Protein AF-0000000083251682 (afdb_homodimer)

Secondary structure (DSSP, 8-state):
--HHHHHHHHHHHTHHHHHHHHHHHHHHHHHHHGGGGGGGGGGEE--TTT-SSSSEE-TTHHHHHHHHTSHHHHHHHHHHHHHHHHHHHHHHHHHHHHHHHHT--SHHHHHHHHHHHHGGGGS-HHHHHHHHHHHHSTTSHHHHHHHHTTPPP--TTTS-TTHHHHHHHHHHHHHHHHHHHHHHHHHHTS-HHHHHHHHHTT--HHHHIIIIIHHHHHHHHHHHHHHHHHTTTS--HHHHHHHHTT-GGGHHHH--HHHHHHIIIIIS--HHHHHHHHHHHHHHHHHHHHHHHHHHHHH-GGG---/--HHHHHHHHHHHTHHHHHHHHHHHHHHHHHHHGGGGGGGGGGEE--TTT-SSSSEE-TTHHHHHHHHTSHHHHHHHHHHHHHHHHHHHHHHHHHHHHHHHHTS-SHHHHHHHHHHHHGGGGS-HHHHHHHHHHHHSTTSHHHHHHHHTTPPP--TTTS-TTHHHHHHHHHHHHHHHHHHHHHHHHHHTS-HHHHHHHHHTT--HHHHIIIIIHHHHHHHHHHHHHHHHHTTTS--HHHHHHHHTT-GGGHHHH--HHHHHHIIIIIS--HHHHHHHHHHHHHHHHHHHHHHHHHHHHH-GGG---

Sequence (612 aa):
MTGKHGLMRELSRNKTMFLMIAPTLIFFIVFSYVPMVGIYYAFTKFDFEGGLFGSEFIGFENFRFLFESGLLWNLTKNTVLYNLAFLIIGNVMQLVCAIFLSQLPGKLFKKSAQSVMFLPYFLSWVLVGAFVFNLFSDLGVVNTVLKQLGMQPYDFYIQTAPWKYIIVFFSVWKGLGYGTVIYLAAIMSISDELYEAARIDGANIFQQIRRITLPLLKPTFILLILFSLGGILKGQFDLFYQIIGSNGMLYDATDIIDTYVFRSLTVNFDIGMGTAAGLYQSFFGFILIMSVNTIIKKTREDYALFMTGKHGLMRELSRNKTMFLMIAPTLIFFIVFSYVPMVGIYYAFTKFDFEGGLFGSEFIGFENFRFLFESGLLWNLTKNTVLYNLAFLIIGNVMQLVCAIFLSQLPGKLFKKSAQSVMFLPYFLSWVLVGAFVFNLFSDLGVVNTVLKQLGMQPYDFYIQTAPWKYIIVFFSVWKGLGYGTVIYLAAIMSISDELYEAARIDGANIFQQIRRITLPLLKPTFILLILFSLGGILKGQFDLFYQIIGSNGMLYDATDIIDTYVFRSLTVNFDIGMGTAAGLYQSFFGFILIMSVNTIIKKTREDYALF

pLDDT: mean 82.48, std 13.38, range [31.75, 95.94]

InterPro domains:
  IPR000515 ABC transporter type 1, transmembrane domain MetI-like [PF00528] (95-297)
  IPR000515 ABC transporter type 1, transmembrane domain MetI-like [PS50928] (76-292)
  IPR000515 ABC transporter type 1, transmembrane domain MetI-like [cd06261] (78-235)
  IPR035906 MetI-like superfamily [G3DSA:1.10.3720.10] (56-304)
  IPR035906 MetI-like superfamily [SSF161098] (60-289)
  IPR050809 Bacterial G3P & Sugar ABC Transporter Permeases [PTHR43227] (11-299)

Radius of gyration: 26.36 Å; Cα contacts (8 Å, |Δi|>4): 758; chains: 2; bounding box: 76×64×65 Å

Foldseek 3Di:
DCPVVVVVVVCVVPVVVCVVCVVVVVCCCCVVPVVVLLLQLLQFQDDPVLPSPGTHGNGNVLVVVCVVVCVLVLQAVLLVVLLVLLLVVLLVLLLVLLLVLLPDDDPVVSVVVLVVQQVLLPDFLLVVLVVLCQQQPQVHPVQVVCVVVVHHGDRCLQVVVCVSVVLSVSSSSSCNSVSNVLLNVQQVVFDVVLVVVCVVVVHDSVRCCVPPSVVSCVLVSLLVSLVSLLCSLVDDCSSLCSNPNPRPSNCSNRPHLRVVLVCCCPPVVVSNNSSSSVVVSVVVSVVVSVVVLVVCCVVPVVSRPD/DCPVVVVVVVCVVPVVVCVVCVVVVVCCCCVVPVVVLLLQLLQFQDDPVLPSPGTHGNGNVLVVVCVVVCVLVLQAVLLVVLLVLLLVVLLVLLLVLLLVLLPDDDPVVSVVVLVVQQVLLPDFLLVVLVVLCQQQPQVHPVQVVCVVVVHHGDRCLQVVVCVSVVLSVSSSSSCNSVSNVLLNVQQVVFDVVLVVVCVVVVHDSVSCCVPPSVVSCVLVSLLVSLVSLLCSLPDDCSSLCSNPNPRPSNCSNRPHLRVVLVCCCPPVVVSNNSSSSVVVSVVVSVVVSVVVLVVCCVVPVVSRPD

Nearest PDB structures (foldseek):
  4tqv-assembly4_M  TM=8.505E-01  e=9.666E-14  Sphingomonas sp.
  4xtc-assembly1_M  TM=8.480E-01  e=8.457E-14  Sphingomonas sp. A1
  2r6g-assembly1_F  TM=7.905E-01  e=1.950E-07  Escherichia coli K-12
  4jbw-assembly1_F  TM=7.716E-01  e=1.706E-07  Escherichia coli K-12
  4jbw-assembly2_H  TM=7.395E-01  e=4.969E-07  Escherichia coli K-12

Solvent-accessible surface area (backbone atoms only — not comparable to full-atom values): 31385 Å² total; per-residue (Å²): 129,70,70,60,58,49,51,53,46,49,41,63,75,35,39,64,58,45,62,63,40,44,59,53,50,50,45,48,48,47,65,56,44,59,65,46,59,53,57,57,36,19,28,21,54,66,35,87,84,45,42,90,82,46,28,51,78,52,51,62,50,40,50,49,51,38,54,73,68,46,54,44,57,52,20,48,48,38,39,52,51,51,40,48,46,49,51,52,54,32,50,51,50,11,49,52,50,16,55,54,49,69,69,50,70,59,71,64,56,44,49,50,52,48,52,57,37,33,50,45,38,21,43,29,45,56,53,49,16,52,18,49,49,46,35,52,34,82,81,8,54,54,28,49,52,30,47,74,71,72,41,78,67,64,56,49,76,76,53,46,76,59,50,62,54,52,54,50,46,53,55,33,54,29,46,31,22,59,50,14,40,54,46,30,43,54,55,67,66,50,61,63,63,61,56,51,52,37,46,75,71,65,48,50,70,69,53,42,41,64,70,45,51,50,62,72,38,44,66,59,51,52,52,52,49,53,58,50,54,69,49,55,39,29,47,61,40,52,58,48,42,37,62,56,55,89,46,71,75,45,34,87,74,60,36,27,54,50,52,48,25,39,42,24,45,73,69,67,58,35,48,14,52,15,38,27,51,42,48,47,44,21,52,53,32,50,51,52,49,53,52,51,25,49,50,38,23,71,73,36,65,89,66,27,64,97,128,72,69,62,58,50,51,54,46,51,41,63,74,36,40,66,58,47,61,61,39,42,59,52,50,50,44,47,49,48,64,56,44,58,66,45,57,51,58,57,36,19,28,21,54,65,32,85,84,43,42,90,83,46,29,51,77,53,51,62,49,40,51,50,50,38,55,72,70,44,53,45,55,51,20,48,49,38,40,51,51,51,39,48,47,48,51,53,53,32,50,51,49,10,48,53,50,15,54,53,49,67,68,50,72,60,71,64,55,45,50,50,53,47,50,56,36,35,51,46,40,20,42,30,45,57,54,49,14,52,19,49,46,46,35,51,33,81,80,8,53,56,26,50,51,29,47,74,70,71,41,76,68,64,58,50,75,77,54,45,76,59,50,63,54,52,54,50,47,52,54,33,54,30,47,31,23,59,50,16,41,54,46,32,44,56,55,69,68,51,63,64,64,60,56,51,53,38,45,75,74,65,48,49,70,69,52,43,42,64,69,46,52,50,62,71,39,43,65,60,50,53,52,51,49,53,57,50,54,66,50,55,40,30,47,60,41,51,58,48,43,38,61,54,54,92,47,70,76,44,34,86,73,61,37,26,54,48,51,48,24,39,42,24,44,73,70,66,58,35,48,15,50,15,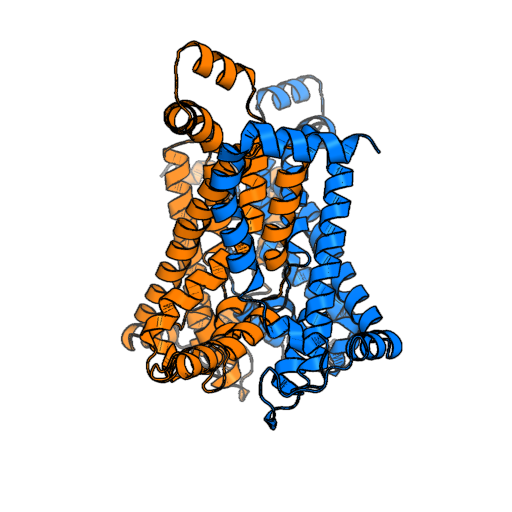40,26,51,39,48,49,46,22,51,52,31,49,51,50,48,54,51,51,24,50,52,38,25,72,73,38,66,90,66,28,63,96

Structure (mmCIF, N/CA/C/O backbone):
data_AF-0000000083251682-model_v1
#
loop_
_entity.id
_entity.type
_entity.pdbx_description
1 polymer 'Putative aldouronate transport system permease protein'
#
loop_
_atom_site.group_PDB
_atom_site.id
_atom_site.type_symbol
_atom_site.label_atom_id
_atom_site.label_alt_id
_atom_site.label_comp_id
_atom_site.label_asym_id
_atom_site.label_entity_id
_atom_site.label_seq_id
_atom_site.pdbx_PDB_ins_code
_atom_site.Cartn_x
_atom_site.Cartn_y
_atom_site.Cartn_z
_atom_site.occupancy
_atom_site.B_iso_or_equiv
_atom_site.auth_seq_id
_atom_site.auth_comp_id
_atom_site.auth_asym_id
_atom_site.auth_atom_id
_atom_site.pdbx_PDB_model_num
ATOM 1 N N . MET A 1 1 ? 25.172 30.453 -18.969 1 31.75 1 MET A N 1
ATOM 2 C CA . MET A 1 1 ? 26.547 29.969 -19.109 1 31.75 1 MET A CA 1
ATOM 3 C C . MET A 1 1 ? 27.266 30 -17.781 1 31.75 1 MET A C 1
ATOM 5 O O . MET A 1 1 ? 28.375 29.453 -17.641 1 31.75 1 MET A O 1
ATOM 9 N N . THR A 1 2 ? 26.969 31.094 -16.922 1 38.44 2 THR A N 1
ATOM 10 C CA . THR A 1 2 ? 27.594 31.5 -15.672 1 38.44 2 THR A CA 1
ATOM 11 C C . THR A 1 2 ? 27.219 30.531 -14.547 1 38.44 2 THR A C 1
ATOM 13 O O . THR A 1 2 ? 27.625 30.734 -13.398 1 38.44 2 THR A O 1
ATOM 16 N N . GLY A 1 3 ? 26.219 29.656 -14.766 1 42.44 3 GLY A N 1
ATOM 17 C CA . GLY A 1 3 ? 25.656 28.812 -13.727 1 42.44 3 GLY A CA 1
ATOM 18 C C . GLY A 1 3 ? 26.594 27.703 -13.289 1 42.44 3 GLY A C 1
ATOM 19 O O . GLY A 1 3 ? 26.328 27.031 -12.281 1 42.44 3 GLY A O 1
ATOM 20 N N . LYS A 1 4 ? 27.359 27.188 -14.211 1 46.81 4 LYS A N 1
ATOM 21 C CA . LYS A 1 4 ? 28.359 26.141 -14 1 46.81 4 LYS A CA 1
ATOM 22 C C . LYS A 1 4 ? 29.531 26.641 -13.156 1 46.81 4 LYS A C 1
ATOM 24 O O . LYS A 1 4 ? 30.094 25.891 -12.359 1 46.81 4 LYS A O 1
ATOM 29 N N . HIS A 1 5 ? 29.891 27.844 -13.438 1 49.5 5 HIS A N 1
ATOM 30 C CA . HIS A 1 5 ? 31.047 28.406 -12.742 1 49.5 5 HIS A CA 1
ATOM 31 C C . HIS A 1 5 ? 30.781 28.531 -11.242 1 49.5 5 HIS A C 1
ATOM 33 O O . HIS A 1 5 ? 31.719 28.469 -10.438 1 49.5 5 HIS A O 1
ATOM 39 N N . GLY A 1 6 ? 29.531 28.781 -10.898 1 47.12 6 GLY A N 1
ATOM 40 C CA . GLY A 1 6 ? 29.125 28.969 -9.516 1 47.12 6 GLY A CA 1
ATOM 41 C C . GLY A 1 6 ? 29.125 27.688 -8.719 1 47.12 6 GLY A C 1
ATOM 42 O O . GLY A 1 6 ? 29.469 27.672 -7.539 1 47.12 6 GLY A O 1
ATOM 43 N N . LEU A 1 7 ? 28.797 26.609 -9.336 1 52.09 7 LEU A N 1
ATOM 44 C CA . LEU A 1 7 ? 28.844 25.312 -8.672 1 52.09 7 LEU A CA 1
ATOM 45 C C . LEU A 1 7 ? 30.266 24.938 -8.328 1 52.09 7 LEU A C 1
ATOM 47 O O . LEU A 1 7 ? 30.531 24.422 -7.23 1 52.09 7 LEU A O 1
ATOM 51 N N . MET A 1 8 ? 31.156 25.016 -9.312 1 51.69 8 MET A N 1
ATOM 52 C CA . MET A 1 8 ? 32.562 24.672 -9.109 1 51.69 8 MET A CA 1
ATOM 53 C C . MET A 1 8 ? 33.188 25.578 -8.07 1 51.69 8 MET A C 1
ATOM 55 O O . MET A 1 8 ? 34.062 25.141 -7.293 1 51.69 8 MET A O 1
ATOM 59 N N . ARG A 1 9 ? 32.844 26.766 -8.125 1 52.94 9 ARG A N 1
ATOM 60 C CA . ARG A 1 9 ? 33.406 27.703 -7.145 1 52.94 9 ARG A CA 1
ATOM 61 C C . ARG A 1 9 ? 32.844 27.422 -5.754 1 52.94 9 ARG A C 1
ATOM 63 O O . ARG A 1 9 ? 33.594 27.469 -4.766 1 52.94 9 ARG A O 1
ATOM 70 N N . GLU A 1 10 ? 31.484 27.219 -5.695 1 52.69 10 GLU A N 1
ATOM 71 C CA . GLU A 1 10 ? 30.938 26.812 -4.406 1 52.69 10 GLU A CA 1
ATOM 72 C C . GLU A 1 10 ? 31.469 25.469 -3.961 1 52.69 10 GLU A C 1
ATOM 74 O O . GLU A 1 10 ? 31.719 25.25 -2.775 1 52.69 10 GLU A O 1
ATOM 79 N N . LEU A 1 11 ? 31.734 24.594 -4.887 1 54.38 11 LEU A N 1
ATOM 80 C CA . LEU A 1 11 ? 32.406 23.328 -4.613 1 54.38 11 LEU A CA 1
ATOM 81 C C . LEU A 1 11 ? 33.812 23.562 -4.102 1 54.38 11 LEU A C 1
ATOM 83 O O . LEU A 1 11 ? 34.281 22.859 -3.193 1 54.38 11 LEU A O 1
ATOM 87 N N . SER A 1 12 ? 34.406 24.375 -4.789 1 53.31 12 SER A N 1
ATOM 88 C CA . SER A 1 12 ? 35.781 24.703 -4.41 1 53.31 12 SER A CA 1
ATOM 89 C C . SER A 1 12 ? 35.812 25.422 -3.064 1 53.31 12 SER A C 1
ATOM 91 O O . SER A 1 12 ? 36.719 25.172 -2.25 1 53.31 12 SER A O 1
ATOM 93 N N . ARG A 1 13 ? 34.969 26.312 -2.84 1 53.75 13 ARG A N 1
ATOM 94 C CA . ARG A 1 13 ? 34.969 27.062 -1.586 1 53.75 13 ARG A CA 1
ATOM 95 C C . ARG A 1 13 ? 34.469 26.203 -0.429 1 53.75 13 ARG A C 1
ATOM 97 O O . ARG A 1 13 ? 34.906 26.375 0.711 1 53.75 13 ARG A O 1
ATOM 104 N N . ASN A 1 14 ? 33.562 25.203 -0.682 1 52.88 14 ASN A N 1
ATOM 105 C CA . ASN A 1 14 ? 33.031 24.359 0.38 1 52.88 14 ASN A CA 1
ATOM 106 C C . ASN A 1 14 ? 33.438 22.906 0.18 1 52.88 14 ASN A C 1
ATOM 108 O O . ASN A 1 14 ? 32.625 22 0.428 1 52.88 14 ASN A O 1
ATOM 112 N N . LYS A 1 15 ? 34.5 22.703 -0.38 1 55.03 15 LYS A N 1
ATOM 113 C CA . LYS A 1 15 ? 35.031 21.359 -0.588 1 55.03 15 LYS A CA 1
ATOM 114 C C . LYS A 1 15 ? 34.812 20.484 0.629 1 55.03 15 LYS A C 1
ATOM 116 O O . LYS A 1 15 ? 34.5 19.297 0.487 1 55.03 15 LYS A O 1
ATOM 121 N N . THR A 1 16 ? 34.969 21.094 1.735 1 53.5 16 THR A N 1
ATOM 122 C CA . THR A 1 16 ? 34.781 20.344 2.965 1 53.5 16 THR A CA 1
ATOM 123 C C . THR A 1 16 ? 33.344 19.844 3.061 1 53.5 16 THR A C 1
ATOM 125 O O . THR A 1 16 ? 33.094 18.688 3.449 1 53.5 16 THR A O 1
ATOM 128 N N . MET A 1 17 ? 32.5 20.75 2.713 1 52.81 17 MET A N 1
ATOM 129 C CA . MET A 1 17 ? 31.094 20.344 2.807 1 52.81 17 MET A CA 1
ATOM 130 C C . MET A 1 17 ? 30.781 19.25 1.81 1 52.81 17 MET A C 1
ATOM 132 O O . MET A 1 17 ? 30.062 18.297 2.139 1 52.81 17 MET A O 1
ATOM 136 N N . PHE A 1 18 ? 31.406 19.391 0.666 1 56.03 18 PHE A N 1
ATOM 137 C CA . PHE A 1 18 ? 31.141 18.375 -0.335 1 56.03 18 PHE A CA 1
ATOM 138 C C . PHE A 1 18 ? 31.781 17.047 0.059 1 56.03 18 PHE A C 1
ATOM 140 O O . PHE A 1 18 ? 31.203 15.977 -0.149 1 56.03 18 PHE A O 1
ATOM 147 N N . LEU A 1 19 ? 33 17.141 0.505 1 57.78 19 LEU A N 1
ATOM 148 C CA . LEU A 1 19 ? 33.625 15.906 0.953 1 57.78 19 LEU A CA 1
ATOM 149 C C . LEU A 1 19 ? 32.812 15.258 2.07 1 57.78 19 LEU A C 1
ATOM 151 O O . LEU A 1 19 ? 32.781 14.031 2.174 1 57.78 19 LEU A O 1
ATOM 155 N N . MET A 1 20 ? 32.219 16.141 2.777 1 54.38 20 MET A N 1
ATOM 156 C CA . MET A 1 20 ? 31.422 15.602 3.873 1 54.38 20 MET A CA 1
ATOM 157 C C . MET A 1 20 ? 30.141 14.977 3.346 1 54.38 20 MET A C 1
ATOM 159 O O . MET A 1 20 ? 29.641 14 3.91 1 54.38 20 MET A O 1
ATOM 163 N N . ILE A 1 21 ? 29.75 15.578 2.182 1 57.53 21 ILE A N 1
ATOM 164 C CA . ILE A 1 21 ? 28.469 15.125 1.687 1 57.53 21 ILE A CA 1
ATOM 165 C C . ILE A 1 21 ? 28.656 13.953 0.728 1 57.53 21 ILE A C 1
ATOM 167 O O . ILE A 1 21 ? 27.766 13.109 0.576 1 57.53 21 ILE A O 1
ATOM 171 N N . ALA A 1 22 ? 29.859 13.922 0.156 1 62.72 22 ALA A N 1
ATOM 172 C CA . ALA A 1 22 ? 30.141 12.914 -0.867 1 62.72 22 ALA A CA 1
ATOM 173 C C . ALA A 1 22 ? 29.859 11.508 -0.349 1 62.72 22 ALA A C 1
ATOM 175 O O . ALA A 1 22 ? 29.203 10.711 -1.031 1 62.72 22 ALA A O 1
ATOM 176 N N . PRO A 1 23 ? 30.266 11.234 0.813 1 58.84 23 PRO A N 1
ATOM 177 C CA . PRO A 1 23 ? 29.953 9.883 1.292 1 58.84 23 PRO A CA 1
ATOM 178 C C . PRO A 1 23 ? 28.453 9.609 1.356 1 58.84 23 PRO A C 1
ATOM 180 O O . PRO A 1 23 ? 28.016 8.492 1.064 1 58.84 23 PRO A O 1
ATOM 183 N N . THR A 1 24 ? 27.828 10.656 1.641 1 59.78 24 THR A N 1
ATOM 184 C CA . THR A 1 24 ? 26.391 10.484 1.746 1 59.78 24 THR A CA 1
ATOM 185 C C . THR A 1 24 ? 25.766 10.273 0.37 1 59.78 24 THR A C 1
ATOM 187 O O . THR A 1 24 ? 24.922 9.383 0.195 1 59.78 24 THR A O 1
ATOM 190 N N . LEU A 1 25 ? 26.266 11.047 -0.533 1 62.59 25 LEU A N 1
ATOM 191 C CA . LEU A 1 25 ? 25.734 10.922 -1.886 1 62.59 25 LEU A CA 1
ATOM 192 C C . LEU A 1 25 ? 26.094 9.562 -2.484 1 62.59 25 LEU A C 1
ATOM 194 O O . LEU A 1 25 ? 25.25 8.93 -3.129 1 62.59 25 LEU A O 1
ATOM 198 N N . ILE A 1 26 ? 27.281 9.219 -2.293 1 65.06 26 ILE A N 1
ATOM 199 C CA . ILE A 1 26 ? 27.719 7.926 -2.812 1 65.06 26 ILE A CA 1
ATOM 200 C C . ILE A 1 26 ? 26.906 6.809 -2.16 1 65.06 26 ILE A C 1
ATOM 202 O O . ILE A 1 26 ? 26.484 5.871 -2.836 1 65.06 26 ILE A O 1
ATOM 206 N N . PHE A 1 27 ? 26.719 7.039 -0.933 1 60.53 27 PHE A N 1
ATOM 207 C CA . PHE A 1 27 ? 25.922 6.059 -0.208 1 60.53 27 PHE A CA 1
ATOM 208 C C . PHE A 1 27 ? 24.516 5.969 -0.785 1 60.53 27 PHE A C 1
ATOM 210 O O . PHE A 1 27 ? 24.016 4.871 -1.065 1 60.53 27 PHE A O 1
ATOM 217 N N . PHE A 1 28 ? 24.078 7.125 -1.08 1 64 28 PHE A N 1
ATOM 218 C CA . PHE A 1 28 ? 22.719 7.133 -1.586 1 64 28 PHE A CA 1
ATOM 219 C C . PHE A 1 28 ? 22.641 6.52 -2.979 1 64 28 PHE A C 1
ATOM 221 O O . PHE A 1 28 ? 21.734 5.75 -3.281 1 64 28 PHE A O 1
ATOM 228 N N . ILE A 1 29 ? 23.641 6.82 -3.713 1 64.38 29 ILE A N 1
ATOM 229 C CA . ILE A 1 29 ? 23.641 6.316 -5.082 1 64.38 29 ILE A CA 1
ATOM 230 C C . ILE A 1 29 ? 23.844 4.801 -5.074 1 64.38 29 ILE A C 1
ATOM 232 O O . ILE A 1 29 ? 23.094 4.066 -5.723 1 64.38 29 ILE A O 1
ATOM 236 N N . VAL A 1 30 ? 24.781 4.426 -4.258 1 64.44 30 VAL A N 1
ATOM 237 C CA . VAL A 1 30 ? 25.094 3.002 -4.203 1 64.44 30 VAL A CA 1
ATOM 238 C C . VAL A 1 30 ? 23.922 2.246 -3.588 1 64.44 30 VAL A C 1
ATOM 240 O O . VAL A 1 30 ? 23.484 1.225 -4.121 1 64.44 30 VAL A O 1
ATOM 243 N N . PHE A 1 31 ? 23.5 2.877 -2.596 1 64.69 31 PHE A N 1
ATOM 244 C CA . PHE A 1 31 ? 22.406 2.232 -1.878 1 64.69 31 PHE A CA 1
ATOM 245 C C . PHE A 1 31 ? 21.141 2.193 -2.736 1 64.69 31 PHE A C 1
ATOM 247 O O . PHE A 1 31 ? 20.391 1.215 -2.701 1 64.69 31 PHE A O 1
ATOM 254 N N . SER A 1 32 ? 21 3.193 -3.5 1 67.06 32 SER A N 1
ATOM 255 C CA . SER A 1 32 ? 19.781 3.287 -4.285 1 67.06 32 SER A CA 1
ATOM 256 C C . SER A 1 32 ? 19.859 2.426 -5.543 1 67.06 32 SER A C 1
ATOM 258 O O . SER A 1 32 ? 18.875 1.813 -5.945 1 67.06 32 SER A O 1
ATOM 260 N N . TYR A 1 33 ? 21.094 2.258 -6.031 1 71.81 33 TYR A N 1
ATOM 261 C CA . TYR A 1 33 ? 21.125 1.702 -7.379 1 71.81 33 TYR A CA 1
ATOM 262 C C . TYR A 1 33 ? 21.688 0.286 -7.375 1 71.81 33 TYR A C 1
ATOM 264 O O . TYR A 1 33 ? 21.422 -0.498 -8.289 1 71.81 33 TYR A O 1
ATOM 272 N N . VAL A 1 34 ? 22.422 -0.056 -6.438 1 72.94 34 VAL A N 1
ATOM 273 C CA . VAL A 1 34 ? 23.031 -1.381 -6.387 1 72.94 34 VAL A CA 1
ATOM 274 C C . VAL A 1 34 ? 21.953 -2.451 -6.402 1 72.94 34 VAL A C 1
ATOM 276 O O . VAL A 1 34 ? 22.031 -3.418 -7.164 1 72.94 34 VAL A O 1
ATOM 279 N N . PRO A 1 35 ? 20.906 -2.203 -5.691 1 73.5 35 PRO A N 1
ATOM 280 C CA . PRO A 1 35 ? 19.859 -3.24 -5.734 1 73.5 35 PRO A CA 1
ATOM 281 C C . PRO A 1 35 ? 19.172 -3.326 -7.094 1 73.5 35 PRO A C 1
ATOM 283 O O . PRO A 1 35 ? 18.5 -4.316 -7.379 1 73.5 35 PRO A O 1
ATOM 286 N 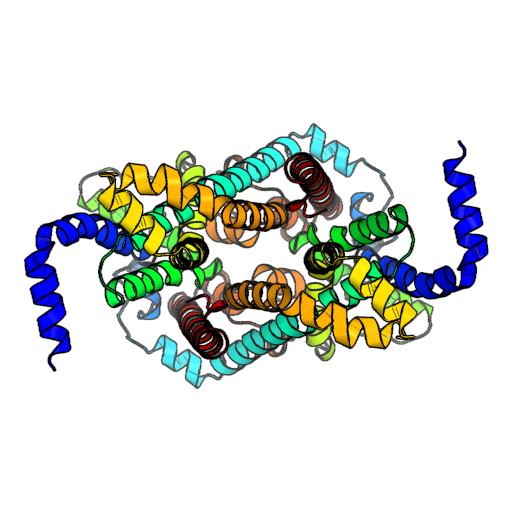N . MET A 1 36 ? 19.516 -2.416 -7.891 1 77.5 36 MET A N 1
ATOM 287 C CA . MET A 1 36 ? 18.781 -2.334 -9.148 1 77.5 36 MET A CA 1
ATOM 288 C C . MET A 1 36 ? 19.609 -2.902 -10.297 1 77.5 36 MET A C 1
ATOM 290 O O . MET A 1 36 ? 19.375 -2.562 -11.461 1 77.5 36 MET A O 1
ATOM 294 N N . VAL A 1 37 ? 20.531 -3.67 -9.992 1 77.31 37 VAL A N 1
ATOM 295 C CA . VAL A 1 37 ? 21.391 -4.246 -11.023 1 77.31 37 VAL A CA 1
ATOM 296 C C . VAL A 1 37 ? 20.547 -5.066 -12 1 77.31 37 VAL A C 1
ATOM 298 O O . VAL A 1 37 ? 20.875 -5.164 -13.188 1 77.31 37 VAL A O 1
ATOM 301 N N . GLY A 1 38 ? 19.438 -5.574 -11.547 1 79.75 38 GLY A N 1
ATOM 302 C CA . GLY A 1 38 ? 18.547 -6.359 -12.391 1 79.75 38 GLY A CA 1
ATOM 303 C C . GLY A 1 38 ? 17.906 -5.547 -13.5 1 79.75 38 GLY A C 1
ATOM 304 O O . GLY A 1 38 ? 17.375 -6.109 -14.461 1 79.75 38 GLY A O 1
ATOM 305 N N . ILE A 1 39 ? 18.047 -4.273 -13.422 1 84.56 39 ILE A N 1
ATOM 306 C CA . ILE A 1 39 ? 17.5 -3.391 -14.445 1 84.56 39 ILE A CA 1
ATOM 307 C C . ILE A 1 39 ? 18.203 -3.637 -15.773 1 84.56 39 ILE A C 1
ATOM 309 O O . ILE A 1 39 ? 17.625 -3.426 -16.844 1 84.56 39 ILE A O 1
ATOM 313 N N . TYR A 1 40 ? 19.359 -4.16 -15.656 1 85 40 TYR A N 1
ATOM 314 C CA . TYR A 1 40 ? 20.172 -4.426 -16.828 1 85 40 TYR A CA 1
ATOM 315 C C . TYR A 1 40 ? 19.469 -5.391 -17.781 1 85 40 TYR A C 1
ATOM 317 O O . TYR A 1 40 ? 19.625 -5.301 -19 1 85 40 TYR A O 1
ATOM 325 N N . TYR A 1 41 ? 18.641 -6.203 -17.266 1 88 41 TYR A N 1
ATOM 326 C CA . TYR A 1 41 ? 17.984 -7.246 -18.047 1 88 41 TYR A CA 1
ATOM 327 C C . TYR A 1 41 ? 16.953 -6.648 -19 1 88 41 TYR A C 1
ATOM 329 O O . TYR A 1 41 ? 16.562 -7.285 -19.984 1 88 41 TYR A O 1
ATOM 337 N N . ALA A 1 42 ? 16.562 -5.414 -18.688 1 91.44 42 ALA A N 1
ATOM 338 C CA . ALA A 1 42 ? 15.617 -4.738 -19.562 1 91.44 42 ALA A CA 1
ATOM 339 C C . ALA A 1 42 ? 16.25 -4.461 -20.922 1 91.44 42 ALA A C 1
ATOM 341 O O . ALA A 1 42 ? 15.539 -4.312 -21.922 1 91.44 42 ALA A O 1
ATOM 342 N N . PHE A 1 43 ? 17.562 -4.508 -20.953 1 92.75 43 PHE A N 1
ATOM 343 C CA . PHE A 1 43 ? 18.281 -4.129 -22.156 1 92.75 43 PHE A CA 1
ATOM 344 C C . PHE A 1 43 ? 18.969 -5.332 -22.781 1 92.75 43 PHE A C 1
ATOM 346 O O . PHE A 1 43 ? 19.844 -5.18 -23.641 1 92.75 43 PHE A O 1
ATOM 353 N N . THR A 1 44 ? 18.594 -6.508 -22.328 1 90.31 44 THR A N 1
ATOM 354 C CA . THR A 1 44 ? 19.25 -7.715 -22.797 1 90.31 44 THR A CA 1
ATOM 355 C C . THR A 1 44 ? 18.219 -8.719 -23.328 1 90.31 44 THR A C 1
ATOM 357 O O . THR A 1 44 ? 17.031 -8.602 -23.031 1 90.31 44 THR A O 1
ATOM 360 N N . LYS A 1 45 ? 18.766 -9.57 -24.219 1 88.94 45 LYS A N 1
ATOM 361 C CA . LYS A 1 45 ? 18.078 -10.828 -24.484 1 88.94 45 LYS A CA 1
ATOM 362 C C . LYS A 1 45 ? 18.453 -11.898 -23.469 1 88.94 45 LYS A C 1
ATOM 364 O O . LYS A 1 45 ? 19.422 -12.633 -23.672 1 88.94 45 LYS A O 1
ATOM 369 N N . PHE A 1 46 ? 17.688 -11.922 -22.5 1 82.62 46 PHE A N 1
ATOM 370 C CA . PHE A 1 46 ? 18.047 -12.719 -21.328 1 82.62 46 PHE A CA 1
ATOM 371 C C . PHE A 1 46 ? 18.203 -14.188 -21.688 1 82.62 46 PHE A C 1
ATOM 373 O O . PHE A 1 46 ? 17.391 -14.734 -22.453 1 82.62 46 PHE A O 1
ATOM 380 N N . ASP A 1 47 ? 19.344 -14.656 -21.234 1 78.38 47 ASP A N 1
ATOM 381 C CA . ASP A 1 47 ? 19.672 -16.078 -21.375 1 78.38 47 ASP A CA 1
ATOM 382 C C . ASP A 1 47 ? 20.062 -16.688 -20.031 1 78.38 47 ASP A C 1
ATOM 384 O O . ASP A 1 47 ? 20.984 -16.219 -19.375 1 78.38 47 ASP A O 1
ATOM 388 N N . PHE A 1 48 ? 19.297 -17.641 -19.609 1 72.75 48 PHE A N 1
ATOM 389 C CA . PHE A 1 48 ? 19.5 -18.266 -18.312 1 72.75 48 PHE A CA 1
ATOM 390 C C . PHE A 1 48 ? 20.906 -18.859 -18.219 1 72.75 48 PHE A C 1
ATOM 392 O O . PHE A 1 48 ? 21.469 -18.984 -17.125 1 72.75 48 PHE A O 1
ATOM 399 N N . GLU A 1 49 ? 21.453 -19.25 -19.297 1 68.81 49 GLU A N 1
ATOM 400 C CA . GLU A 1 49 ? 22.75 -19.906 -19.297 1 68.81 49 GLU A CA 1
ATOM 401 C C . GLU A 1 49 ? 23.875 -18.906 -19.062 1 68.81 49 GLU A C 1
ATOM 403 O O . GLU A 1 49 ? 24.875 -19.219 -18.406 1 68.81 49 GLU A O 1
ATOM 408 N N . GLY A 1 50 ? 23.797 -17.781 -19.609 1 62.25 50 GLY A N 1
ATOM 409 C CA . GLY A 1 50 ? 24.891 -16.844 -19.562 1 62.25 50 GLY A CA 1
ATOM 410 C C . GLY A 1 50 ? 24.953 -16.047 -18.281 1 62.25 50 GLY A C 1
ATOM 411 O O . GLY A 1 50 ? 25.969 -15.406 -17.969 1 62.25 50 GLY A O 1
ATOM 412 N N . GLY A 1 51 ? 24.078 -16.328 -17.359 1 61.09 51 GLY A N 1
ATOM 413 C CA . GLY A 1 51 ? 24.047 -15.547 -16.141 1 61.09 51 GLY A CA 1
ATOM 414 C C . GLY A 1 51 ? 23.688 -14.086 -16.375 1 61.09 51 GLY A C 1
ATOM 415 O O . GLY A 1 51 ? 23.125 -13.742 -17.422 1 61.09 51 GLY A O 1
ATOM 416 N N . LEU A 1 52 ? 23.906 -13.156 -15.367 1 62.16 52 LEU A N 1
ATOM 417 C CA . LEU A 1 52 ? 23.578 -11.734 -15.391 1 62.16 52 LEU A CA 1
ATOM 418 C C . LEU A 1 52 ? 24.266 -11.039 -16.562 1 62.16 52 LEU A C 1
ATOM 420 O O . LEU A 1 52 ? 23.625 -10.266 -17.281 1 62.16 52 LEU A O 1
ATOM 424 N N . PHE A 1 53 ? 25.547 -11.391 -16.812 1 69.88 53 PHE A N 1
ATOM 425 C CA . PHE A 1 53 ? 26.297 -10.609 -17.781 1 69.88 53 PHE A CA 1
ATOM 426 C C . PHE A 1 53 ? 26.562 -11.422 -19.047 1 69.88 53 PHE A C 1
ATOM 428 O O . PHE A 1 53 ? 27.266 -10.961 -19.953 1 69.88 53 PHE A O 1
ATOM 435 N N . GLY A 1 54 ? 25.891 -12.484 -19.062 1 74.44 54 GLY A N 1
ATOM 436 C CA . GLY A 1 54 ? 26.078 -13.328 -20.234 1 74.44 54 GLY A CA 1
ATOM 437 C C . GLY A 1 54 ? 25.016 -13.133 -21.297 1 74.44 54 GLY A C 1
ATOM 438 O O . GLY A 1 54 ? 25.141 -13.648 -22.406 1 74.44 54 GLY A O 1
ATOM 439 N N . SER A 1 55 ? 24.109 -12.32 -20.984 1 83.19 55 SER A N 1
ATOM 440 C CA . SER A 1 55 ? 23.016 -12.094 -21.938 1 83.19 55 SER A CA 1
ATOM 441 C C . SER A 1 55 ? 23.375 -11.016 -22.953 1 83.19 55 SER A C 1
ATOM 443 O O . SER A 1 55 ? 24.109 -10.07 -22.625 1 83.19 55 SER A O 1
ATOM 445 N N . GLU A 1 56 ? 23 -11.188 -24.219 1 88.94 56 GLU A N 1
ATOM 446 C CA . GLU A 1 56 ? 23.281 -10.242 -25.297 1 88.94 56 GLU A CA 1
ATOM 447 C C . GLU A 1 56 ? 22.609 -8.898 -25.031 1 88.94 56 GLU A C 1
ATOM 449 O O . GLU A 1 56 ? 21.422 -8.844 -24.688 1 88.94 56 GLU A O 1
ATOM 454 N N . PHE A 1 57 ? 23.453 -7.902 -25.172 1 91.62 57 PHE A N 1
ATOM 455 C CA . PHE A 1 57 ? 22.906 -6.555 -25.047 1 91.62 57 PHE A CA 1
ATOM 456 C C . PHE A 1 57 ? 22.156 -6.148 -26.297 1 91.62 57 PHE A C 1
ATOM 458 O O . PHE A 1 57 ? 22.734 -6.066 -27.391 1 91.62 57 PHE A O 1
ATOM 465 N N . ILE A 1 58 ? 20.859 -5.863 -26.203 1 93.38 58 ILE A N 1
ATOM 466 C CA . ILE A 1 58 ? 20.031 -5.566 -27.375 1 93.38 58 ILE A CA 1
ATOM 467 C C . ILE A 1 58 ? 19.484 -4.152 -27.266 1 93.38 58 ILE A C 1
ATOM 469 O O . ILE A 1 58 ? 18.562 -3.781 -28 1 93.38 58 ILE A O 1
ATOM 473 N N . GLY A 1 59 ? 19.922 -3.43 -26.312 1 93.56 59 GLY A N 1
ATOM 474 C CA . GLY A 1 59 ? 19.5 -2.047 -26.172 1 93.56 59 GLY A CA 1
ATOM 475 C C . GLY A 1 59 ? 18.031 -1.91 -25.812 1 93.56 59 GLY A C 1
ATOM 476 O O . GLY A 1 59 ? 17.562 -2.518 -24.844 1 93.56 59 GLY A O 1
ATOM 477 N N . PHE A 1 60 ? 17.328 -1.186 -26.766 1 95.12 60 PHE A N 1
ATOM 478 C CA . PHE A 1 60 ? 15.938 -0.849 -26.453 1 95.12 60 PHE A CA 1
ATOM 479 C C . PHE A 1 60 ? 14.977 -1.763 -27.203 1 95.12 60 PHE A C 1
ATOM 481 O O . PHE A 1 60 ? 13.789 -1.447 -27.328 1 95.12 60 PHE A O 1
ATOM 488 N N . GLU A 1 61 ? 15.391 -2.9 -27.594 1 94.81 61 GLU A N 1
ATOM 489 C CA . GLU A 1 61 ? 14.57 -3.801 -28.406 1 94.81 61 GLU A CA 1
ATOM 490 C C . GLU A 1 61 ? 13.359 -4.301 -27.609 1 94.81 61 GLU A C 1
ATOM 492 O O . GLU A 1 61 ? 12.258 -4.406 -28.156 1 94.81 61 GLU A O 1
ATOM 497 N N . ASN A 1 62 ? 13.602 -4.605 -26.359 1 94.5 62 ASN A N 1
ATOM 498 C CA . ASN A 1 62 ? 12.484 -5.035 -25.531 1 94.5 62 ASN A CA 1
ATOM 499 C C . ASN A 1 62 ? 11.414 -3.951 -25.422 1 94.5 62 ASN A C 1
ATOM 501 O O . ASN A 1 62 ? 10.219 -4.246 -25.469 1 94.5 62 ASN A O 1
ATOM 505 N N . PHE A 1 63 ? 11.867 -2.76 -25.391 1 94.56 63 PHE A N 1
ATOM 506 C CA . PHE A 1 63 ? 10.945 -1.631 -25.297 1 94.56 63 PHE A CA 1
ATOM 507 C C . PHE A 1 63 ? 10.211 -1.43 -26.625 1 94.56 63 PHE A C 1
ATOM 509 O O . PHE A 1 63 ? 9.008 -1.148 -26.625 1 94.56 63 PHE A O 1
ATOM 516 N N . ARG A 1 64 ? 10.938 -1.587 -27.625 1 94.5 64 ARG A N 1
ATOM 517 C CA . ARG A 1 64 ? 10.344 -1.451 -28.953 1 94.5 64 ARG A CA 1
ATOM 518 C C . ARG A 1 64 ? 9.258 -2.498 -29.172 1 94.5 64 ARG A C 1
ATOM 520 O O . ARG A 1 64 ? 8.18 -2.182 -29.672 1 94.5 64 ARG A O 1
ATOM 527 N N . PHE A 1 65 ? 9.523 -3.646 -28.766 1 93.06 65 PHE A N 1
ATOM 528 C CA . PHE A 1 65 ? 8.555 -4.723 -28.922 1 93.06 65 PHE A CA 1
ATOM 529 C C . PHE A 1 65 ? 7.312 -4.453 -28.078 1 93.06 65 PHE A C 1
ATOM 531 O O . PHE A 1 65 ? 6.188 -4.66 -28.531 1 93.06 65 PHE A O 1
ATOM 538 N N . LEU A 1 66 ? 7.492 -4.004 -26.922 1 93.12 66 LEU A N 1
ATOM 539 C CA . LEU A 1 66 ? 6.375 -3.688 -26.047 1 93.12 66 LEU A CA 1
ATOM 540 C C . LEU A 1 66 ? 5.492 -2.602 -26.641 1 93.12 66 LEU A C 1
ATOM 542 O O . LEU A 1 66 ? 4.262 -2.689 -26.578 1 93.12 66 LEU A O 1
ATOM 546 N N . PHE A 1 67 ? 6.102 -1.662 -27.25 1 93.06 67 PHE A N 1
ATOM 547 C CA . PHE A 1 67 ? 5.391 -0.525 -27.812 1 93.06 67 PHE A CA 1
ATOM 548 C C . PHE A 1 67 ? 4.668 -0.925 -29.094 1 93.06 67 PHE A C 1
ATOM 550 O O . PHE A 1 67 ? 3.49 -0.607 -29.281 1 93.06 67 PHE A O 1
ATOM 557 N N . GLU A 1 68 ? 5.301 -1.677 -29.906 1 93.12 68 GLU A N 1
ATOM 558 C CA . GLU A 1 68 ? 4.781 -2.008 -31.234 1 93.12 68 GLU A CA 1
ATOM 559 C C . GLU A 1 68 ? 3.674 -3.057 -31.141 1 93.12 68 GLU A C 1
ATOM 561 O O . GLU A 1 68 ? 2.791 -3.109 -32 1 93.12 68 GLU A O 1
ATOM 566 N N . SER A 1 69 ? 3.689 -3.826 -30.141 1 91.44 69 SER A N 1
ATOM 567 C CA . SER A 1 69 ? 2.676 -4.863 -29.969 1 91.44 69 SER A CA 1
ATOM 568 C C . SER A 1 69 ? 1.352 -4.277 -29.5 1 91.44 69 SER A C 1
ATOM 570 O O . SER A 1 69 ? 0.32 -4.949 -29.531 1 91.44 69 SER A O 1
ATOM 572 N N . GLY A 1 70 ? 1.347 -3.025 -29.031 1 90.12 70 GLY A N 1
ATOM 573 C CA . GLY A 1 70 ? 0.131 -2.428 -28.5 1 90.12 70 GLY A CA 1
ATOM 574 C C . GLY A 1 70 ? -0.122 -2.779 -27.047 1 90.12 70 GLY A C 1
ATOM 575 O O . GLY A 1 70 ? -0.991 -2.189 -26.406 1 90.12 70 GLY A O 1
ATOM 576 N N . LEU A 1 71 ? 0.629 -3.66 -26.547 1 90.88 71 LEU A N 1
ATOM 577 C CA . LEU A 1 71 ? 0.49 -4.117 -25.156 1 90.88 71 LEU A CA 1
ATOM 578 C C . LEU A 1 71 ? 0.749 -2.977 -24.188 1 90.88 71 LEU A C 1
ATOM 580 O O . LEU A 1 71 ? 0.015 -2.814 -23.203 1 90.88 71 LEU A O 1
ATOM 584 N N . LEU A 1 72 ? 1.693 -2.258 -24.516 1 92.69 72 LEU A N 1
ATOM 585 C CA . LEU A 1 72 ? 2.094 -1.185 -23.609 1 92.69 72 LEU A CA 1
ATOM 586 C C . LEU A 1 72 ? 0.993 -0.136 -23.484 1 92.69 72 LEU A C 1
ATOM 588 O O . LEU A 1 72 ? 0.739 0.382 -22.406 1 92.69 72 LEU A O 1
ATOM 592 N N . TRP A 1 73 ? 0.376 0.155 -24.5 1 92.44 73 TRP A N 1
ATOM 593 C CA . TRP A 1 73 ? -0.696 1.145 -24.5 1 92.44 73 TRP A CA 1
ATOM 594 C C . TRP A 1 73 ? -1.868 0.672 -23.641 1 92.44 73 TRP A C 1
ATOM 596 O O . TRP A 1 73 ? -2.385 1.426 -22.812 1 92.44 73 TRP A O 1
ATOM 606 N N . ASN A 1 74 ? -2.26 -0.495 -23.875 1 93.31 74 ASN A N 1
ATOM 607 C CA . ASN A 1 74 ? -3.391 -1.035 -23.125 1 93.31 74 ASN A CA 1
ATOM 608 C C . ASN A 1 74 ? -3.08 -1.137 -21.641 1 93.31 74 ASN A C 1
ATOM 610 O O . ASN A 1 74 ? -3.908 -0.777 -20.797 1 93.31 74 ASN A O 1
ATOM 614 N N . LEU A 1 75 ? -1.906 -1.554 -21.328 1 93.75 75 LEU A N 1
ATOM 615 C CA . LEU A 1 75 ? -1.479 -1.683 -19.938 1 93.75 75 LEU A CA 1
ATOM 616 C C . LEU A 1 75 ? -1.417 -0.319 -19.266 1 93.75 75 LEU A C 1
ATOM 618 O O . LEU A 1 75 ? -1.864 -0.167 -18.125 1 93.75 75 LEU A O 1
ATOM 622 N N . THR A 1 76 ? -0.883 0.614 -20.016 1 92.69 76 THR A N 1
ATOM 623 C CA . THR A 1 76 ? -0.771 1.962 -19.469 1 92.69 76 THR A CA 1
ATOM 624 C C . THR A 1 76 ? -2.15 2.582 -19.266 1 92.69 76 THR A C 1
ATOM 626 O O . THR A 1 76 ? -2.426 3.18 -18.234 1 92.69 76 THR A O 1
ATOM 629 N N . LYS A 1 77 ? -2.943 2.406 -20.188 1 93.56 77 LYS A N 1
ATOM 630 C CA . LYS A 1 77 ? -4.309 2.916 -20.125 1 93.56 77 LYS A CA 1
ATOM 631 C C . LYS A 1 77 ? -5.051 2.35 -18.922 1 93.56 77 LYS A C 1
ATOM 633 O O . LYS A 1 77 ? -5.613 3.1 -18.125 1 93.56 77 LYS A O 1
ATOM 638 N N . ASN A 1 78 ? -5.051 1.032 -18.797 1 93.38 78 ASN A N 1
ATOM 639 C CA . ASN A 1 78 ? -5.715 0.396 -17.656 1 93.38 78 ASN A CA 1
ATOM 640 C C . ASN A 1 78 ? -5.129 0.865 -16.328 1 93.38 78 ASN A C 1
ATOM 642 O O . ASN A 1 78 ? -5.871 1.211 -15.406 1 93.38 78 ASN A O 1
ATOM 646 N N . THR A 1 79 ? -3.83 0.929 -16.266 1 92.31 79 THR A N 1
ATOM 647 C CA . THR A 1 79 ? -3.15 1.306 -15.039 1 92.31 79 THR A CA 1
ATOM 648 C C . THR A 1 79 ? -3.514 2.73 -14.633 1 92.31 79 THR A C 1
ATOM 650 O O . THR A 1 79 ? -3.887 2.98 -13.484 1 92.31 79 THR A O 1
ATOM 653 N N . VAL A 1 80 ? -3.467 3.611 -15.57 1 89.88 80 VAL A N 1
ATOM 654 C CA . VAL A 1 80 ? -3.707 5.023 -15.289 1 89.88 80 VAL A CA 1
ATOM 655 C C . VAL A 1 80 ? -5.188 5.246 -14.992 1 89.88 80 VAL A C 1
ATOM 657 O O . VAL A 1 80 ? -5.539 5.934 -14.031 1 89.88 80 VAL A O 1
ATOM 660 N N . LEU A 1 81 ? -6.047 4.656 -15.75 1 92.62 81 LEU A N 1
ATOM 661 C CA . LEU A 1 81 ? -7.48 4.871 -15.586 1 92.62 81 LEU A CA 1
ATOM 662 C C . LEU A 1 81 ? -7.961 4.312 -14.25 1 92.62 81 LEU A C 1
ATOM 664 O O . LEU A 1 81 ? -8.75 4.953 -13.555 1 92.62 81 LEU A O 1
ATOM 668 N N . TYR A 1 82 ? -7.512 3.129 -13.914 1 93.75 82 TYR A N 1
ATOM 669 C CA . TYR A 1 82 ? -7.898 2.566 -12.625 1 93.75 82 TYR A CA 1
ATOM 670 C C . TYR A 1 82 ? -7.395 3.434 -11.477 1 93.75 82 TYR A C 1
ATOM 672 O O . TYR A 1 82 ? -8.133 3.719 -10.531 1 93.75 82 TYR A O 1
ATOM 680 N N . ASN A 1 83 ? -6.184 3.828 -11.594 1 90.81 83 ASN A N 1
ATOM 681 C CA . ASN A 1 83 ? -5.617 4.633 -10.516 1 90.81 83 ASN A CA 1
ATOM 682 C C . ASN A 1 83 ? -6.324 5.98 -10.391 1 90.81 83 ASN A C 1
ATOM 684 O O . ASN A 1 83 ? -6.516 6.488 -9.289 1 90.81 83 ASN A O 1
ATOM 688 N N . LEU A 1 84 ? -6.668 6.543 -11.5 1 89.5 84 LEU A N 1
ATOM 689 C CA . LEU A 1 84 ? -7.434 7.785 -11.477 1 89.5 84 LEU A CA 1
ATOM 690 C C . LEU A 1 84 ? -8.805 7.566 -10.852 1 89.5 84 LEU A C 1
ATOM 692 O O . LEU A 1 84 ? -9.273 8.391 -10.062 1 89.5 84 LEU A O 1
ATOM 696 N N . ALA A 1 85 ? -9.406 6.5 -11.203 1 92.88 85 ALA A N 1
ATOM 697 C CA . ALA A 1 85 ? -10.711 6.176 -10.625 1 92.88 85 ALA A CA 1
ATOM 698 C C . ALA A 1 85 ? -10.602 5.961 -9.117 1 92.88 85 ALA A C 1
ATOM 700 O O . ALA A 1 85 ? -11.422 6.465 -8.352 1 92.88 85 ALA A O 1
ATOM 701 N N . PHE A 1 86 ? -9.578 5.215 -8.742 1 92.31 86 PHE A N 1
ATOM 702 C CA . PHE A 1 86 ? -9.352 4.984 -7.324 1 92.31 86 PHE A CA 1
ATOM 703 C C . PHE A 1 86 ? -9.18 6.305 -6.582 1 92.31 86 PHE A C 1
ATOM 705 O O . PHE A 1 86 ? -9.75 6.5 -5.504 1 92.31 86 PHE A O 1
ATOM 712 N N . LEU A 1 87 ? -8.438 7.129 -7.199 1 89.75 87 LEU A N 1
ATOM 713 C CA . LEU A 1 87 ? -8.109 8.398 -6.562 1 89.75 87 LEU A CA 1
ATOM 714 C C . LEU A 1 87 ? -9.336 9.297 -6.473 1 89.75 87 LEU A C 1
ATOM 716 O O . LEU A 1 87 ? -9.68 9.789 -5.395 1 89.75 87 LEU A O 1
ATOM 720 N N . ILE A 1 88 ? -10.023 9.461 -7.523 1 91.56 88 ILE A N 1
ATOM 721 C CA . ILE A 1 88 ? -11.125 10.414 -7.598 1 91.56 88 ILE A CA 1
ATOM 722 C C . ILE A 1 88 ? -12.336 9.859 -6.852 1 91.56 88 ILE A C 1
ATOM 724 O O . ILE A 1 88 ? -12.836 10.492 -5.914 1 91.56 88 ILE A O 1
ATOM 728 N N . ILE A 1 89 ? -12.727 8.711 -7.188 1 93.62 89 ILE A N 1
ATOM 729 C CA . ILE A 1 89 ? -13.914 8.141 -6.57 1 93.62 89 ILE A CA 1
ATOM 730 C C . ILE A 1 89 ? -13.648 7.844 -5.098 1 93.62 89 ILE A C 1
ATOM 732 O O . ILE A 1 89 ? -14.484 8.125 -4.238 1 93.62 89 ILE A O 1
ATOM 736 N N . GLY A 1 90 ? -12.477 7.34 -4.84 1 91.88 90 GLY A N 1
ATOM 737 C CA . GLY A 1 90 ? -12.117 7.035 -3.465 1 91.88 90 GLY A CA 1
ATOM 738 C C . GLY A 1 90 ? -12.117 8.258 -2.562 1 91.88 90 GLY A C 1
ATOM 739 O O . GLY A 1 90 ? -12.75 8.25 -1.505 1 91.88 90 GLY A O 1
ATOM 740 N N . ASN A 1 91 ? -11.516 9.258 -3.035 1 90.25 91 ASN A N 1
ATOM 741 C CA . ASN A 1 91 ? -11.406 10.461 -2.217 1 90.25 91 ASN A CA 1
ATOM 742 C C . ASN A 1 91 ? -12.758 11.164 -2.074 1 90.25 91 ASN A C 1
ATOM 744 O O . ASN A 1 91 ? -13.102 11.641 -0.991 1 90.25 91 ASN A O 1
ATOM 748 N N . VAL A 1 92 ? -13.477 11.211 -3.109 1 91.38 92 VAL A N 1
ATOM 749 C CA . VAL A 1 92 ? -14.789 11.852 -3.076 1 91.38 92 VAL A CA 1
ATOM 750 C C . VAL A 1 92 ? -15.711 11.102 -2.121 1 91.38 92 VAL A C 1
ATOM 752 O O . VAL A 1 92 ? -16.406 11.719 -1.305 1 91.38 92 VAL A O 1
ATOM 755 N N . MET A 1 93 ? -15.664 9.852 -2.197 1 91 93 MET A N 1
ATOM 756 C CA . MET A 1 93 ? -16.531 9.055 -1.334 1 91 93 MET A CA 1
ATOM 757 C C . MET A 1 93 ? -16.109 9.18 0.126 1 91 93 MET A C 1
ATOM 759 O O . MET A 1 93 ? -16.953 9.234 1.019 1 91 93 MET A O 1
ATOM 763 N N . GLN A 1 94 ? -14.844 9.172 0.358 1 91.75 94 GLN A N 1
ATOM 764 C CA . GLN A 1 94 ? -14.344 9.344 1.718 1 91.75 94 GLN A CA 1
ATOM 765 C C . GLN A 1 94 ? -14.781 10.688 2.297 1 91.75 94 GLN A C 1
ATOM 767 O O . GLN A 1 94 ? -15.203 10.766 3.453 1 91.75 94 GLN A O 1
ATOM 772 N N . LEU A 1 95 ? -14.727 11.711 1.482 1 92 95 LEU A N 1
ATOM 773 C CA . LEU A 1 95 ? -15.125 13.055 1.899 1 92 95 LEU A CA 1
ATOM 774 C C . LEU A 1 95 ? -16.625 13.109 2.176 1 92 95 LEU A C 1
ATOM 776 O O . LEU A 1 95 ? -17.047 13.641 3.201 1 92 95 LEU A O 1
ATOM 780 N N . VAL A 1 96 ? -17.391 12.555 1.295 1 90 96 VAL A N 1
ATOM 781 C CA . VAL A 1 96 ? -18.844 12.555 1.421 1 90 96 VAL A CA 1
ATOM 782 C C . VAL A 1 96 ? -19.25 11.797 2.682 1 90 96 VAL A C 1
ATOM 784 O O . VAL A 1 96 ? -20.062 12.281 3.467 1 90 96 VAL A O 1
ATOM 787 N N . CYS A 1 97 ? -18.656 10.672 2.92 1 87.44 97 CYS A N 1
ATOM 788 C CA . CYS A 1 97 ? -18.984 9.875 4.098 1 87.44 97 CYS A CA 1
ATOM 789 C C . CYS A 1 97 ? -18.594 10.609 5.375 1 87.44 97 CYS A C 1
ATOM 791 O O . CYS A 1 97 ? -19.312 10.57 6.367 1 87.44 97 CYS A O 1
ATOM 793 N N . ALA A 1 98 ? -17.453 11.266 5.34 1 89.81 98 ALA A N 1
ATOM 794 C CA . ALA A 1 98 ? -17 12.016 6.508 1 89.81 98 ALA A CA 1
ATOM 795 C C . ALA A 1 98 ? -17.984 13.148 6.844 1 89.81 98 ALA A C 1
ATOM 797 O O . ALA A 1 98 ? -18.312 13.367 8.016 1 89.81 98 ALA A O 1
ATOM 798 N N . ILE A 1 99 ? -18.422 13.828 5.84 1 87.88 99 ILE A N 1
ATOM 799 C CA . ILE A 1 99 ? -19.359 14.93 6.027 1 87.88 99 ILE A CA 1
ATOM 800 C C . ILE A 1 99 ? -20.672 14.406 6.582 1 87.88 99 ILE A C 1
ATOM 802 O O . ILE A 1 99 ? -21.234 14.977 7.523 1 87.88 99 ILE A O 1
ATOM 806 N N . PHE A 1 100 ? -21.125 13.312 6.055 1 84.38 100 PHE A N 1
ATOM 807 C CA . PHE A 1 100 ? -22.375 12.719 6.527 1 84.38 100 PHE A CA 1
ATOM 808 C C . PHE A 1 100 ? -22.234 12.266 7.977 1 84.38 100 PHE A C 1
ATOM 810 O O . PHE A 1 100 ? -23.141 12.5 8.789 1 84.38 100 PHE A O 1
ATOM 817 N N . LEU A 1 101 ? -21.188 11.68 8.281 1 83.81 101 LEU A N 1
ATOM 818 C CA . LEU A 1 101 ? -20.969 11.188 9.641 1 83.81 101 LEU A CA 1
ATOM 819 C C . LEU A 1 101 ? -20.844 12.336 10.625 1 83.81 101 LEU A C 1
ATOM 821 O O . LEU A 1 101 ? -21.234 12.211 11.789 1 83.81 101 LEU A O 1
ATOM 825 N N . SER A 1 102 ? -20.281 13.391 10.117 1 85 102 SER A N 1
ATOM 826 C CA . SER A 1 102 ? -20.094 14.547 10.992 1 85 102 SER A CA 1
ATOM 827 C C . SER A 1 102 ? -21.422 15.141 11.414 1 85 102 SER A C 1
ATOM 829 O O . SER A 1 102 ? -21.5 15.852 12.422 1 85 102 SER A O 1
ATOM 831 N N . GLN A 1 103 ? -22.438 14.805 10.633 1 78.25 103 GLN A N 1
ATOM 832 C CA . GLN A 1 103 ? -23.766 15.352 10.914 1 78.25 103 GLN A CA 1
ATOM 833 C C . GLN A 1 103 ? -24.562 14.438 11.836 1 78.25 103 GLN A C 1
ATOM 835 O O . GLN A 1 103 ? -25.641 14.805 12.312 1 78.25 103 GLN A O 1
ATOM 840 N N . LEU A 1 104 ? -24.031 13.25 12.023 1 75.69 104 LEU A N 1
ATOM 841 C CA . LEU A 1 104 ? -24.75 12.289 12.859 1 75.69 104 LEU A CA 1
ATOM 842 C C . LEU A 1 104 ? -24.703 12.703 14.328 1 75.69 104 LEU A C 1
ATOM 844 O O . LEU A 1 104 ? -23.672 13.195 14.797 1 75.69 104 LEU A O 1
ATOM 848 N N . PRO A 1 105 ? -25.875 12.469 14.883 1 71.38 105 PRO A N 1
ATOM 849 C CA . PRO A 1 105 ? -25.906 12.812 16.312 1 71.38 105 PRO A CA 1
ATOM 850 C C . PRO A 1 105 ? -25.25 11.742 17.188 1 71.38 105 PRO A C 1
ATOM 852 O O . PRO A 1 105 ? -25.234 10.562 16.812 1 71.38 105 PRO A O 1
ATOM 855 N N . GLY A 1 106 ? -24.75 12.117 18.297 1 71.44 106 GLY A N 1
ATOM 856 C CA . GLY A 1 106 ? -24.297 11.211 19.328 1 71.44 106 GLY A CA 1
ATOM 857 C C . GLY A 1 106 ? -22.891 10.68 19.078 1 71.44 106 GLY A C 1
ATOM 858 O O . GLY A 1 106 ? -22.562 10.273 17.953 1 71.44 106 GLY A O 1
ATOM 859 N N . LYS A 1 107 ? -22.188 10.625 19.953 1 74.75 107 LYS A N 1
ATOM 860 C CA . LYS A 1 107 ? -20.797 10.203 19.906 1 74.75 107 LYS A CA 1
ATOM 861 C C . LYS A 1 107 ? -20.688 8.695 19.672 1 74.75 107 LYS A C 1
ATOM 863 O O . LYS A 1 107 ? -19.812 8.234 18.938 1 74.75 107 LYS A O 1
ATOM 868 N N . LEU A 1 108 ? -21.672 7.957 20.172 1 73.06 108 LEU A N 1
ATOM 869 C CA . LEU A 1 108 ? -21.609 6.504 20.078 1 73.06 108 LEU A CA 1
ATOM 870 C C . LEU A 1 108 ? -21.922 6.035 18.672 1 73.06 108 LEU A C 1
ATOM 872 O O . LEU A 1 108 ? -21.297 5.09 18.172 1 73.06 108 LEU A O 1
ATOM 876 N N . PHE A 1 109 ? -22.859 6.66 18.094 1 70.94 109 PHE A N 1
ATOM 877 C CA . PHE A 1 109 ? -23.219 6.297 16.734 1 70.94 109 PHE A CA 1
ATOM 878 C C . PHE A 1 109 ? -22.078 6.621 15.773 1 70.94 109 PHE A C 1
ATOM 880 O O . PHE A 1 109 ? -21.781 5.832 14.875 1 70.94 109 PHE A O 1
ATOM 887 N N . LYS A 1 110 ? -21.453 7.707 16.031 1 75.62 110 LYS A N 1
ATOM 888 C CA . LYS A 1 110 ? -20.328 8.102 15.188 1 75.62 110 LYS A CA 1
ATOM 889 C C . LYS A 1 110 ? -19.172 7.113 15.312 1 75.62 110 LYS A C 1
ATOM 891 O O . LYS A 1 110 ? -18.609 6.664 14.305 1 75.62 110 LYS A O 1
ATOM 896 N N . LYS A 1 111 ? -19.047 6.699 16.469 1 75.56 111 LYS A N 1
ATOM 897 C CA . LYS A 1 111 ? -17.938 5.781 16.75 1 75.56 111 LYS A CA 1
ATOM 898 C C . LYS A 1 111 ? -18.219 4.398 16.156 1 75.56 111 LYS A C 1
ATOM 900 O O . LYS A 1 111 ? -17.328 3.762 15.609 1 75.56 111 LYS A O 1
ATOM 905 N N . SER A 1 112 ? -19.422 3.975 16.312 1 75.44 112 SER A N 1
ATOM 906 C CA . SER A 1 112 ? -19.781 2.666 15.789 1 75.44 112 SER A CA 1
ATOM 907 C C . SER A 1 112 ? -19.734 2.654 14.266 1 75.44 112 SER A C 1
ATOM 909 O O . SER A 1 112 ? -19.25 1.691 13.664 1 75.44 112 SER A O 1
ATOM 911 N N . ALA A 1 113 ? -20.25 3.717 13.695 1 75.56 113 ALA A N 1
ATOM 912 C CA . ALA A 1 113 ? -20.219 3.812 12.242 1 75.56 113 ALA A CA 1
ATOM 913 C C . ALA A 1 113 ? -18.781 3.83 11.719 1 75.56 113 ALA A C 1
ATOM 915 O O . ALA A 1 113 ? -18.469 3.176 10.727 1 75.56 113 ALA A O 1
ATOM 916 N N . GLN A 1 114 ? -17.969 4.469 12.391 1 76.44 114 GLN A N 1
ATOM 917 C CA . GLN A 1 114 ? -16.562 4.547 12.031 1 76.44 114 GLN A CA 1
ATOM 918 C C . GLN A 1 114 ? -15.898 3.178 12.109 1 76.44 114 GLN A C 1
ATOM 920 O O . GLN A 1 114 ? -15.125 2.805 11.227 1 76.44 114 GLN A O 1
ATOM 925 N N . SER A 1 115 ? -16.25 2.49 13.094 1 74.94 115 SER A N 1
ATOM 926 C CA . SER A 1 115 ? -15.625 1.186 13.297 1 74.94 115 SER A CA 1
ATOM 927 C C . SER A 1 115 ? -16.047 0.199 12.211 1 74.94 115 SER A C 1
ATOM 929 O O . SER A 1 115 ? -15.211 -0.546 11.688 1 74.94 115 SER A O 1
ATOM 931 N N . VAL A 1 116 ? -17.266 0.287 11.898 1 76.31 116 VAL A N 1
ATOM 932 C CA . VAL A 1 116 ? -17.797 -0.635 10.906 1 76.31 116 VAL A CA 1
ATOM 933 C C . VAL A 1 116 ? -17.203 -0.321 9.531 1 76.31 116 VAL A C 1
ATOM 935 O O . VAL A 1 116 ? -16.859 -1.231 8.773 1 76.31 116 VAL A O 1
ATOM 938 N N . MET A 1 117 ? -17.047 0.92 9.32 1 78.75 117 MET A N 1
ATOM 939 C CA . MET A 1 117 ? -16.516 1.323 8.016 1 78.75 117 MET A CA 1
ATOM 940 C C . MET A 1 117 ? -15.023 1.063 7.922 1 78.75 117 MET A C 1
ATOM 942 O O . MET A 1 117 ? -14.477 0.948 6.824 1 78.75 117 MET A O 1
ATOM 946 N N . PHE A 1 118 ? -14.461 0.893 9.086 1 79.5 118 PHE A N 1
ATOM 947 C CA . PHE A 1 118 ? -13.008 0.761 9.133 1 79.5 118 PHE A CA 1
ATOM 948 C C . PHE A 1 118 ? -12.594 -0.699 9 1 79.5 118 PHE A C 1
ATOM 950 O O . PHE A 1 118 ? -11.445 -0.996 8.656 1 79.5 118 PHE A O 1
ATOM 957 N N . LEU A 1 119 ? -13.469 -1.588 9.125 1 79.25 119 LEU A N 1
ATOM 958 C CA . LEU A 1 119 ? -13.156 -3.01 9.203 1 79.25 119 LEU A CA 1
ATOM 959 C C . LEU A 1 119 ? -12.578 -3.514 7.883 1 79.25 119 LEU A C 1
ATOM 961 O O . LEU A 1 119 ? -11.602 -4.266 7.875 1 79.25 119 LEU A O 1
ATOM 965 N N . PRO A 1 120 ? -13.172 -3.127 6.742 1 84.81 120 PRO A N 1
ATOM 966 C CA . PRO A 1 120 ? -12.648 -3.637 5.473 1 84.81 120 PRO A CA 1
ATOM 967 C C . PRO A 1 120 ? -11.188 -3.266 5.238 1 84.81 120 PRO A C 1
ATOM 969 O O . PRO A 1 120 ? -10.469 -3.977 4.531 1 84.81 120 PRO A O 1
ATOM 972 N N . TYR A 1 121 ? -10.789 -2.262 5.824 1 85.62 121 TYR A N 1
ATOM 973 C CA . TYR A 1 121 ? -9.422 -1.771 5.637 1 85.62 121 TYR A CA 1
ATOM 974 C C . TYR A 1 121 ? -8.406 -2.805 6.094 1 85.62 121 TYR A C 1
ATOM 976 O O . TYR A 1 121 ? -7.309 -2.895 5.531 1 85.62 121 TYR A O 1
ATOM 984 N N . PHE A 1 122 ? -8.773 -3.633 6.961 1 81.62 122 PHE A N 1
ATOM 985 C CA . PHE A 1 122 ? -7.84 -4.57 7.562 1 81.62 122 PHE A CA 1
ATOM 986 C C . PHE A 1 122 ? -7.887 -5.918 6.852 1 81.62 122 PHE A C 1
ATOM 988 O O . PHE A 1 122 ? -7.078 -6.805 7.137 1 81.62 122 PHE A O 1
ATOM 995 N N . LEU A 1 123 ? -8.766 -6.012 6.008 1 85.94 123 LEU A N 1
ATOM 996 C CA . LEU A 1 123 ? -8.805 -7.234 5.211 1 85.94 123 LEU A CA 1
ATOM 997 C C . LEU A 1 123 ? -7.688 -7.242 4.172 1 85.94 123 LEU A C 1
ATOM 999 O O . LEU A 1 123 ? -7.441 -6.234 3.508 1 85.94 123 LEU A O 1
ATOM 1003 N N . SER A 1 124 ? -7.008 -8.336 4.133 1 86.62 124 SER A N 1
ATOM 1004 C CA . SER A 1 124 ? -5.996 -8.445 3.084 1 86.62 124 SER A CA 1
ATOM 1005 C C . SER A 1 124 ? -6.641 -8.578 1.707 1 86.62 124 SER A C 1
ATOM 1007 O O . SER A 1 124 ? -7.789 -9.023 1.593 1 86.62 124 SER A O 1
ATOM 1009 N N . TRP A 1 125 ? -5.93 -8.219 0.771 1 90.38 125 TRP A N 1
ATOM 1010 C CA . TRP A 1 125 ? -6.445 -8.391 -0.583 1 90.38 125 TRP A CA 1
ATOM 1011 C C . TRP A 1 125 ? -6.586 -9.875 -0.923 1 90.38 125 TRP A C 1
ATOM 1013 O O . TRP A 1 125 ? -7.422 -10.25 -1.745 1 90.38 125 TRP A O 1
ATOM 1023 N N . VAL A 1 126 ? -5.801 -10.68 -0.277 1 88.88 126 VAL A N 1
ATOM 1024 C CA . VAL A 1 126 ? -5.93 -12.117 -0.477 1 88.88 126 VAL A CA 1
ATOM 1025 C C . VAL A 1 126 ? -7.332 -12.57 -0.069 1 88.88 126 VAL A C 1
ATOM 1027 O O . VAL A 1 126 ? -8.008 -13.266 -0.826 1 88.88 126 VAL A O 1
ATOM 1030 N N . LEU A 1 127 ? -7.695 -12.148 1.025 1 87.94 127 LEU A N 1
ATOM 1031 C CA . LEU A 1 127 ? -9.016 -12.5 1.529 1 87.94 127 LEU A CA 1
ATOM 1032 C C . LEU A 1 127 ? -10.109 -11.875 0.673 1 87.94 127 LEU A C 1
ATOM 1034 O O . LEU A 1 127 ? -11.117 -12.523 0.366 1 87.94 127 LEU A O 1
ATOM 1038 N N . VAL A 1 128 ? -9.922 -10.672 0.294 1 90.69 128 VAL A N 1
ATOM 1039 C CA . VAL A 1 128 ? -10.898 -9.992 -0.546 1 90.69 128 VAL A CA 1
ATOM 1040 C C . VAL A 1 128 ? -11.047 -10.727 -1.875 1 90.69 128 VAL A C 1
ATOM 1042 O O . VAL A 1 128 ? -12.148 -10.852 -2.404 1 90.69 128 VAL A O 1
ATOM 1045 N N . GLY A 1 129 ? -9.922 -11.203 -2.35 1 91.25 129 GLY A N 1
ATOM 1046 C CA . GLY A 1 129 ? -9.984 -12 -3.566 1 91.25 129 GLY A CA 1
ATOM 1047 C C . GLY A 1 129 ? -10.867 -13.227 -3.43 1 91.25 129 GLY A C 1
ATOM 1048 O O . GLY A 1 129 ? -11.625 -13.555 -4.344 1 91.25 129 GLY A O 1
ATOM 1049 N N . ALA A 1 130 ? -10.766 -13.828 -2.33 1 87.56 130 ALA A N 1
ATOM 1050 C CA . ALA A 1 130 ? -11.602 -14.992 -2.062 1 87.56 130 ALA A CA 1
ATOM 1051 C C . ALA A 1 130 ? -13.078 -14.609 -1.992 1 87.56 130 ALA A C 1
ATOM 1053 O O . ALA A 1 130 ? -13.938 -15.336 -2.484 1 87.56 130 ALA A O 1
ATOM 1054 N N . PHE A 1 131 ? -13.305 -13.484 -1.412 1 88.5 131 PHE A N 1
ATOM 1055 C CA . PHE A 1 131 ? -14.68 -12.984 -1.336 1 88.5 131 PHE A CA 1
ATOM 1056 C C . PHE A 1 131 ? -15.234 -12.727 -2.729 1 88.5 131 PHE A C 1
ATOM 1058 O O . PHE A 1 131 ? -16.375 -13.102 -3.027 1 88.5 131 PHE A O 1
ATOM 1065 N N . VAL A 1 132 ? -14.461 -12.109 -3.484 1 91.38 132 VAL A N 1
ATOM 1066 C CA . VAL A 1 132 ? -14.891 -11.742 -4.832 1 91.38 132 VAL A CA 1
ATOM 1067 C C . VAL A 1 132 ? -15.195 -13.008 -5.633 1 91.38 132 VAL A C 1
ATOM 1069 O O . VAL A 1 132 ? -16.219 -13.07 -6.328 1 91.38 132 VAL A O 1
ATOM 1072 N N . PHE A 1 133 ? -14.359 -13.953 -5.504 1 88.88 133 PHE A N 1
ATOM 1073 C CA . PHE A 1 133 ? -14.578 -15.211 -6.207 1 88.88 133 PHE A CA 1
ATOM 1074 C C . PHE A 1 133 ? -15.875 -15.875 -5.746 1 88.88 133 PHE A C 1
ATOM 1076 O O . PHE A 1 133 ? -16.641 -16.391 -6.566 1 88.88 133 PHE A O 1
ATOM 1083 N N . ASN A 1 134 ? -16.125 -15.836 -4.535 1 84.75 134 ASN A N 1
ATOM 1084 C CA . ASN A 1 134 ? -17.344 -16.438 -3.98 1 84.75 134 ASN A CA 1
ATOM 1085 C C . ASN A 1 134 ? -18.594 -15.68 -4.402 1 84.75 134 ASN A C 1
ATOM 1087 O O . ASN A 1 134 ? -19.672 -16.266 -4.527 1 84.75 134 ASN A O 1
ATOM 1091 N N . LEU A 1 135 ? -18.422 -14.461 -4.625 1 89.88 135 LEU A N 1
ATOM 1092 C CA . LEU A 1 135 ? -19.562 -13.633 -5.008 1 89.88 135 LEU A CA 1
ATOM 1093 C C . LEU A 1 135 ? -19.891 -13.812 -6.484 1 89.88 135 LEU A C 1
ATOM 1095 O O . LEU A 1 135 ? -21.062 -13.953 -6.848 1 89.88 135 LEU A O 1
ATOM 1099 N N . PHE A 1 136 ? -18.844 -13.93 -7.344 1 92.12 136 PHE A N 1
ATOM 1100 C CA . PHE A 1 136 ? -19.125 -13.711 -8.758 1 92.12 136 PHE A CA 1
ATOM 1101 C C . PHE A 1 136 ? -18.859 -14.984 -9.562 1 92.12 136 PHE A C 1
ATOM 1103 O O . PHE A 1 136 ? -19.016 -15 -10.781 1 92.12 136 PHE A O 1
ATOM 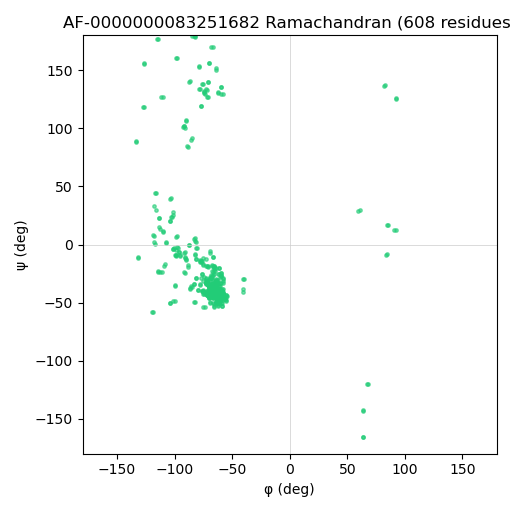1110 N N . SER A 1 137 ? -18.453 -16.031 -8.867 1 89.12 137 SER A N 1
ATOM 1111 C CA . SER A 1 137 ? -18.312 -17.312 -9.562 1 89.12 137 SER A CA 1
ATOM 1112 C C . SER A 1 137 ? -19.672 -17.844 -10.016 1 89.12 137 SER A C 1
ATOM 1114 O O . SER A 1 137 ? -20.719 -17.281 -9.664 1 89.12 137 SER A O 1
ATOM 1116 N N . ASP A 1 138 ? -19.656 -18.891 -10.836 1 87.44 138 ASP A N 1
ATOM 1117 C CA . ASP A 1 138 ? -20.891 -19.453 -11.391 1 87.44 138 ASP A CA 1
ATOM 1118 C C . ASP A 1 138 ? -21.828 -19.906 -10.281 1 87.44 138 ASP A C 1
ATOM 1120 O O . ASP A 1 138 ? -23.031 -19.688 -10.352 1 87.44 138 ASP A O 1
ATOM 1124 N N . LEU A 1 139 ? -21.312 -20.469 -9.297 1 81.62 139 LEU A N 1
ATOM 1125 C CA . LEU A 1 139 ? -22.094 -20.922 -8.156 1 81.62 139 LEU A CA 1
ATOM 1126 C C . LEU A 1 139 ? -21.984 -19.953 -6.992 1 81.62 139 LEU A C 1
ATOM 1128 O O . LEU A 1 139 ? -22.188 -20.328 -5.836 1 81.62 139 LEU A O 1
ATOM 1132 N N . GLY A 1 140 ? -21.703 -18.703 -7.332 1 84.88 140 GLY A N 1
ATOM 1133 C CA . GLY A 1 140 ? -21.5 -17.703 -6.297 1 84.88 140 GLY A CA 1
ATOM 1134 C C . GLY A 1 140 ? -22.781 -17.109 -5.766 1 84.88 140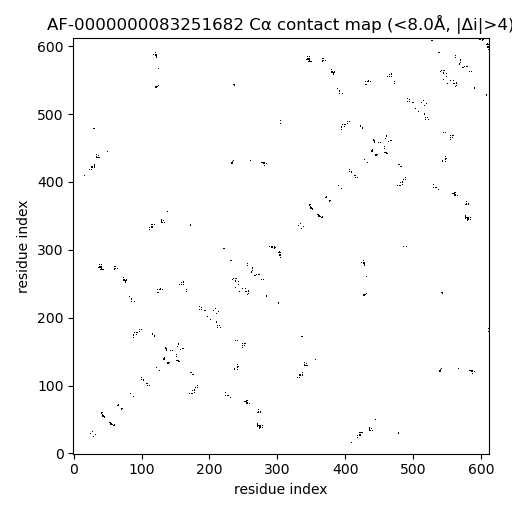 GLY A C 1
ATOM 1135 O O . GLY A 1 140 ? -23.875 -17.453 -6.234 1 84.88 140 GLY A O 1
ATOM 1136 N N . VAL A 1 141 ? -22.688 -16.25 -4.867 1 84.75 141 VAL A N 1
ATOM 1137 C CA . VAL A 1 141 ? -23.812 -15.656 -4.156 1 84.75 141 VAL A CA 1
ATOM 1138 C C . VAL A 1 141 ? -24.672 -14.852 -5.133 1 84.75 141 VAL A C 1
ATOM 1140 O O . VAL A 1 141 ? -25.906 -14.953 -5.102 1 84.75 141 VAL A O 1
ATOM 1143 N N . VAL A 1 142 ? -24.078 -14.086 -6.016 1 89.06 142 VAL A N 1
ATOM 1144 C CA . VAL A 1 142 ? -24.812 -13.219 -6.93 1 89.06 142 VAL A CA 1
ATOM 1145 C C . VAL A 1 142 ? -25.719 -14.07 -7.832 1 89.06 142 VAL A C 1
ATOM 1147 O O . VAL A 1 142 ? -26.906 -13.805 -7.957 1 89.06 142 VAL A O 1
ATOM 1150 N N . ASN A 1 143 ? -25.141 -15.102 -8.367 1 91.06 143 ASN A N 1
ATOM 1151 C CA . ASN A 1 143 ? -25.922 -15.953 -9.258 1 91.06 143 ASN A CA 1
ATOM 1152 C C . ASN A 1 143 ? -26.953 -16.766 -8.484 1 91.06 143 ASN A C 1
ATOM 1154 O O . ASN A 1 143 ? -28.031 -17.047 -9 1 91.06 143 ASN A O 1
ATOM 1158 N N . THR A 1 144 ? -26.656 -17.125 -7.293 1 86.19 144 THR A N 1
ATOM 1159 C CA . THR A 1 144 ? -27.625 -17.828 -6.453 1 86.19 144 THR A CA 1
ATOM 1160 C C . THR A 1 144 ? -28.828 -16.953 -6.176 1 86.19 144 THR A C 1
ATOM 1162 O O . THR A 1 144 ? -29.969 -17.406 -6.25 1 86.19 144 THR A O 1
ATOM 1165 N N . VAL A 1 145 ? -28.609 -15.719 -5.871 1 87.88 145 VAL A N 1
ATOM 1166 C CA . VAL A 1 145 ? -29.688 -14.773 -5.594 1 87.88 145 VAL A CA 1
ATOM 1167 C C . VAL A 1 145 ? -30.484 -14.508 -6.867 1 87.88 145 VAL A C 1
ATOM 1169 O O . VAL A 1 145 ? -31.703 -14.453 -6.836 1 87.88 145 VAL A O 1
ATOM 1172 N N . LEU A 1 146 ? -29.766 -14.344 -7.961 1 92.69 146 LEU A N 1
ATOM 1173 C CA . LEU A 1 146 ? -30.453 -14.141 -9.234 1 92.69 146 LEU A CA 1
ATOM 1174 C C . LEU A 1 146 ? -31.391 -15.305 -9.547 1 92.69 146 LEU A C 1
ATOM 1176 O O . LEU A 1 146 ? -32.531 -15.094 -9.945 1 92.69 146 LEU A O 1
ATOM 1180 N N . LYS A 1 147 ? -30.922 -16.469 -9.32 1 91.06 147 LYS A N 1
ATOM 1181 C CA . LYS A 1 147 ? -31.719 -17.656 -9.562 1 91.06 147 LYS A CA 1
ATOM 1182 C C . LYS A 1 147 ? -32.938 -17.688 -8.648 1 91.06 147 LYS A C 1
ATOM 1184 O O . LYS A 1 147 ? -34.031 -18.062 -9.086 1 91.06 147 LYS A O 1
ATOM 1189 N N . GLN A 1 148 ? -32.75 -17.359 -7.469 1 91.38 148 GLN A N 1
ATOM 1190 C CA . GLN A 1 148 ? -33.844 -17.359 -6.512 1 91.38 148 GLN A CA 1
ATOM 1191 C C . GLN A 1 148 ? -34.906 -16.328 -6.906 1 91.38 148 GLN A C 1
ATOM 1193 O O . GLN A 1 148 ? -36.094 -16.516 -6.625 1 91.38 148 GLN A O 1
ATOM 1198 N N . LEU A 1 149 ? -34.469 -15.289 -7.527 1 94.19 149 LEU A N 1
ATOM 1199 C CA . LEU A 1 149 ? -35.406 -14.242 -7.957 1 94.19 149 LEU A CA 1
ATOM 1200 C C . LEU A 1 149 ? -35.969 -14.562 -9.328 1 94.19 149 LEU A C 1
ATOM 1202 O O . LEU A 1 149 ? -36.75 -13.773 -9.875 1 94.19 149 LEU A O 1
ATOM 1206 N N . GLY A 1 150 ? -35.594 -15.594 -9.883 1 93.5 150 GLY A N 1
ATOM 1207 C CA . GLY A 1 150 ? -36.125 -16.031 -11.164 1 93.5 150 GLY A CA 1
ATOM 1208 C C . GLY A 1 150 ? -35.406 -15.383 -12.344 1 93.5 150 GLY A C 1
ATOM 1209 O O . GLY A 1 150 ? -35.938 -15.398 -13.469 1 93.5 150 GLY A O 1
ATOM 1210 N N . MET A 1 151 ? -34.312 -14.859 -12.094 1 95.5 151 MET A N 1
ATOM 1211 C CA . MET A 1 151 ? -33.562 -14.195 -13.148 1 95.5 151 MET A CA 1
ATOM 1212 C C . MET A 1 151 ? -32.469 -15.117 -13.711 1 95.5 151 MET A C 1
ATOM 1214 O O . MET A 1 151 ? -32.125 -16.125 -13.094 1 95.5 151 MET A O 1
ATOM 1218 N N . GLN A 1 152 ? -32 -14.805 -14.875 1 94.69 152 GLN A N 1
ATOM 1219 C CA . GLN A 1 152 ? -30.938 -15.594 -15.492 1 94.69 152 GLN A CA 1
ATOM 1220 C C . GLN A 1 152 ? -29.594 -15.297 -14.852 1 94.69 152 GLN A C 1
ATOM 1222 O O . GLN A 1 152 ? -29.281 -14.141 -14.562 1 94.69 152 GLN A O 1
ATOM 1227 N N . PRO A 1 153 ? -28.875 -16.406 -14.656 1 93.69 153 PRO A N 1
ATOM 1228 C CA . PRO A 1 153 ? -27.516 -16.203 -14.125 1 93.69 153 PRO A CA 1
ATOM 1229 C C . PRO A 1 153 ? -26.625 -15.422 -15.086 1 93.69 153 PRO A C 1
ATOM 1231 O O . PRO A 1 153 ? -26.891 -15.375 -16.281 1 93.69 153 PRO A O 1
ATOM 1234 N N . TYR A 1 154 ? -25.719 -14.719 -14.562 1 94.62 154 TYR A N 1
ATOM 1235 C CA . TYR A 1 154 ? -24.734 -13.953 -15.32 1 94.62 154 TYR A CA 1
ATOM 1236 C C . TYR A 1 154 ? -23.344 -14.555 -15.188 1 94.62 154 TYR A C 1
ATOM 1238 O O . TYR A 1 154 ? -22.891 -14.82 -14.078 1 94.62 154 TYR A O 1
ATOM 1246 N N . ASP A 1 155 ? -22.719 -14.812 -16.328 1 94.06 155 ASP A N 1
ATOM 1247 C CA . ASP A 1 155 ? -21.359 -15.312 -16.312 1 94.06 155 ASP A CA 1
ATOM 1248 C C . ASP A 1 155 ? -20.344 -14.164 -16.359 1 94.06 155 ASP A C 1
ATOM 1250 O O . ASP A 1 155 ? -19.984 -13.695 -17.438 1 94.06 155 ASP A O 1
ATOM 1254 N N . PHE A 1 156 ? -19.828 -13.859 -15.234 1 94.06 156 PHE A N 1
ATOM 1255 C CA . PHE A 1 156 ? -18.938 -12.719 -15.102 1 94.06 156 PHE A CA 1
ATOM 1256 C C . PHE A 1 156 ? -17.594 -13 -15.766 1 94.06 156 PHE A C 1
ATOM 1258 O O . PHE A 1 156 ? -16.828 -12.07 -16.062 1 94.06 156 PHE A O 1
ATOM 1265 N N . TYR A 1 157 ? -17.266 -14.195 -15.992 1 91.62 157 TYR A N 1
ATOM 1266 C CA . TYR A 1 157 ? -15.938 -14.539 -16.484 1 91.62 157 TYR A CA 1
ATOM 1267 C C . TYR A 1 157 ? -15.945 -14.75 -17.984 1 91.62 157 TYR A C 1
ATOM 1269 O O . TYR A 1 157 ? -14.891 -14.891 -18.609 1 91.62 157 TYR A O 1
ATOM 1277 N N . ILE A 1 158 ? -17.125 -14.773 -18.531 1 89.44 158 ILE A N 1
ATOM 1278 C CA . ILE A 1 158 ? -17.281 -14.773 -19.984 1 89.44 158 ILE A CA 1
ATOM 1279 C C . ILE A 1 158 ? -17.656 -13.367 -20.469 1 89.44 158 ILE A C 1
ATOM 1281 O O . ILE A 1 158 ? -17.031 -12.828 -21.375 1 89.44 158 ILE A O 1
ATOM 1285 N N . GLN A 1 159 ? -18.641 -12.844 -19.781 1 91.25 159 GLN A N 1
ATOM 1286 C CA . GLN A 1 159 ? -18.984 -11.445 -20.016 1 91.25 159 GLN A CA 1
ATOM 1287 C C . GLN A 1 159 ? -18.234 -10.531 -19.047 1 91.25 159 GLN A C 1
ATOM 1289 O O . GLN A 1 159 ? -18.703 -10.273 -17.938 1 91.25 159 GLN A O 1
ATOM 1294 N N . THR A 1 160 ? -17.188 -9.922 -19.547 1 91.56 160 THR A N 1
ATOM 1295 C CA . THR A 1 160 ? -16.188 -9.359 -18.656 1 91.56 160 THR A CA 1
ATOM 1296 C C . THR A 1 160 ? -16.406 -7.867 -18.453 1 91.56 160 THR A C 1
ATOM 1298 O O . THR A 1 160 ? -15.695 -7.215 -17.703 1 91.56 160 THR A O 1
ATOM 1301 N N . ALA A 1 161 ? -17.484 -7.258 -18.938 1 91.56 161 ALA A N 1
ATOM 1302 C CA . ALA A 1 161 ? -17.719 -5.82 -18.922 1 91.56 161 ALA A CA 1
ATOM 1303 C C . ALA A 1 161 ? -17.859 -5.297 -17.5 1 91.56 161 ALA A C 1
ATOM 1305 O O . ALA A 1 161 ? -17.359 -4.215 -17.172 1 91.56 161 ALA A O 1
ATOM 1306 N N . PRO A 1 162 ? -18.359 -6.043 -16.594 1 94.94 162 PRO A N 1
ATOM 1307 C CA . PRO A 1 162 ? -18.609 -5.5 -15.258 1 94.94 162 PRO A CA 1
ATOM 1308 C C . PRO A 1 162 ? -17.344 -5.406 -14.414 1 94.94 162 PRO A C 1
ATOM 1310 O O . PRO A 1 162 ? -17.328 -4.746 -13.375 1 94.94 162 PRO A O 1
ATOM 1313 N N . TRP A 1 163 ? -16.297 -6.035 -14.82 1 95.88 163 TRP A N 1
ATOM 1314 C CA . TRP A 1 163 ? -15.133 -6.188 -13.953 1 95.88 163 TRP A CA 1
ATOM 1315 C C . TRP A 1 163 ? -14.461 -4.84 -13.703 1 95.88 163 TRP A C 1
ATOM 1317 O O . TRP A 1 163 ? -13.883 -4.621 -12.633 1 95.88 163 TRP A O 1
ATOM 1327 N N . LYS A 1 164 ? -14.594 -3.891 -14.711 1 94.62 164 LYS A N 1
ATOM 1328 C CA . LYS A 1 164 ? -14.031 -2.566 -14.484 1 94.62 164 LYS A CA 1
ATOM 1329 C C . LYS A 1 164 ? -14.711 -1.872 -13.305 1 94.62 164 LYS A C 1
ATOM 1331 O O . LYS A 1 164 ? -14.055 -1.166 -12.531 1 94.62 164 LYS A O 1
ATOM 1336 N N . TYR A 1 165 ? -15.922 -2.143 -13.07 1 95.19 165 TYR A N 1
ATOM 1337 C CA . TYR A 1 165 ? -16.672 -1.534 -11.977 1 95.19 165 TYR A CA 1
ATOM 1338 C C . TYR A 1 165 ? -16.469 -2.311 -10.68 1 95.19 165 TYR A C 1
ATOM 1340 O O . TYR A 1 165 ? -16.391 -1.718 -9.602 1 95.19 165 TYR A O 1
ATOM 1348 N N . ILE A 1 166 ? -16.359 -3.605 -10.836 1 95.25 166 ILE A N 1
ATOM 1349 C CA . ILE A 1 166 ? -16.203 -4.465 -9.664 1 95.25 166 ILE A CA 1
ATOM 1350 C C . ILE A 1 166 ? -14.867 -4.141 -8.977 1 95.25 166 ILE A C 1
ATOM 1352 O O . ILE A 1 166 ? -14.82 -3.992 -7.758 1 95.25 166 ILE A O 1
ATOM 1356 N N . ILE A 1 167 ? -13.82 -3.957 -9.789 1 95.94 167 ILE A N 1
ATOM 1357 C CA . ILE A 1 167 ? -12.492 -3.664 -9.258 1 95.94 167 ILE A CA 1
ATOM 1358 C C . ILE A 1 167 ? -12.508 -2.316 -8.539 1 95.94 167 ILE A C 1
ATOM 1360 O O . ILE A 1 167 ? -12.008 -2.197 -7.422 1 95.94 167 ILE A O 1
ATOM 1364 N N . VAL A 1 168 ? -13.125 -1.351 -9.141 1 95.25 168 VAL A N 1
ATOM 1365 C CA . VAL A 1 168 ? -13.195 -0.019 -8.547 1 95.25 168 VAL A CA 1
ATOM 1366 C C . VAL A 1 168 ? -14 -0.073 -7.254 1 95.25 168 VAL A C 1
ATOM 1368 O O . VAL A 1 168 ? -13.617 0.529 -6.246 1 95.25 168 VAL A O 1
ATOM 1371 N N . PHE A 1 169 ? -15.031 -0.803 -7.297 1 94.12 169 PHE A N 1
ATOM 1372 C CA . PHE A 1 169 ? -15.898 -0.924 -6.129 1 94.12 169 PHE A CA 1
ATOM 1373 C C . PHE A 1 169 ? -15.125 -1.472 -4.934 1 94.12 169 PHE A C 1
ATOM 1375 O O . PHE A 1 169 ? -15.156 -0.891 -3.848 1 94.12 169 PHE A O 1
ATOM 1382 N N . PHE A 1 170 ? -14.422 -2.555 -5.129 1 93.62 170 PHE A N 1
ATOM 1383 C CA . PHE A 1 170 ? -13.758 -3.203 -4.004 1 93.62 170 PHE A CA 1
ATOM 1384 C C . PHE A 1 170 ? -12.57 -2.377 -3.523 1 93.62 170 PHE A C 1
ATOM 1386 O O . PHE A 1 170 ? -12.258 -2.363 -2.332 1 93.62 170 PHE A O 1
ATOM 1393 N N . SER A 1 171 ? -11.922 -1.681 -4.441 1 93.06 171 SER A N 1
ATOM 1394 C CA . SER A 1 171 ? -10.859 -0.769 -4.035 1 93.06 171 SER A CA 1
ATOM 1395 C C . SER A 1 171 ? -11.391 0.334 -3.129 1 93.06 171 SER A C 1
ATOM 1397 O O . SER A 1 171 ? -10.828 0.593 -2.062 1 93.06 171 SER A O 1
ATOM 1399 N N . VAL A 1 172 ? -12.469 0.921 -3.531 1 91.69 172 VAL A N 1
ATOM 1400 C CA . VAL A 1 172 ? -13.078 2.002 -2.766 1 91.69 172 VAL A CA 1
ATOM 1401 C C . VAL A 1 172 ? -13.648 1.453 -1.459 1 91.69 172 VAL A C 1
ATOM 1403 O O . VAL A 1 172 ? -13.477 2.059 -0.398 1 91.69 172 VAL A O 1
ATOM 1406 N N . TRP A 1 173 ? -14.25 0.312 -1.583 1 91.38 173 TRP A N 1
ATOM 1407 C CA . TRP A 1 173 ? -14.852 -0.335 -0.422 1 91.38 173 TRP A CA 1
ATOM 1408 C C . TRP A 1 173 ? -13.812 -0.585 0.664 1 91.38 173 TRP A C 1
ATOM 1410 O O . TRP A 1 173 ? -14.031 -0.242 1.829 1 91.38 173 TRP A O 1
ATOM 1420 N N . LYS A 1 174 ? -12.695 -1.117 0.322 1 89.62 174 LYS A N 1
ATOM 1421 C CA . LYS A 1 174 ? -11.656 -1.484 1.281 1 89.62 174 LYS A CA 1
ATOM 1422 C C . LYS A 1 174 ? -11.016 -0.245 1.899 1 89.62 174 LYS A C 1
ATOM 1424 O O . LYS A 1 174 ? -10.633 -0.256 3.072 1 89.62 174 LYS A O 1
ATOM 1429 N N . GLY A 1 175 ? -11.008 0.825 1.129 1 88.25 175 GLY A N 1
ATOM 1430 C CA . GLY A 1 175 ? -10.289 2.006 1.581 1 88.25 175 GLY A CA 1
ATOM 1431 C C . GLY A 1 175 ? -11.195 3.078 2.148 1 88.25 175 GLY A C 1
ATOM 1432 O O . GLY A 1 175 ? -10.727 4.07 2.709 1 88.25 175 GLY A O 1
ATOM 1433 N N . LEU A 1 176 ? -12.406 2.918 2.123 1 88.81 176 LEU A N 1
ATOM 1434 C CA . LEU A 1 176 ? -13.375 3.955 2.445 1 88.81 176 LEU A CA 1
ATOM 1435 C C . LEU A 1 176 ? -13.25 4.391 3.902 1 88.81 176 LEU A C 1
ATOM 1437 O O . LEU A 1 176 ? -13.188 5.586 4.195 1 88.81 176 LEU A O 1
ATOM 1441 N N . GLY A 1 177 ? -13.211 3.461 4.703 1 84.44 177 GLY A N 1
ATOM 1442 C CA . GLY A 1 177 ? -13.211 3.754 6.129 1 84.44 177 GLY A CA 1
ATOM 1443 C C . GLY A 1 177 ? -12 4.559 6.57 1 84.44 177 GLY A C 1
ATOM 1444 O O . GLY A 1 177 ? -12.133 5.484 7.375 1 84.44 177 GLY A O 1
ATOM 1445 N N . TYR A 1 178 ? -10.867 4.234 6.098 1 83 178 TYR A N 1
ATOM 1446 C CA . TYR A 1 178 ? -9.633 4.879 6.516 1 83 178 TYR A CA 1
ATOM 1447 C C . TYR A 1 178 ? -9.648 6.363 6.172 1 83 178 TYR A C 1
ATOM 1449 O O . TYR A 1 178 ? -9.422 7.211 7.039 1 83 178 TYR A O 1
ATOM 1457 N N . GLY A 1 179 ? -9.922 6.68 4.949 1 85.06 179 GLY A N 1
ATOM 1458 C CA . GLY A 1 179 ? -9.969 8.07 4.535 1 85.06 179 GLY A CA 1
ATOM 1459 C C . GLY A 1 179 ? -11.078 8.859 5.211 1 85.06 179 GLY A C 1
ATOM 1460 O O . GLY A 1 179 ? -10.906 10.031 5.551 1 85.06 179 GLY A O 1
ATOM 1461 N N . THR A 1 180 ? -12.141 8.195 5.43 1 87.69 180 THR A N 1
ATOM 1462 C CA . THR A 1 180 ? -13.273 8.836 6.078 1 87.69 180 THR A CA 1
ATOM 1463 C C . THR A 1 180 ? -12.906 9.281 7.492 1 87.69 180 THR A C 1
ATOM 1465 O O . THR A 1 180 ? -13.242 10.391 7.906 1 87.69 180 THR A O 1
ATOM 1468 N N . VAL A 1 181 ? -12.242 8.469 8.125 1 82.88 181 VAL A N 1
ATOM 1469 C CA . VAL A 1 181 ? -11.867 8.75 9.508 1 82.88 181 VAL A CA 1
ATOM 1470 C C . VAL A 1 181 ? -10.914 9.938 9.555 1 82.88 181 VAL A C 1
ATOM 1472 O O . VAL A 1 181 ? -11.016 10.789 10.438 1 82.88 181 VAL A O 1
ATOM 1475 N N . ILE A 1 182 ? -10.07 10.039 8.633 1 82 182 ILE A N 1
ATOM 1476 C CA . ILE A 1 182 ? -9.125 11.141 8.57 1 82 182 ILE A CA 1
ATOM 1477 C C . ILE A 1 182 ? -9.859 12.445 8.297 1 82 182 ILE A C 1
ATOM 1479 O O . ILE A 1 182 ? -9.641 13.453 8.977 1 82 182 ILE A O 1
ATOM 1483 N N . TYR A 1 183 ? -10.742 12.414 7.387 1 88.12 183 TYR A N 1
ATOM 1484 C CA . TYR A 1 183 ? -11.539 13.602 7.074 1 88.12 183 TYR A CA 1
ATOM 1485 C C . TYR A 1 183 ? -12.422 13.992 8.25 1 88.12 183 TYR A C 1
ATOM 1487 O O . TYR A 1 183 ? -12.602 15.18 8.539 1 88.12 183 TYR A O 1
ATOM 1495 N N . LEU A 1 184 ? -12.961 13.031 8.836 1 86.69 184 LEU A N 1
ATOM 1496 C CA . LEU A 1 184 ? -13.836 13.297 9.977 1 86.69 184 LEU A CA 1
ATOM 1497 C C . LEU A 1 184 ? -13.062 13.969 11.109 1 86.69 184 LEU A C 1
ATOM 1499 O O . LEU A 1 184 ? -13.562 14.914 11.719 1 86.69 184 LEU A O 1
ATOM 1503 N N . ALA A 1 185 ? -11.906 13.453 11.328 1 81.69 185 ALA A N 1
ATOM 1504 C CA . ALA A 1 185 ? -11.055 14.062 12.344 1 81.69 185 ALA A CA 1
ATOM 1505 C C . ALA A 1 185 ? -10.766 15.523 12.016 1 81.69 185 ALA A C 1
ATOM 1507 O O . ALA A 1 185 ? -10.758 16.375 12.906 1 81.69 185 ALA A O 1
ATOM 1508 N N . ALA A 1 186 ? -10.547 15.758 10.812 1 84.81 186 ALA A N 1
ATOM 1509 C CA . ALA A 1 186 ? -10.297 17.125 10.375 1 84.81 186 ALA A CA 1
ATOM 1510 C C . ALA A 1 186 ? -11.539 18 10.555 1 84.81 186 ALA A C 1
ATOM 1512 O O . ALA A 1 186 ? -11.438 19.156 10.969 1 84.81 186 ALA A O 1
ATOM 1513 N N . ILE A 1 187 ? -12.664 17.516 10.344 1 89.31 187 ILE A N 1
ATOM 1514 C CA . ILE A 1 187 ? -13.922 18.25 10.492 1 89.31 187 ILE A CA 1
ATOM 1515 C C . ILE A 1 187 ? -14.172 18.531 11.969 1 89.31 187 ILE A C 1
ATOM 1517 O O . ILE A 1 187 ? -14.594 19.641 12.328 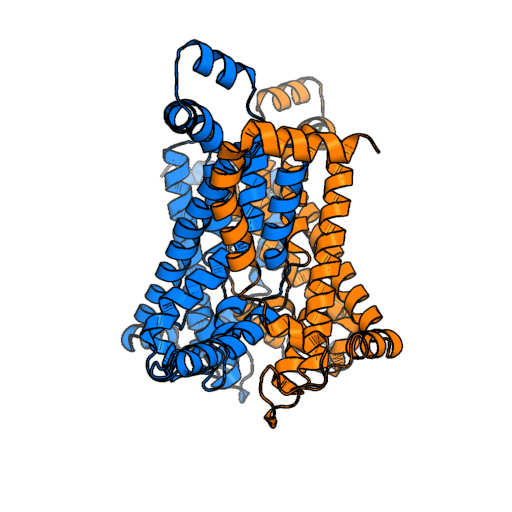1 89.31 187 ILE A O 1
ATOM 1521 N N . MET A 1 188 ? -13.883 17.562 12.711 1 84.12 188 MET A N 1
ATOM 1522 C CA . MET A 1 188 ? -14.125 17.688 14.148 1 84.12 188 MET A CA 1
ATOM 1523 C C . MET A 1 188 ? -13.188 18.719 14.766 1 84.12 188 MET A C 1
ATOM 1525 O O . MET A 1 188 ? -13.438 19.219 15.859 1 84.12 188 MET A O 1
ATOM 1529 N N . SER A 1 189 ? -12.18 18.984 14.039 1 84.12 189 SER A N 1
ATOM 1530 C CA . SER A 1 189 ? -11.227 19.969 14.531 1 84.12 189 SER A CA 1
ATOM 1531 C C . SER A 1 189 ? -11.703 21.391 14.234 1 84.12 189 SER A C 1
ATOM 1533 O O . SER A 1 189 ? -11.164 22.359 14.773 1 84.12 189 SER A O 1
ATOM 1535 N N . ILE A 1 190 ? -12.758 21.531 13.453 1 88.94 190 ILE A N 1
ATOM 1536 C CA . ILE A 1 190 ? -13.328 22.828 13.141 1 88.94 190 ILE A CA 1
ATOM 1537 C C . ILE A 1 190 ? -14.156 23.328 14.32 1 88.94 190 ILE A C 1
ATOM 1539 O O . ILE A 1 190 ? -14.953 22.578 14.891 1 88.94 190 ILE A O 1
ATOM 1543 N N . SER A 1 191 ? -13.969 24.578 14.68 1 90.81 191 SER A N 1
ATOM 1544 C CA . SER A 1 191 ? -14.648 25.156 15.828 1 90.81 191 SER A CA 1
ATOM 1545 C C . SER A 1 191 ? -16.156 25.109 15.664 1 90.81 191 SER A C 1
ATOM 1547 O O . SER A 1 191 ? -16.703 25.5 14.625 1 90.81 191 SER A O 1
ATOM 1549 N N . ASP A 1 192 ? -16.766 24.734 16.672 1 89.62 192 ASP A N 1
ATOM 1550 C CA . ASP A 1 192 ? -18.219 24.688 16.688 1 89.62 192 ASP A CA 1
ATOM 1551 C C . ASP A 1 192 ? -18.812 26.094 16.594 1 89.62 192 ASP A C 1
ATOM 1553 O O . ASP A 1 192 ? -19.938 26.266 16.125 1 89.62 192 ASP A O 1
ATOM 1557 N N . GLU A 1 193 ? -18.016 26.984 16.984 1 93.75 193 GLU A N 1
ATOM 1558 C CA . GLU A 1 193 ? -18.469 28.359 16.984 1 93.75 193 GLU A CA 1
ATOM 1559 C C . GLU A 1 193 ? -18.797 28.844 15.578 1 93.75 193 GLU A C 1
ATOM 1561 O O . GLU A 1 193 ? -19.719 29.625 15.383 1 93.75 193 GLU A O 1
ATOM 1566 N N . LEU A 1 194 ? -18.078 28.328 14.664 1 94.12 194 LEU A N 1
ATOM 1567 C CA . LEU A 1 194 ? -18.312 28.703 13.281 1 94.12 194 LEU A CA 1
ATOM 1568 C C . LEU A 1 194 ? -19.672 28.188 12.797 1 94.12 194 LEU A C 1
ATOM 1570 O O . LEU A 1 194 ? -20.406 28.922 12.125 1 94.12 194 LEU A O 1
ATOM 1574 N N . TYR A 1 195 ? -20.031 27.094 13.219 1 91.38 195 TYR A N 1
ATOM 1575 C CA . TYR A 1 195 ? -21.297 26.484 12.797 1 91.38 195 TYR A CA 1
ATOM 1576 C C . TYR A 1 195 ? -22.484 27.109 13.516 1 91.38 195 TYR A C 1
ATOM 1578 O O . TYR A 1 195 ? -23.547 27.312 12.93 1 91.38 195 TYR A O 1
ATOM 1586 N N . GLU A 1 196 ? -22.25 27.469 14.758 1 93 196 GLU A N 1
ATOM 1587 C CA . GLU A 1 196 ? -23.281 28.141 15.531 1 93 196 GLU A CA 1
ATOM 1588 C C . GLU A 1 196 ? -23.594 29.516 14.961 1 93 196 GLU A C 1
ATOM 1590 O O . GLU A 1 196 ? -24.766 29.891 14.836 1 93 196 GLU A O 1
ATOM 1595 N N . ALA A 1 197 ? -22.531 30.156 14.672 1 95.5 197 ALA A N 1
ATOM 1596 C CA . ALA A 1 197 ? -22.703 31.469 14.07 1 95.5 197 ALA A CA 1
ATOM 1597 C C . ALA A 1 197 ? -23.453 31.375 12.75 1 95.5 197 ALA A C 1
ATOM 1599 O O . ALA A 1 197 ? -24.312 32.219 12.453 1 95.5 197 ALA A O 1
ATOM 1600 N N . ALA A 1 198 ? -23.188 30.406 11.961 1 93.88 198 ALA A N 1
ATOM 1601 C CA . ALA A 1 198 ? -23.844 30.203 10.672 1 93.88 198 ALA A CA 1
ATOM 1602 C C . ALA A 1 198 ? -25.328 29.891 10.867 1 93.88 198 ALA A C 1
ATOM 1604 O O . ALA A 1 198 ? -26.172 30.359 10.109 1 93.88 198 ALA A O 1
ATOM 1605 N N . ARG A 1 199 ? -25.594 29.156 11.898 1 92 199 ARG A N 1
ATOM 1606 C CA . ARG A 1 199 ? -26.984 28.812 12.203 1 92 199 ARG A CA 1
ATOM 1607 C C . ARG A 1 199 ? -27.781 30.062 12.617 1 92 199 ARG A C 1
ATOM 1609 O O . ARG A 1 199 ? -28.938 30.203 12.234 1 92 199 ARG A O 1
ATOM 1616 N N . ILE A 1 200 ? -27.141 30.859 13.367 1 94.75 200 ILE A N 1
ATOM 1617 C CA . ILE A 1 200 ? -27.781 32.094 13.805 1 94.75 200 ILE A CA 1
ATOM 1618 C C . ILE A 1 200 ? -28.062 33 12.602 1 94.75 200 ILE A C 1
ATOM 1620 O O . ILE A 1 200 ? -29.094 33.656 12.547 1 94.75 200 ILE A O 1
ATOM 1624 N N . ASP A 1 201 ? -27.234 32.938 11.578 1 95.25 201 ASP A N 1
ATOM 1625 C CA . ASP A 1 201 ? -27.406 33.688 10.359 1 95.25 201 ASP A CA 1
ATOM 1626 C C . ASP A 1 201 ? -28.406 33.031 9.422 1 95.25 201 ASP A C 1
ATOM 1628 O O . ASP A 1 201 ? -28.703 33.562 8.344 1 95.25 201 ASP A O 1
ATOM 1632 N N . GLY A 1 202 ? -28.922 31.891 9.797 1 93 202 GLY A N 1
ATOM 1633 C CA . GLY A 1 202 ? -29.969 31.234 9.031 1 93 202 GLY A CA 1
ATOM 1634 C C . GLY A 1 202 ? -29.422 30.281 7.984 1 93 202 GLY A C 1
ATOM 1635 O O . GLY A 1 202 ? -30.156 29.844 7.102 1 93 202 GLY A O 1
ATOM 1636 N N . ALA A 1 203 ? -28.172 29.984 8.07 1 91.94 203 ALA A N 1
ATOM 1637 C CA . ALA A 1 203 ? -27.578 29.078 7.094 1 91.94 203 ALA A CA 1
ATOM 1638 C C . ALA A 1 203 ? -28.047 27.641 7.312 1 91.94 203 ALA A C 1
ATOM 1640 O O . ALA A 1 203 ? -28.141 27.188 8.453 1 91.94 203 ALA A O 1
ATOM 1641 N N . ASN A 1 204 ? -28.453 27 6.184 1 91.69 204 ASN A N 1
ATOM 1642 C CA . ASN A 1 204 ? -28.812 25.594 6.285 1 91.69 204 ASN A CA 1
ATOM 1643 C C . ASN A 1 204 ? -27.594 24.688 6.23 1 91.69 204 ASN A C 1
ATOM 1645 O O . ASN A 1 204 ? -26.469 25.188 6.098 1 91.69 204 ASN A O 1
ATOM 1649 N N . ILE A 1 205 ? -27.812 23.453 6.328 1 87.56 205 ILE A N 1
ATOM 1650 C CA . ILE A 1 205 ? -26.734 22.484 6.465 1 87.56 205 ILE A CA 1
ATOM 1651 C C . ILE A 1 205 ? -25.891 22.453 5.184 1 87.56 205 ILE A C 1
ATOM 1653 O O . ILE A 1 205 ? -24.672 22.344 5.23 1 87.56 205 ILE A O 1
ATOM 1657 N N . PHE A 1 206 ? -26.516 22.562 4.059 1 90.19 206 PHE A N 1
ATOM 1658 C CA . PHE A 1 206 ? -25.797 22.516 2.789 1 90.19 206 PHE A CA 1
ATOM 1659 C C . PHE A 1 206 ? -24.938 23.766 2.609 1 90.19 206 PHE A C 1
ATOM 1661 O O . PHE A 1 206 ? -23.844 23.703 2.068 1 90.19 206 PHE A O 1
ATOM 1668 N N . GLN A 1 207 ? -25.469 24.891 3.125 1 92.62 207 GLN A N 1
ATOM 1669 C CA . GLN A 1 207 ? -24.703 26.125 3.092 1 92.62 207 GLN A CA 1
ATOM 1670 C C . GLN A 1 207 ? -23.5 26.062 4.023 1 92.62 207 GLN A C 1
ATOM 1672 O O . GLN A 1 207 ? -22.422 26.547 3.682 1 92.62 207 GLN A O 1
ATOM 1677 N N . GLN A 1 208 ? -23.75 25.406 5.148 1 93.75 208 GLN A N 1
ATOM 1678 C CA . GLN A 1 208 ? -22.656 25.25 6.102 1 93.75 208 GLN A CA 1
ATOM 1679 C C . GLN A 1 208 ? -21.547 24.359 5.535 1 93.75 208 GLN A C 1
ATOM 1681 O O . GLN A 1 208 ? -20.375 24.672 5.672 1 93.75 208 GLN A O 1
ATOM 1686 N N . ILE A 1 209 ? -21.969 23.281 4.871 1 92.88 209 ILE A N 1
ATOM 1687 C CA . ILE A 1 209 ? -21.016 22.344 4.285 1 92.88 209 ILE A CA 1
ATOM 1688 C C . ILE A 1 209 ? -20.219 23.047 3.188 1 92.88 209 ILE A C 1
ATOM 1690 O O . ILE A 1 209 ? -18.984 22.953 3.154 1 92.88 209 ILE A O 1
ATOM 1694 N N . ARG A 1 210 ? -20.828 23.781 2.373 1 93.12 210 ARG A N 1
ATOM 1695 C CA . ARG A 1 210 ? -20.203 24.375 1.199 1 93.12 210 ARG A CA 1
ATOM 1696 C C . ARG A 1 210 ? -19.344 25.578 1.59 1 93.12 210 ARG A C 1
ATOM 1698 O O . ARG A 1 210 ? -18.281 25.797 0.991 1 93.12 210 ARG A O 1
ATOM 1705 N N . ARG A 1 211 ? -19.672 26.297 2.666 1 94.81 211 ARG A N 1
ATOM 1706 C CA . ARG A 1 211 ? -19.016 27.578 2.951 1 94.81 211 ARG A CA 1
ATOM 1707 C C . ARG A 1 211 ? -18.094 27.453 4.156 1 94.81 211 ARG A C 1
ATOM 1709 O O . ARG A 1 211 ? -17.219 28.312 4.359 1 94.81 211 ARG A O 1
ATOM 1716 N N . ILE A 1 212 ? -18.281 26.422 4.953 1 94.88 212 ILE A N 1
ATOM 1717 C CA . ILE A 1 212 ? -17.453 26.281 6.148 1 94.88 212 ILE A CA 1
ATOM 1718 C C . ILE A 1 212 ? -16.656 24.984 6.074 1 94.88 212 ILE A C 1
ATOM 1720 O O . ILE A 1 212 ? -15.422 25.016 5.93 1 94.88 212 ILE A O 1
ATOM 1724 N N . THR A 1 213 ? -17.328 23.891 5.957 1 94.12 213 THR A N 1
ATOM 1725 C CA . THR A 1 213 ? -16.688 22.578 6.078 1 94.12 213 THR A CA 1
ATOM 1726 C C . THR A 1 213 ? -15.711 22.359 4.926 1 94.12 213 THR A C 1
ATOM 1728 O O . THR A 1 213 ? -14.531 22.094 5.152 1 94.12 213 THR A O 1
ATOM 1731 N N . LEU A 1 214 ? -16.156 22.5 3.691 1 94.06 214 LEU A N 1
ATOM 1732 C CA . LEU A 1 214 ? -15.352 22.156 2.525 1 94.06 214 LEU A CA 1
ATOM 1733 C C . LEU A 1 214 ? -14.148 23.078 2.393 1 94.06 214 LEU A C 1
ATOM 1735 O O . LEU A 1 214 ? -13.023 22.625 2.199 1 94.06 214 LEU A O 1
ATOM 1739 N N . PRO A 1 215 ? -14.367 24.359 2.59 1 93.44 215 PRO A N 1
ATOM 1740 C CA . PRO A 1 215 ? -13.211 25.25 2.498 1 93.44 215 PRO A CA 1
ATOM 1741 C C . PRO A 1 215 ? -12.172 24.984 3.586 1 93.44 215 PRO A C 1
ATOM 1743 O O . PRO A 1 215 ? -10.969 25.062 3.33 1 93.44 215 PRO A O 1
ATOM 1746 N N . LEU A 1 216 ? -12.633 24.688 4.754 1 91.88 216 LEU A N 1
ATOM 1747 C CA . LEU A 1 216 ? -11.695 24.469 5.855 1 91.88 216 LEU A CA 1
ATOM 1748 C C . LEU A 1 216 ? -11.039 23.094 5.75 1 91.88 216 LEU A C 1
ATOM 1750 O O . LEU A 1 216 ? -10.023 22.844 6.395 1 91.88 216 LEU A O 1
ATOM 1754 N N . LEU A 1 217 ? -11.609 22.219 4.91 1 91.31 217 LEU A N 1
ATOM 1755 C CA . LEU A 1 217 ? -11.055 20.875 4.711 1 91.31 217 LEU A CA 1
ATOM 1756 C C . LEU A 1 217 ? -10.07 20.859 3.545 1 91.31 217 LEU A C 1
ATOM 1758 O O . LEU A 1 217 ? -9.406 19.859 3.297 1 91.31 217 LEU A O 1
ATOM 1762 N N . LYS A 1 218 ? -9.961 21.906 2.842 1 87.12 218 LYS A N 1
ATOM 1763 C CA . LYS A 1 218 ? -9.156 21.969 1.622 1 87.12 218 LYS A CA 1
ATOM 1764 C C . LYS A 1 218 ? -7.719 21.547 1.883 1 87.12 218 LYS A C 1
ATOM 1766 O O . LYS A 1 218 ? -7.16 20.734 1.138 1 87.12 218 LYS A O 1
ATOM 1771 N N . PRO A 1 219 ? -7.07 21.969 2.943 1 79.12 219 PRO A N 1
ATOM 1772 C CA . PRO A 1 219 ? -5.695 21.531 3.191 1 79.12 219 PRO A CA 1
ATOM 1773 C C . PRO A 1 219 ? -5.578 20.031 3.414 1 79.12 219 PRO A C 1
ATOM 1775 O O . PRO A 1 219 ? -4.652 19.391 2.906 1 79.12 219 PRO A O 1
ATOM 1778 N N . THR A 1 220 ? -6.5 19.562 4.191 1 80.19 220 THR A N 1
ATOM 1779 C CA . THR A 1 220 ? -6.508 18.125 4.438 1 80.19 220 THR A CA 1
ATOM 1780 C C . THR A 1 220 ? -6.742 17.344 3.141 1 80.19 220 THR A C 1
ATOM 1782 O O . THR A 1 220 ? -6.078 16.344 2.881 1 80.19 220 THR A O 1
ATOM 1785 N N . PHE A 1 221 ? -7.625 17.828 2.35 1 84.25 221 PHE A N 1
ATOM 1786 C CA . PHE A 1 221 ? -7.941 17.219 1.067 1 84.25 221 PHE A CA 1
ATOM 1787 C C . PHE A 1 221 ? -6.719 17.188 0.161 1 84.25 221 PHE A C 1
ATOM 1789 O O . PHE A 1 221 ? -6.406 16.156 -0.441 1 84.25 221 PHE A O 1
ATOM 1796 N N . ILE A 1 222 ? -6.051 18.234 0.089 1 76.06 222 ILE A N 1
ATOM 1797 C CA . ILE A 1 222 ? -4.871 18.344 -0.76 1 76.06 222 ILE A CA 1
ATOM 1798 C C . ILE A 1 222 ? -3.783 17.406 -0.264 1 76.06 222 ILE A C 1
ATOM 1800 O O . ILE A 1 222 ? -3.129 16.719 -1.062 1 76.06 222 ILE A O 1
ATOM 1804 N N . LEU A 1 223 ? -3.652 17.375 1.017 1 73.06 223 LEU A N 1
ATOM 1805 C CA . LEU A 1 223 ? -2.652 16.484 1.599 1 73.06 223 LEU A CA 1
ATOM 1806 C C . LEU A 1 223 ? -2.969 15.023 1.285 1 73.06 223 LEU A C 1
ATOM 1808 O O . LEU A 1 223 ? -2.078 14.258 0.91 1 73.06 223 LEU A O 1
ATOM 1812 N N . LEU A 1 224 ? -4.223 14.664 1.392 1 78.12 224 LEU A N 1
ATOM 1813 C CA . LEU A 1 224 ? -4.621 13.281 1.153 1 78.12 224 LEU A CA 1
ATOM 1814 C C . LEU A 1 224 ? -4.492 12.922 -0.323 1 78.12 224 LEU A C 1
ATOM 1816 O O . LEU A 1 224 ? -4.113 11.797 -0.665 1 78.12 224 LEU A O 1
ATOM 1820 N N . ILE A 1 225 ? -4.762 13.844 -1.13 1 78.25 225 ILE A N 1
ATOM 1821 C CA . ILE A 1 225 ? -4.629 13.617 -2.564 1 78.25 225 ILE A CA 1
ATOM 1822 C C . ILE A 1 225 ? -3.156 13.438 -2.926 1 78.25 225 ILE A C 1
ATOM 1824 O O . ILE A 1 225 ? -2.809 12.578 -3.74 1 78.25 225 ILE A O 1
ATOM 1828 N N . LEU A 1 226 ? -2.326 14.219 -2.334 1 70.88 226 LEU A N 1
ATOM 1829 C CA . LEU A 1 226 ? -0.895 14.109 -2.592 1 70.88 226 LEU A CA 1
ATOM 1830 C C . LEU A 1 226 ? -0.363 12.758 -2.133 1 70.88 226 LEU A C 1
ATOM 1832 O O . LEU A 1 226 ? 0.434 12.133 -2.832 1 70.88 226 LEU A O 1
ATOM 1836 N N . PHE A 1 227 ? -0.825 12.32 -1.032 1 71.88 227 PHE A N 1
ATOM 1837 C CA . PHE A 1 227 ? -0.419 11.016 -0.521 1 71.88 227 PHE A CA 1
ATOM 1838 C C . PHE A 1 227 ? -0.923 9.898 -1.426 1 71.88 227 PHE A C 1
ATOM 1840 O O . PHE A 1 227 ? -0.217 8.914 -1.657 1 71.88 227 PHE A O 1
ATOM 1847 N N . SER A 1 228 ? -2.105 10.102 -1.926 1 77.81 228 SER A N 1
ATOM 1848 C CA . SER A 1 228 ? -2.691 9.086 -2.797 1 77.81 228 SER A CA 1
ATOM 1849 C C . SER A 1 228 ? -2.002 9.062 -4.156 1 77.81 228 SER A C 1
ATOM 1851 O O . SER A 1 228 ? -1.871 8 -4.77 1 77.81 228 SER A O 1
ATOM 1853 N N . LEU A 1 229 ? -1.594 10.227 -4.543 1 74.75 229 LEU A N 1
ATOM 1854 C CA . LEU A 1 229 ? -0.911 10.328 -5.828 1 74.75 229 LEU A CA 1
ATOM 1855 C C . LEU A 1 229 ? 0.422 9.586 -5.793 1 74.75 229 LEU A C 1
ATOM 1857 O O . LEU A 1 229 ? 0.82 8.969 -6.785 1 74.75 229 LEU A O 1
ATOM 1861 N N . GLY A 1 230 ? 1.115 9.656 -4.699 1 68.62 230 GLY A N 1
ATOM 1862 C CA . GLY A 1 230 ? 2.371 8.938 -4.566 1 68.62 230 GLY A CA 1
ATOM 1863 C C . GLY A 1 230 ? 2.213 7.43 -4.688 1 68.62 230 GLY A C 1
ATOM 1864 O O . GLY A 1 230 ? 3.158 6.73 -5.059 1 68.62 230 GLY A O 1
ATOM 1865 N N . GLY A 1 231 ? 0.969 6.945 -4.477 1 69.75 231 GLY A N 1
ATOM 1866 C CA . GLY A 1 231 ? 0.72 5.512 -4.477 1 69.75 231 GLY A CA 1
ATOM 1867 C C . GLY A 1 231 ? 0.248 4.988 -5.82 1 69.75 231 GLY A C 1
ATOM 1868 O O . GLY A 1 231 ? 0.128 3.775 -6.012 1 69.75 231 GLY A O 1
ATOM 1869 N N . ILE A 1 232 ? -0.088 5.863 -6.797 1 64.44 232 ILE A N 1
ATOM 1870 C CA . ILE A 1 232 ? -0.691 5.453 -8.055 1 64.44 232 ILE A CA 1
ATOM 1871 C C . ILE A 1 232 ? 0.259 4.52 -8.805 1 64.44 232 ILE A C 1
ATOM 1873 O O . ILE A 1 232 ? -0.174 3.527 -9.398 1 64.44 232 ILE A O 1
ATOM 1877 N N . LEU A 1 233 ? 1.492 4.852 -8.797 1 65.19 233 LEU A N 1
ATOM 1878 C CA . LEU A 1 233 ? 2.305 3.996 -9.656 1 65.19 233 LEU A CA 1
ATOM 1879 C C . LEU A 1 233 ? 3.277 3.164 -8.82 1 65.19 233 LEU A C 1
ATOM 1881 O O . LEU A 1 233 ? 4.293 2.688 -9.336 1 65.19 233 LEU A O 1
ATOM 1885 N N . LYS A 1 234 ? 2.84 3.018 -7.52 1 66.44 234 LYS A N 1
ATOM 1886 C CA . LYS A 1 234 ? 3.695 2.133 -6.734 1 66.44 234 LYS A CA 1
ATOM 1887 C C . LYS A 1 234 ? 3.338 0.669 -6.973 1 66.44 234 LYS A C 1
ATOM 1889 O O . LYS A 1 234 ? 4.004 -0.23 -6.453 1 66.44 234 LYS A O 1
ATOM 1894 N N . GLY A 1 235 ? 2.461 0.422 -7.859 1 66.88 235 GLY A N 1
ATOM 1895 C CA . GLY A 1 235 ? 2.072 -0.94 -8.188 1 66.88 235 GLY A CA 1
ATOM 1896 C C . GLY A 1 235 ? 0.879 -1.43 -7.391 1 66.88 235 GLY A C 1
ATOM 1897 O O . GLY A 1 235 ? 0.803 -1.208 -6.18 1 66.88 235 GLY A O 1
ATOM 1898 N N . GLN A 1 236 ? -0.059 -1.853 -7.969 1 82.12 236 GLN A N 1
ATOM 1899 C CA . GLN A 1 236 ? -1.256 -2.402 -7.34 1 82.12 236 GLN A CA 1
ATOM 1900 C C . GLN A 1 236 ? -1.42 -3.883 -7.672 1 82.12 236 GLN A C 1
ATOM 1902 O O . GLN A 1 236 ? -2.525 -4.34 -7.969 1 82.12 236 GLN A O 1
ATOM 1907 N N . PHE A 1 237 ? -0.302 -4.559 -7.566 1 88.81 237 PHE A N 1
ATOM 1908 C CA . PHE A 1 237 ? -0.295 -5.973 -7.906 1 88.81 237 PHE A CA 1
ATOM 1909 C C . PHE A 1 237 ? -1.289 -6.746 -7.047 1 88.81 237 PHE A C 1
ATOM 1911 O O . PHE A 1 237 ? -2.045 -7.574 -7.555 1 88.81 237 PHE A O 1
ATOM 1918 N N . ASP A 1 238 ? -1.342 -6.43 -5.789 1 89.62 238 ASP A N 1
ATOM 1919 C CA . ASP A 1 238 ? -2.125 -7.203 -4.828 1 89.62 238 ASP A CA 1
ATOM 1920 C C . ASP A 1 238 ? -3.607 -7.191 -5.195 1 89.62 238 ASP A C 1
ATOM 1922 O O . ASP A 1 238 ? -4.227 -8.25 -5.336 1 89.62 238 ASP A O 1
ATOM 1926 N N . LEU A 1 239 ? -4.078 -6.039 -5.449 1 91.88 239 LEU A N 1
ATOM 1927 C CA . LEU A 1 239 ? -5.492 -5.883 -5.766 1 91.88 239 LEU A CA 1
ATOM 1928 C C . LEU A 1 239 ? -5.855 -6.641 -7.039 1 91.88 239 LEU A C 1
ATOM 1930 O O . LEU A 1 239 ? -6.734 -7.504 -7.023 1 91.88 239 LEU A O 1
ATOM 1934 N N . PHE A 1 240 ? -5.145 -6.457 -8.023 1 94.06 240 PHE A N 1
ATOM 1935 C CA . PHE A 1 240 ? -5.492 -6.992 -9.336 1 94.06 240 PHE A CA 1
ATOM 1936 C C . PHE A 1 240 ? -5.199 -8.484 -9.406 1 94.06 240 PHE A C 1
ATOM 1938 O O . PHE A 1 240 ? -5.992 -9.25 -9.961 1 94.06 240 PHE A O 1
ATOM 1945 N N . TYR A 1 241 ? -4.152 -8.859 -8.859 1 93.25 241 TYR A N 1
ATOM 1946 C CA . TYR A 1 241 ? -3.801 -10.273 -8.922 1 93.25 241 TYR A CA 1
ATOM 1947 C C . TYR A 1 241 ? -4.758 -11.109 -8.078 1 93.25 241 TYR A C 1
ATOM 1949 O O . TYR A 1 241 ? -5.141 -12.211 -8.477 1 93.25 241 TYR A O 1
ATOM 1957 N N . GLN A 1 242 ? -5.098 -10.609 -6.973 1 91.94 242 GLN A N 1
ATOM 1958 C CA . GLN A 1 242 ? -5.949 -11.391 -6.082 1 91.94 242 GLN A CA 1
ATOM 1959 C C . GLN A 1 242 ? -7.379 -11.461 -6.605 1 91.94 242 GLN A C 1
ATOM 1961 O O . GLN A 1 242 ? -8.047 -12.492 -6.469 1 91.94 242 GLN A O 1
ATOM 1966 N N . ILE A 1 243 ? -7.832 -10.438 -7.238 1 92.75 243 ILE A N 1
ATOM 1967 C CA . ILE A 1 243 ? -9.219 -10.375 -7.676 1 92.75 243 ILE A CA 1
ATOM 1968 C C . ILE A 1 243 ? -9.359 -11.039 -9.047 1 92.75 243 ILE A C 1
ATOM 1970 O O . ILE A 1 243 ? -10.32 -11.773 -9.297 1 92.75 243 ILE A O 1
ATOM 1974 N N . ILE A 1 244 ? -8.398 -10.844 -9.859 1 92.31 244 ILE A N 1
ATOM 1975 C CA . ILE A 1 244 ? -8.508 -11.297 -11.242 1 92.31 244 ILE A CA 1
ATOM 1976 C C . ILE A 1 244 ? -7.77 -12.625 -11.406 1 92.31 244 ILE A C 1
ATOM 1978 O O . ILE A 1 244 ? -8.188 -13.484 -12.188 1 92.31 244 ILE A O 1
ATOM 1982 N N . GLY A 1 245 ? -6.699 -12.805 -10.719 1 87.75 245 GLY A N 1
ATOM 1983 C CA . GLY A 1 245 ? -5.895 -14.008 -10.844 1 87.75 245 GLY A CA 1
ATOM 1984 C C . GLY A 1 245 ? -5.293 -14.18 -12.227 1 87.75 245 GLY A C 1
ATOM 1985 O O . GLY A 1 245 ? -4.801 -13.219 -12.82 1 87.75 245 GLY A O 1
ATOM 1986 N N . SER A 1 246 ? -5.25 -15.422 -12.672 1 86.69 246 SER A N 1
ATOM 1987 C CA . SER A 1 246 ? -4.66 -15.734 -13.969 1 86.69 246 SER A CA 1
ATOM 1988 C C . SER A 1 246 ? -5.734 -16.016 -15.016 1 86.69 246 SER A C 1
ATOM 1990 O O . SER A 1 246 ? -5.578 -16.906 -15.852 1 86.69 246 SER A O 1
ATOM 1992 N N . ASN A 1 247 ? -6.734 -15.25 -14.922 1 89.19 247 ASN A N 1
ATOM 1993 C CA . ASN A 1 247 ? -7.816 -15.414 -15.883 1 89.19 247 ASN A CA 1
ATOM 1994 C C . ASN A 1 247 ? -7.602 -14.539 -17.125 1 89.19 247 ASN A C 1
ATOM 1996 O O . ASN A 1 247 ? -7.922 -13.352 -17.109 1 89.19 247 ASN A O 1
ATOM 2000 N N . GLY A 1 248 ? -7.238 -15.18 -18.172 1 89.5 248 GLY A N 1
ATOM 2001 C CA . GLY A 1 248 ? -6.867 -14.477 -19.391 1 89.5 248 GLY A CA 1
ATOM 2002 C C . GLY A 1 248 ? -8.031 -13.758 -20.047 1 89.5 248 GLY A C 1
ATOM 2003 O O . GLY A 1 248 ? -7.844 -12.734 -20.719 1 89.5 248 GLY A O 1
ATOM 2004 N N . MET A 1 249 ? -9.25 -14.227 -19.859 1 89.31 249 MET A N 1
ATOM 2005 C CA . MET A 1 249 ? -10.438 -13.625 -20.453 1 89.31 249 MET A CA 1
ATOM 2006 C C . MET A 1 249 ? -10.672 -12.219 -19.922 1 89.31 249 MET A C 1
ATOM 2008 O O . MET A 1 249 ? -11.305 -11.391 -20.578 1 89.31 249 MET A O 1
ATOM 2012 N N . LEU A 1 250 ? -10.078 -11.938 -18.766 1 92.5 250 LEU A N 1
ATOM 2013 C CA . LEU A 1 250 ? -10.328 -10.656 -18.094 1 92.5 250 LEU A CA 1
ATOM 2014 C C . LEU A 1 250 ? -9.195 -9.672 -18.375 1 92.5 250 LEU A C 1
ATOM 2016 O O . LEU A 1 250 ? -9.312 -8.484 -18.062 1 92.5 250 LEU A O 1
ATOM 2020 N N . TYR A 1 251 ? -8.172 -10.07 -19.047 1 90.81 251 TYR A N 1
ATOM 2021 C CA . TYR A 1 251 ? -6.93 -9.312 -19.094 1 90.81 251 TYR A CA 1
ATOM 2022 C C . TYR A 1 251 ? -7.109 -8.023 -19.891 1 90.81 251 TYR A C 1
ATOM 2024 O O . TYR A 1 251 ? -6.574 -6.977 -19.531 1 90.81 251 TYR A O 1
ATOM 2032 N N . ASP A 1 252 ? -7.875 -8.109 -20.891 1 89.75 252 ASP A N 1
ATOM 2033 C CA . ASP A 1 252 ? -8 -6.938 -21.75 1 89.75 252 ASP A CA 1
ATOM 2034 C C . ASP A 1 252 ? -8.484 -5.723 -20.969 1 89.75 252 ASP A C 1
ATOM 2036 O O . ASP A 1 252 ? -7.93 -4.629 -21.094 1 89.75 252 ASP A O 1
ATOM 2040 N N . ALA A 1 253 ? -9.398 -5.977 -20.047 1 90 253 ALA A N 1
ATOM 2041 C CA . ALA A 1 253 ? -10.016 -4.859 -19.328 1 90 253 ALA A CA 1
ATOM 2042 C C . ALA A 1 253 ? -9.367 -4.652 -17.969 1 90 253 ALA A C 1
ATOM 2044 O O . ALA A 1 253 ? -9.547 -3.609 -17.344 1 90 253 ALA A O 1
ATOM 2045 N N . THR A 1 254 ? -8.5 -5.605 -17.578 1 93.38 254 THR A N 1
ATOM 2046 C CA . THR A 1 254 ? -8.156 -5.527 -16.156 1 93.38 254 THR A CA 1
ATOM 2047 C C . THR A 1 254 ? -6.645 -5.609 -15.961 1 93.38 254 THR A C 1
ATOM 2049 O O . THR A 1 254 ? -6.137 -5.309 -14.875 1 93.38 254 THR A O 1
ATOM 2052 N N . ASP A 1 255 ? -5.977 -5.949 -17.016 1 93.69 255 ASP A N 1
ATOM 2053 C CA . ASP A 1 255 ? -4.535 -6.137 -16.859 1 93.69 255 ASP A CA 1
ATOM 2054 C C . ASP A 1 255 ? -3.816 -4.797 -16.719 1 93.69 255 ASP A C 1
ATOM 2056 O O . ASP A 1 255 ? -4.082 -3.861 -17.469 1 93.69 255 ASP A O 1
ATOM 2060 N N . ILE A 1 256 ? -3.002 -4.73 -15.711 1 93.75 256 ILE A N 1
ATOM 2061 C CA . ILE A 1 256 ? -2.182 -3.547 -15.492 1 93.75 256 ILE A CA 1
ATOM 2062 C C . ILE A 1 256 ? -0.705 -3.906 -15.648 1 93.75 256 ILE A C 1
ATOM 2064 O O . ILE A 1 256 ? -0.361 -5.074 -15.852 1 93.75 256 ILE A O 1
ATOM 2068 N N . ILE A 1 257 ? 0.112 -2.947 -15.547 1 91.5 257 ILE A N 1
ATOM 2069 C CA . ILE A 1 257 ? 1.528 -3.154 -15.828 1 91.5 257 ILE A CA 1
ATOM 2070 C C . ILE A 1 257 ? 2.119 -4.129 -14.812 1 91.5 257 ILE A C 1
ATOM 2072 O O . ILE A 1 257 ? 2.805 -5.086 -15.18 1 91.5 257 ILE A O 1
ATOM 2076 N N . ASP A 1 258 ? 1.765 -4.059 -13.602 1 92.06 258 ASP A N 1
ATOM 2077 C CA . ASP A 1 258 ? 2.334 -4.891 -12.547 1 92.06 258 ASP A CA 1
ATOM 2078 C C . ASP A 1 258 ? 1.986 -6.363 -12.766 1 92.06 258 ASP A C 1
ATOM 2080 O O . ASP A 1 258 ? 2.832 -7.238 -12.578 1 92.06 258 ASP A O 1
ATOM 2084 N N . THR A 1 259 ? 0.799 -6.617 -13.102 1 93.94 259 THR A N 1
ATOM 2085 C CA . THR A 1 259 ? 0.394 -8 -13.297 1 93.94 259 THR A CA 1
ATOM 2086 C C . THR A 1 259 ? 1.027 -8.57 -14.562 1 93.94 259 THR A C 1
ATOM 2088 O O . THR A 1 259 ? 1.366 -9.758 -14.617 1 93.94 259 THR A O 1
ATOM 2091 N N . TYR A 1 260 ? 1.173 -7.723 -15.531 1 94.06 260 TYR A N 1
ATOM 2092 C CA . TYR A 1 260 ? 1.886 -8.164 -16.719 1 94.06 260 TYR A CA 1
ATOM 2093 C C . TYR A 1 260 ? 3.34 -8.492 -16.406 1 94.06 260 TYR A C 1
ATOM 2095 O O . TYR A 1 260 ? 3.877 -9.5 -16.859 1 94.06 260 TYR A O 1
ATOM 2103 N N . VAL A 1 261 ? 3.926 -7.613 -15.672 1 92.44 261 VAL A N 1
ATOM 2104 C CA . VAL A 1 261 ? 5.316 -7.832 -15.281 1 92.44 261 VAL A CA 1
ATOM 2105 C C . VAL A 1 261 ? 5.438 -9.156 -14.531 1 92.44 261 VAL A C 1
ATOM 2107 O O . VAL A 1 261 ? 6.336 -9.953 -14.805 1 92.44 261 VAL A O 1
ATOM 2110 N N . PHE A 1 262 ? 4.543 -9.352 -13.719 1 93.06 262 PHE A N 1
ATOM 2111 C CA . PHE A 1 262 ? 4.551 -10.586 -12.945 1 93.06 262 PHE A CA 1
ATOM 2112 C C . PHE A 1 262 ? 4.422 -11.797 -13.859 1 93.06 262 PHE A C 1
ATOM 2114 O O . PHE A 1 262 ? 5.203 -12.742 -13.758 1 93.06 262 PHE A O 1
ATOM 2121 N N . ARG A 1 263 ? 3.506 -11.766 -14.664 1 94 263 ARG A N 1
ATOM 2122 C CA . ARG A 1 263 ? 3.271 -12.875 -15.586 1 94 263 ARG A CA 1
ATOM 2123 C C . ARG A 1 263 ? 4.473 -13.094 -16.5 1 94 263 ARG A C 1
ATOM 2125 O O . ARG A 1 263 ? 4.883 -14.227 -16.734 1 94 263 ARG A O 1
ATOM 2132 N N . SER A 1 264 ? 5.027 -12.047 -16.969 1 92.88 264 SER A N 1
ATOM 2133 C CA . SER A 1 264 ? 6.184 -12.125 -17.859 1 92.88 264 SER A CA 1
ATOM 2134 C C . SER A 1 264 ? 7.391 -12.727 -17.141 1 92.88 264 SER A C 1
ATOM 2136 O O . SER A 1 264 ? 8.07 -13.594 -17.688 1 92.88 264 SER A O 1
ATOM 2138 N N . LEU A 1 265 ? 7.57 -12.383 -15.93 1 89.44 265 LEU A N 1
ATOM 2139 C CA . LEU A 1 265 ? 8.758 -12.789 -15.188 1 89.44 265 LEU A CA 1
ATOM 2140 C C . LEU A 1 265 ? 8.586 -14.195 -14.617 1 89.44 265 LEU A C 1
ATOM 2142 O O . LEU A 1 265 ? 9.531 -14.984 -14.602 1 89.44 265 LEU A O 1
ATOM 2146 N N . THR A 1 266 ? 7.383 -14.57 -14.219 1 87.5 266 THR A N 1
ATOM 2147 C CA . THR A 1 266 ? 7.246 -15.758 -13.383 1 87.5 266 THR A CA 1
ATOM 2148 C C . THR A 1 266 ? 6.492 -16.859 -14.125 1 87.5 266 THR A C 1
ATOM 2150 O O . THR A 1 266 ? 6.609 -18.031 -13.781 1 87.5 266 THR A O 1
ATOM 2153 N N . VAL A 1 267 ? 5.75 -16.453 -15.062 1 87.25 267 VAL A N 1
ATOM 2154 C CA . VAL A 1 267 ? 4.969 -17.453 -15.789 1 87.25 267 VAL A CA 1
ATOM 2155 C C . VAL A 1 267 ? 5.602 -17.719 -17.156 1 87.25 267 VAL A C 1
ATOM 2157 O O . VAL A 1 267 ? 5.949 -18.844 -17.469 1 87.25 267 VAL A O 1
ATOM 2160 N N . ASN A 1 268 ? 5.855 -16.625 -17.859 1 90.31 268 ASN A N 1
ATOM 2161 C CA . ASN A 1 268 ? 6.41 -16.766 -19.203 1 90.31 268 ASN A CA 1
ATOM 2162 C C . ASN A 1 268 ? 7.934 -16.812 -19.188 1 90.31 268 ASN A C 1
ATOM 2164 O O . ASN A 1 268 ? 8.562 -17.203 -20.172 1 90.31 268 ASN A O 1
ATOM 2168 N N . PHE A 1 269 ? 8.508 -16.406 -18.172 1 88.38 269 PHE A N 1
ATOM 2169 C CA . PHE A 1 269 ? 9.953 -16.375 -17.984 1 88.38 269 PHE A CA 1
ATOM 2170 C C . PHE A 1 269 ? 10.633 -15.523 -19.047 1 88.38 269 PHE A C 1
ATOM 2172 O O . PHE A 1 269 ? 11.703 -15.867 -19.547 1 88.38 269 PHE A O 1
ATOM 2179 N N . ASP A 1 270 ? 9.891 -14.578 -19.484 1 90.88 270 ASP A N 1
ATOM 2180 C CA . ASP A 1 270 ? 10.469 -13.547 -20.344 1 90.88 270 ASP A CA 1
ATOM 2181 C C . ASP A 1 270 ? 11.039 -12.398 -19.516 1 90.88 270 ASP A C 1
ATOM 2183 O O . ASP A 1 270 ? 10.414 -11.344 -19.391 1 90.88 270 ASP A O 1
ATOM 2187 N N . ILE A 1 271 ? 12.219 -12.641 -19.109 1 89 271 ILE A N 1
ATOM 2188 C CA . ILE A 1 271 ? 12.844 -11.758 -18.141 1 89 271 ILE A CA 1
ATOM 2189 C C . ILE A 1 271 ? 13.117 -10.398 -18.766 1 89 271 ILE A C 1
ATOM 2191 O O . ILE A 1 271 ? 12.906 -9.359 -18.141 1 89 271 ILE A O 1
ATOM 2195 N N . GLY A 1 272 ? 13.539 -10.43 -19.984 1 89.94 272 GLY A N 1
ATOM 2196 C CA . GLY A 1 272 ? 13.812 -9.18 -20.672 1 89.94 272 GLY A CA 1
ATOM 2197 C C . GLY A 1 272 ? 12.594 -8.297 -20.828 1 89.94 272 GLY A C 1
ATOM 2198 O O . GLY A 1 272 ? 12.602 -7.133 -20.438 1 89.94 272 GLY A O 1
ATOM 2199 N N . MET A 1 273 ? 11.523 -8.906 -21.25 1 91.12 273 MET A N 1
ATOM 2200 C CA . MET A 1 273 ? 10.289 -8.164 -21.484 1 91.12 273 MET A CA 1
ATOM 2201 C C . MET A 1 273 ? 9.672 -7.715 -20.172 1 91.12 273 MET A C 1
ATOM 2203 O O . MET A 1 273 ? 9.195 -6.582 -20.062 1 91.12 273 MET A O 1
ATOM 2207 N N . GLY A 1 274 ? 9.719 -8.578 -19.219 1 93.12 274 GLY A N 1
ATOM 2208 C CA . GLY A 1 274 ? 9.18 -8.242 -17.922 1 93.12 274 GLY A CA 1
ATOM 2209 C C . GLY A 1 274 ? 9.914 -7.094 -17.25 1 93.12 274 GLY A C 1
ATOM 2210 O O . GLY A 1 274 ? 9.289 -6.168 -16.719 1 93.12 274 GLY A O 1
ATOM 2211 N N . THR A 1 275 ? 11.18 -7.141 -17.328 1 92 275 THR A N 1
ATOM 2212 C CA . THR A 1 275 ? 11.984 -6.09 -16.719 1 92 275 THR A CA 1
ATOM 2213 C C . THR A 1 275 ? 11.812 -4.77 -17.469 1 92 275 THR A C 1
ATOM 2215 O O . THR A 1 275 ? 11.773 -3.703 -16.844 1 92 275 THR A O 1
ATOM 2218 N N . ALA A 1 276 ? 11.727 -4.867 -18.719 1 93.31 276 ALA A N 1
ATOM 2219 C CA . ALA A 1 276 ? 11.516 -3.664 -19.516 1 93.31 276 ALA A CA 1
ATOM 2220 C C . ALA A 1 276 ? 10.188 -3 -19.172 1 93.31 276 ALA A C 1
ATOM 2222 O O . ALA A 1 276 ? 10.117 -1.78 -18.984 1 93.31 276 ALA A O 1
ATOM 2223 N N . ALA A 1 277 ? 9.172 -3.783 -19.047 1 93.19 277 ALA A N 1
ATOM 2224 C CA . ALA A 1 277 ? 7.859 -3.252 -18.688 1 93.19 277 ALA A CA 1
ATOM 2225 C C . ALA A 1 277 ? 7.879 -2.643 -17.297 1 93.19 277 ALA A C 1
ATOM 2227 O O . ALA A 1 277 ? 7.289 -1.584 -17.062 1 93.19 277 ALA A O 1
ATOM 2228 N N . GLY A 1 278 ? 8.539 -3.309 -16.391 1 90.94 278 GLY A N 1
ATOM 2229 C CA . GLY A 1 278 ? 8.672 -2.781 -15.039 1 90.94 278 GLY A CA 1
ATOM 2230 C C . GLY A 1 278 ? 9.422 -1.464 -14.984 1 90.94 278 GLY A C 1
ATOM 2231 O O . GLY A 1 278 ? 9.031 -0.55 -14.258 1 90.94 278 GLY A O 1
ATOM 2232 N N . LEU A 1 279 ? 10.422 -1.426 -15.75 1 89.88 279 LEU A N 1
ATOM 2233 C CA . LEU A 1 279 ? 11.203 -0.196 -15.805 1 89.88 279 LEU A CA 1
ATOM 2234 C C . LEU A 1 279 ? 10.391 0.936 -16.422 1 89.88 279 LEU A C 1
ATOM 2236 O O . LEU A 1 279 ? 10.453 2.078 -15.961 1 89.88 279 LEU A O 1
ATOM 2240 N N . TYR A 1 280 ? 9.742 0.619 -17.391 1 91.31 280 TYR A N 1
ATOM 2241 C CA . TYR A 1 280 ? 8.844 1.601 -17.984 1 91.31 280 TYR A CA 1
ATOM 2242 C C . TYR A 1 280 ? 7.863 2.146 -16.953 1 91.31 280 TYR A C 1
ATOM 2244 O O . TYR A 1 280 ? 7.66 3.359 -16.875 1 91.31 280 TYR A O 1
ATOM 2252 N N . GLN A 1 281 ? 7.277 1.255 -16.234 1 88.56 281 GLN A N 1
ATOM 2253 C CA . GLN A 1 281 ? 6.332 1.665 -15.203 1 88.56 281 GLN A CA 1
ATOM 2254 C C . GLN A 1 281 ? 6.984 2.629 -14.219 1 88.56 281 GLN A C 1
ATOM 2256 O O . GLN A 1 281 ? 6.391 3.641 -13.844 1 88.56 281 GLN A O 1
ATOM 2261 N N . SER A 1 282 ? 8.133 2.279 -13.797 1 84.62 282 SER A N 1
ATOM 2262 C CA . SER A 1 282 ? 8.844 3.096 -12.82 1 84.62 282 SER A CA 1
ATOM 2263 C C . SER A 1 282 ? 9.141 4.484 -13.375 1 84.62 282 SER A C 1
ATOM 2265 O O . SER A 1 282 ? 8.938 5.488 -12.688 1 84.62 282 SER A O 1
ATOM 2267 N N . PHE A 1 283 ? 9.555 4.539 -14.562 1 85.94 283 PHE A N 1
ATOM 2268 C CA . PHE A 1 283 ? 9.891 5.816 -15.188 1 85.94 283 PHE A CA 1
ATOM 2269 C C . PHE A 1 283 ? 8.633 6.637 -15.445 1 85.94 283 PHE A C 1
ATOM 2271 O O . PHE A 1 283 ? 8.617 7.848 -15.211 1 85.94 283 PHE A O 1
ATOM 2278 N N . PHE A 1 284 ? 7.699 5.992 -15.953 1 86.38 284 PHE A N 1
ATOM 2279 C CA . PHE A 1 284 ? 6.43 6.664 -16.203 1 86.38 284 PHE A CA 1
ATOM 2280 C C . PHE A 1 284 ? 5.844 7.219 -14.914 1 86.38 284 PHE A C 1
ATOM 2282 O O . PHE A 1 284 ? 5.391 8.367 -14.867 1 86.38 284 PHE A O 1
ATOM 2289 N N . GLY A 1 285 ? 5.855 6.414 -13.914 1 81.75 285 GLY A N 1
ATOM 2290 C CA . GLY A 1 285 ? 5.371 6.867 -12.617 1 81.75 285 GLY A CA 1
ATOM 2291 C C . GLY A 1 285 ? 6.164 8.031 -12.062 1 81.75 285 GLY A C 1
ATOM 2292 O O . GLY A 1 285 ? 5.586 8.969 -11.508 1 81.75 285 GLY A O 1
ATOM 2293 N N . PHE A 1 286 ? 7.391 7.973 -12.219 1 81.06 286 PHE A N 1
ATOM 2294 C CA . PHE A 1 286 ? 8.273 9.039 -11.75 1 81.06 286 PHE A CA 1
ATOM 2295 C C . PHE A 1 286 ? 7.949 10.352 -12.445 1 81.06 286 PHE A C 1
ATOM 2297 O O . PHE A 1 286 ? 7.801 11.391 -11.797 1 81.06 286 PHE A O 1
ATOM 2304 N N . ILE A 1 287 ? 7.777 10.305 -13.688 1 83 287 ILE A N 1
ATOM 2305 C CA . ILE A 1 287 ? 7.492 11.5 -14.469 1 83 287 ILE A CA 1
ATOM 2306 C C . ILE A 1 287 ? 6.121 12.055 -14.086 1 83 287 ILE A C 1
ATOM 2308 O O . ILE A 1 287 ? 5.957 13.273 -13.938 1 83 287 ILE A O 1
ATOM 2312 N N . LEU A 1 288 ? 5.238 11.188 -13.93 1 80 288 LEU A N 1
ATOM 2313 C CA . LEU A 1 288 ? 3.883 11.609 -13.586 1 80 288 LEU A CA 1
ATOM 2314 C C . LEU A 1 288 ? 3.859 12.312 -12.227 1 80 288 LEU A C 1
ATOM 2316 O O . LEU A 1 288 ? 3.27 13.383 -12.094 1 80 288 LEU A O 1
ATOM 2320 N N . ILE A 1 289 ? 4.504 11.781 -11.305 1 74.62 289 ILE A N 1
ATOM 2321 C CA . ILE A 1 289 ? 4.496 12.336 -9.961 1 74.62 289 ILE A CA 1
ATOM 2322 C C . ILE A 1 289 ? 5.25 13.664 -9.945 1 74.62 289 ILE A C 1
ATOM 2324 O O . ILE A 1 289 ? 4.828 14.617 -9.281 1 74.62 289 ILE A O 1
ATOM 2328 N N . MET A 1 290 ? 6.336 13.727 -10.625 1 74.19 290 MET A N 1
ATOM 2329 C CA . MET A 1 290 ? 7.113 14.961 -10.688 1 74.19 290 MET A CA 1
ATOM 2330 C C . MET A 1 290 ? 6.324 16.062 -11.383 1 74.19 290 MET A C 1
ATOM 2332 O O . MET A 1 290 ? 6.387 17.234 -10.977 1 74.19 290 MET A O 1
ATOM 2336 N N . SER A 1 291 ? 5.605 15.703 -12.336 1 78.19 291 SER A N 1
ATOM 2337 C CA . SER A 1 291 ? 4.793 16.672 -13.062 1 78.19 291 SER A CA 1
ATOM 2338 C C . SER A 1 291 ? 3.66 17.203 -12.18 1 78.19 291 SER A C 1
ATOM 2340 O O . SER A 1 291 ? 3.428 18.422 -12.125 1 78.19 291 SER A O 1
ATOM 2342 N N . VAL A 1 292 ? 3.047 16.297 -11.516 1 72.81 292 VAL A N 1
ATOM 2343 C CA . VAL A 1 292 ? 1.943 16.688 -10.648 1 72.81 292 VAL A CA 1
ATOM 2344 C C . VAL A 1 292 ? 2.469 17.562 -9.5 1 72.81 292 VAL A C 1
ATOM 2346 O O . VAL A 1 292 ? 1.845 18.547 -9.133 1 72.81 292 VAL A O 1
ATOM 2349 N N . ASN A 1 293 ? 3.553 17.188 -8.984 1 68.69 293 ASN A N 1
ATOM 2350 C CA . ASN A 1 293 ? 4.18 17.953 -7.918 1 68.69 293 ASN A CA 1
ATOM 2351 C C . ASN A 1 293 ? 4.523 19.375 -8.383 1 68.69 293 ASN A C 1
ATOM 2353 O O . ASN A 1 293 ? 4.336 20.344 -7.637 1 68.69 293 ASN A O 1
ATOM 2357 N N . THR A 1 294 ? 5.016 19.5 -9.516 1 71.69 294 THR A N 1
ATOM 2358 C CA . THR A 1 294 ? 5.371 20.797 -10.062 1 71.69 294 THR A CA 1
ATOM 2359 C C . THR A 1 294 ? 4.125 21.656 -10.25 1 71.69 294 THR A C 1
ATOM 2361 O O . THR A 1 294 ? 4.156 22.875 -10 1 71.69 294 THR A O 1
ATOM 2364 N N . ILE A 1 295 ? 3.125 21.031 -10.562 1 72.44 295 ILE A N 1
ATOM 2365 C CA . ILE A 1 295 ? 1.872 21.75 -10.773 1 72.44 295 ILE A CA 1
ATOM 2366 C C . ILE A 1 295 ? 1.325 22.234 -9.438 1 72.44 295 ILE A C 1
ATOM 2368 O O . ILE A 1 295 ? 0.876 23.375 -9.32 1 72.44 295 ILE A O 1
ATOM 2372 N N . ILE A 1 296 ? 1.396 21.438 -8.5 1 66.69 296 ILE A N 1
ATOM 2373 C CA . ILE A 1 296 ? 0.894 21.781 -7.172 1 66.69 296 ILE A CA 1
ATOM 2374 C C . ILE A 1 296 ? 1.756 22.891 -6.562 1 66.69 296 ILE A C 1
ATOM 2376 O O . ILE A 1 296 ? 1.239 23.797 -5.922 1 66.69 296 ILE A O 1
ATOM 2380 N N . LYS A 1 297 ? 2.984 22.812 -6.734 1 66.25 297 LYS A N 1
ATOM 2381 C CA . LYS A 1 297 ? 3.904 23.828 -6.223 1 66.25 297 LYS A CA 1
ATOM 2382 C C . LYS A 1 297 ? 3.604 25.188 -6.828 1 66.25 297 LYS A C 1
ATOM 2384 O O . LYS A 1 297 ? 3.73 26.219 -6.156 1 66.25 297 LYS A O 1
ATOM 2389 N N . LYS A 1 298 ? 3.297 25.141 -8 1 67 298 LYS A N 1
ATOM 2390 C CA . LYS A 1 298 ? 3.004 26.406 -8.68 1 67 298 LYS A CA 1
ATOM 2391 C C . LYS A 1 298 ? 1.683 27 -8.195 1 67 298 LYS A C 1
ATOM 2393 O O . LYS A 1 298 ? 1.503 28.219 -8.211 1 67 298 LYS A O 1
ATOM 2398 N N . THR A 1 299 ? 0.764 26.141 -7.895 1 58.72 299 THR A N 1
ATOM 2399 C CA . THR A 1 299 ? -0.534 26.672 -7.477 1 58.72 299 THR A CA 1
ATOM 2400 C C . THR A 1 299 ? -0.519 27.047 -5.996 1 58.72 299 THR A C 1
ATOM 2402 O O . THR A 1 299 ? -1.135 28.031 -5.594 1 58.72 299 THR A O 1
ATOM 2405 N N . ARG A 1 300 ? -0.059 26.172 -5.18 1 57.81 300 ARG A N 1
ATOM 2406 C CA . ARG A 1 300 ? 0.01 26.516 -3.764 1 57.81 300 ARG A CA 1
ATOM 2407 C C . ARG A 1 300 ? 1.359 26.125 -3.168 1 57.81 300 ARG A C 1
ATOM 2409 O O . ARG A 1 300 ? 1.593 24.953 -2.861 1 57.81 300 ARG A O 1
ATOM 2416 N N . GLU A 1 301 ? 2.229 27.062 -3.295 1 55.47 301 GLU A N 1
ATOM 2417 C CA . GLU A 1 301 ? 3.619 26.891 -2.887 1 55.47 301 GLU A CA 1
ATOM 2418 C C . GLU A 1 301 ? 3.715 26.109 -1.577 1 55.47 301 GLU A C 1
ATOM 2420 O O . GLU A 1 301 ? 4.617 25.281 -1.403 1 55.47 301 GLU A O 1
ATOM 2425 N N . ASP A 1 302 ? 2.576 26.328 -0.774 1 54.78 302 ASP A N 1
ATOM 2426 C CA . ASP A 1 302 ? 2.674 25.797 0.583 1 54.78 302 ASP A CA 1
ATOM 2427 C C . ASP A 1 302 ? 2.363 24.297 0.617 1 54.78 302 ASP A C 1
ATOM 2429 O O . ASP A 1 302 ? 2.648 23.625 1.607 1 54.78 302 ASP A O 1
ATOM 2433 N N . TYR A 1 303 ? 1.801 23.953 -0.616 1 52.69 303 TYR A N 1
ATOM 2434 C CA . TYR A 1 303 ? 1.326 22.562 -0.553 1 52.69 303 TYR A CA 1
ATOM 2435 C C . TYR A 1 303 ? 2.221 21.641 -1.374 1 52.69 303 TYR A C 1
ATOM 2437 O O . TYR A 1 303 ? 1.946 20.453 -1.492 1 52.69 303 TYR A O 1
ATOM 2445 N N . ALA A 1 304 ? 3.24 22.266 -1.923 1 51.47 304 ALA A N 1
ATOM 2446 C CA . ALA A 1 304 ? 4.062 21.469 -2.842 1 51.47 304 ALA A CA 1
ATOM 2447 C C . ALA A 1 304 ? 4.891 20.438 -2.086 1 51.47 304 ALA A C 1
ATOM 2449 O O . ALA A 1 304 ? 5.398 20.719 -0.997 1 51.47 304 ALA A O 1
ATOM 2450 N N . LEU A 1 305 ? 4.703 19.141 -2.592 1 50.56 305 LEU A N 1
ATOM 2451 C CA . LEU A 1 305 ? 5.547 18.109 -2.002 1 50.56 305 LEU A CA 1
ATOM 2452 C C . LEU A 1 305 ? 7.012 18.328 -2.359 1 50.56 305 LEU A C 1
ATOM 2454 O O . LEU A 1 305 ? 7.906 17.969 -1.587 1 50.56 305 LEU A O 1
ATOM 2458 N N . PHE A 1 306 ? 7.195 18.719 -3.73 1 50.66 306 PHE A N 1
ATOM 2459 C CA . PHE A 1 306 ? 8.562 18.906 -4.207 1 50.66 306 PHE A CA 1
ATOM 2460 C C . PHE A 1 306 ? 8.758 20.312 -4.758 1 50.66 306 PHE A C 1
ATOM 2462 O O . PHE A 1 306 ? 7.809 20.938 -5.227 1 50.66 306 PHE A O 1
ATOM 2469 N N . MET B 1 1 ? -26.672 2.775 34 1 31.97 1 MET B N 1
ATOM 2470 C CA . MET B 1 1 ? -28.031 2.285 33.719 1 31.97 1 MET B CA 1
ATOM 2471 C C . MET B 1 1 ? -28.797 3.283 32.875 1 31.97 1 MET B C 1
ATOM 2473 O O . MET B 1 1 ? -29.844 2.951 32.312 1 31.97 1 MET B O 1
ATOM 2477 N N . THR B 1 2 ? -28.578 4.645 33.156 1 38.31 2 THR B N 1
ATOM 2478 C CA . THR B 1 2 ? -29.312 5.793 32.625 1 38.31 2 THR B CA 1
ATOM 2479 C C . THR B 1 2 ? -28.906 6.051 31.188 1 38.31 2 THR B C 1
ATOM 2481 O O . THR B 1 2 ? -29.391 7 30.562 1 38.31 2 THR B O 1
ATOM 2484 N N . GLY B 1 3 ? -27.812 5.406 30.703 1 42.41 3 GLY B N 1
ATOM 2485 C CA . GLY B 1 3 ? -27.234 5.723 29.406 1 42.41 3 GLY B CA 1
ATOM 2486 C C . GLY B 1 3 ? -28.094 5.238 28.25 1 42.41 3 GLY B C 1
ATOM 2487 O O . GLY B 1 3 ? -27.844 5.582 27.094 1 42.41 3 GLY B O 1
ATOM 2488 N N . LYS B 1 4 ? -28.766 4.102 28.422 1 46.84 4 LYS B N 1
ATOM 2489 C CA . LYS B 1 4 ? -29.656 3.473 27.469 1 46.84 4 LYS B CA 1
ATOM 2490 C C . LYS B 1 4 ? -30.922 4.312 27.266 1 46.84 4 LYS B C 1
ATOM 2492 O O . LYS B 1 4 ? -31.469 4.355 26.172 1 46.84 4 LYS B O 1
ATOM 2497 N N . HIS B 1 5 ? -31.375 4.832 28.328 1 49.28 5 HIS B N 1
ATOM 2498 C CA . HIS B 1 5 ? -32.625 5.605 28.266 1 49.28 5 HIS B CA 1
ATOM 2499 C C . HIS B 1 5 ? -32.438 6.844 27.391 1 49.28 5 HIS B C 1
ATOM 2501 O O . HIS B 1 5 ? -33.406 7.316 26.781 1 49.28 5 HIS B O 1
ATOM 2507 N N . GLY B 1 6 ? -31.234 7.391 27.406 1 46.88 6 GLY B N 1
ATOM 2508 C CA . GLY B 1 6 ? -30.922 8.594 26.656 1 46.88 6 GLY B CA 1
ATOM 2509 C C . GLY B 1 6 ? -30.844 8.367 25.156 1 46.88 6 GLY B C 1
ATOM 2510 O O . GLY B 1 6 ? -31.266 9.219 24.375 1 46.88 6 GLY B O 1
ATOM 2511 N N . LEU B 1 7 ? -30.422 7.262 24.75 1 52.09 7 LEU B N 1
ATOM 2512 C CA . LEU B 1 7 ? -30.391 6.926 23.328 1 52.09 7 LEU B CA 1
ATOM 2513 C C . LEU B 1 7 ? -31.812 6.809 22.766 1 52.09 7 LEU B C 1
ATOM 2515 O O . LEU B 1 7 ? -32.094 7.297 21.672 1 52.09 7 LEU B O 1
ATOM 2519 N N . MET B 1 8 ? -32.625 6.047 23.453 1 51.56 8 MET B N 1
ATOM 2520 C CA . MET B 1 8 ? -34 5.836 23 1 51.56 8 MET B CA 1
ATOM 2521 C C . MET B 1 8 ? -34.781 7.145 23.016 1 51.56 8 MET B C 1
ATOM 2523 O O . MET B 1 8 ? -35.625 7.371 22.141 1 51.56 8 MET B O 1
ATOM 2527 N N . ARG B 1 9 ? -34.531 7.902 23.953 1 53.06 9 ARG B N 1
ATOM 2528 C CA . ARG B 1 9 ? -35.219 9.188 24.016 1 53.06 9 ARG B CA 1
ATOM 2529 C C . ARG B 1 9 ? -34.75 10.125 22.922 1 53.06 9 ARG B C 1
ATOM 2531 O O . ARG B 1 9 ? -35.531 10.844 22.312 1 53.06 9 ARG B O 1
ATOM 2538 N N . GLU B 1 10 ? -33.375 10.172 22.781 1 52.81 10 GLU B N 1
ATOM 2539 C CA . GLU B 1 10 ? -32.844 10.953 21.672 1 52.81 10 GLU B CA 1
ATOM 2540 C C . GLU B 1 10 ? -33.312 10.375 20.328 1 52.81 10 GLU B C 1
ATOM 2542 O O . GLU B 1 10 ? -33.625 11.117 19.391 1 52.81 10 GLU B O 1
ATOM 2547 N N . LEU B 1 11 ? -33.438 9.086 20.266 1 54.47 11 LEU B N 1
ATOM 2548 C CA . LEU B 1 11 ? -34 8.414 19.094 1 54.47 11 LEU B CA 1
ATOM 2549 C C . LEU B 1 11 ? -35.469 8.805 18.891 1 54.47 11 LEU B C 1
ATOM 2551 O O . LEU B 1 11 ? -35.906 9 17.766 1 54.47 11 LEU B O 1
ATOM 2555 N N . SER B 1 12 ? -36.094 8.75 19.938 1 53.53 12 SER B N 1
ATOM 2556 C CA . SER B 1 12 ? -37.5 9.109 19.906 1 53.53 12 SER B CA 1
ATOM 2557 C C . SER B 1 12 ? -37.688 10.594 19.609 1 53.53 12 SER B C 1
ATOM 2559 O O . SER B 1 12 ? -38.594 10.969 18.875 1 53.53 12 SER B O 1
ATOM 2561 N N . ARG B 1 13 ? -36.906 11.406 20.172 1 53.81 13 ARG B N 1
ATOM 2562 C CA . ARG B 1 13 ? -37.031 12.844 19.969 1 53.81 13 ARG B CA 1
ATOM 2563 C C . ARG B 1 13 ? -36.562 13.242 18.578 1 53.81 13 ARG B C 1
ATOM 2565 O O . ARG B 1 13 ? -37.062 14.188 17.969 1 53.81 13 ARG B O 1
ATOM 2572 N N . ASN B 1 14 ? -35.562 12.523 17.984 1 53 14 ASN B N 1
ATOM 2573 C CA . ASN B 1 14 ? -35.031 12.859 16.672 1 53 14 ASN B CA 1
ATOM 2574 C C . ASN B 1 14 ? -35.25 11.734 15.664 1 53 14 ASN B C 1
ATOM 2576 O O . ASN B 1 14 ? -34.375 11.43 14.852 1 53 14 ASN B O 1
ATOM 2580 N N . LYS B 1 15 ? -36.281 11.086 15.812 1 55.03 15 LYS B N 1
ATOM 2581 C CA . LYS B 1 15 ? -36.688 10.016 14.906 1 55.03 15 LYS B CA 1
ATOM 2582 C C . LYS B 1 15 ? -36.406 10.398 13.453 1 55.03 15 LYS B C 1
ATOM 2584 O O . LYS B 1 15 ? -35.969 9.555 12.656 1 55.03 15 LYS B O 1
ATOM 2589 N N . THR B 1 16 ? -36.688 11.609 13.188 1 53.5 16 THR B N 1
ATOM 2590 C CA . THR B 1 16 ? -36.469 12.078 11.828 1 53.5 16 THR B CA 1
ATOM 2591 C C . THR B 1 16 ? -34.969 11.977 11.453 1 53.5 16 THR B C 1
ATOM 2593 O O . THR B 1 16 ? -34.656 11.57 10.336 1 53.5 16 THR B O 1
ATOM 2596 N N . MET B 1 17 ? -34.219 12.367 12.414 1 53.22 17 MET B N 1
ATOM 2597 C CA . MET B 1 17 ? -32.781 12.328 12.117 1 53.22 17 MET B CA 1
ATOM 2598 C C . MET B 1 17 ? -32.312 10.891 11.938 1 53.22 17 MET B C 1
ATOM 2600 O O . MET B 1 17 ? -31.531 10.602 11.039 1 53.22 17 MET B O 1
ATOM 2604 N N . PHE B 1 18 ? -32.906 10.055 12.75 1 56.25 18 PHE B N 1
ATOM 2605 C CA . PHE B 1 18 ? -32.5 8.664 12.633 1 56.25 18 PHE B CA 1
ATOM 2606 C C . PHE B 1 18 ? -33.031 8.047 11.344 1 56.25 18 PHE B C 1
ATOM 2608 O O . PHE B 1 18 ? -32.312 7.262 10.695 1 56.25 18 PHE B O 1
ATOM 2615 N N . LEU B 1 19 ? -34.25 8.328 11.07 1 57.88 19 LEU B N 1
ATOM 2616 C CA . LEU B 1 19 ? -34.781 7.824 9.812 1 57.88 19 LEU B CA 1
ATOM 2617 C C . LEU B 1 19 ? -33.938 8.336 8.633 1 57.88 19 LEU B C 1
ATOM 2619 O O . LEU B 1 19 ? -33.781 7.637 7.633 1 57.88 19 LEU B O 1
ATOM 2623 N N . MET B 1 20 ? -33.469 9.508 8.875 1 54.62 20 MET B N 1
ATOM 2624 C CA . MET B 1 20 ? -32.656 10.078 7.805 1 54.62 20 MET B CA 1
ATOM 2625 C C . MET B 1 20 ? -31.312 9.398 7.73 1 54.62 20 MET B C 1
ATOM 2627 O O . MET B 1 20 ? -30.734 9.258 6.648 1 54.62 20 MET B O 1
ATOM 2631 N N . ILE B 1 21 ? -30.953 8.93 8.969 1 57.59 21 ILE B N 1
ATOM 2632 C CA . ILE B 1 21 ? -29.609 8.383 9.008 1 57.59 21 ILE B CA 1
ATOM 2633 C C . ILE B 1 21 ? -29.641 6.883 8.719 1 57.59 21 ILE B C 1
ATOM 2635 O O . ILE B 1 21 ? -28.672 6.312 8.219 1 57.59 21 ILE B O 1
ATOM 2639 N N . ALA B 1 22 ? -30.812 6.32 8.984 1 62.5 22 ALA B N 1
ATOM 2640 C CA . ALA B 1 22 ? -30.953 4.875 8.852 1 62.5 22 ALA B CA 1
ATOM 2641 C C . ALA B 1 22 ? -30.547 4.398 7.465 1 62.5 22 ALA B C 1
ATOM 2643 O O . ALA B 1 22 ? -29.812 3.424 7.328 1 62.5 22 ALA B O 1
ATOM 2644 N N . PRO B 1 23 ? -30.969 5.062 6.492 1 58.72 23 PRO B N 1
ATOM 2645 C CA . PRO B 1 23 ? -30.547 4.594 5.172 1 58.72 23 PRO B CA 1
ATOM 2646 C C . PRO B 1 23 ? -29.031 4.602 5.004 1 58.72 23 PRO B C 1
ATOM 2648 O O . PRO B 1 23 ? -28.469 3.705 4.371 1 58.72 23 PRO B O 1
ATOM 2651 N N . THR B 1 24 ? -28.516 5.559 5.652 1 59.72 24 THR B N 1
ATOM 2652 C CA . THR B 1 24 ? -27.062 5.66 5.543 1 59.72 24 THR B CA 1
ATOM 2653 C C . THR B 1 24 ? -26.391 4.531 6.309 1 59.72 24 THR B C 1
ATOM 2655 O O . THR B 1 24 ? -25.453 3.904 5.797 1 59.72 24 THR B O 1
ATOM 2658 N N . LEU B 1 25 ? -26.953 4.297 7.457 1 62.5 25 LEU B N 1
ATOM 2659 C CA . LEU B 1 25 ? -26.359 3.238 8.273 1 62.5 25 LEU B CA 1
ATOM 2660 C C . LEU B 1 25 ? -26.547 1.876 7.613 1 62.5 25 LEU B C 1
ATOM 2662 O O . LEU B 1 25 ? -25.625 1.055 7.602 1 62.5 25 LEU B O 1
ATOM 2666 N N . ILE B 1 26 ? -27.703 1.694 7.152 1 64.75 26 ILE B N 1
ATOM 2667 C CA . ILE B 1 26 ? -27.984 0.427 6.488 1 64.75 26 ILE B CA 1
ATOM 2668 C C . ILE B 1 26 ? -27.094 0.275 5.266 1 64.75 26 ILE B C 1
ATOM 2670 O O . ILE B 1 26 ? -26.547 -0.803 5.02 1 64.75 26 ILE B O 1
ATOM 2674 N N . PHE B 1 27 ? -26.953 1.36 4.645 1 60.62 27 PHE B N 1
ATOM 2675 C CA . PHE B 1 27 ? -26.094 1.349 3.475 1 60.62 27 PHE B CA 1
ATOM 2676 C C . PHE B 1 27 ? -24.656 0.982 3.867 1 60.62 27 PHE B C 1
ATOM 2678 O O . PHE B 1 27 ? -24.047 0.113 3.248 1 60.62 27 PHE B O 1
ATOM 2685 N N . PHE B 1 28 ? -24.359 1.545 4.961 1 63.62 28 PHE B N 1
ATOM 2686 C CA . PHE B 1 28 ? -22.984 1.293 5.375 1 63.62 28 PHE B CA 1
ATOM 2687 C C . PHE B 1 28 ? -22.812 -0.154 5.824 1 63.62 28 PHE B C 1
ATOM 2689 O O . PHE B 1 28 ? -21.812 -0.798 5.484 1 63.62 28 PHE B O 1
ATOM 2696 N N . ILE B 1 29 ? -23.797 -0.595 6.48 1 64 29 ILE B N 1
ATOM 2697 C CA . ILE B 1 29 ? -23.703 -1.957 6.992 1 64 29 ILE B CA 1
ATOM 2698 C C . ILE B 1 29 ? -23.75 -2.949 5.832 1 64 29 ILE B C 1
ATOM 2700 O O . ILE B 1 29 ? -22.906 -3.846 5.742 1 64 29 ILE B O 1
ATOM 2704 N N . VAL B 1 30 ? -24.672 -2.664 4.957 1 63.88 30 VAL B N 1
ATOM 2705 C CA . VAL B 1 30 ? -24.844 -3.572 3.826 1 63.88 30 VAL B CA 1
ATOM 2706 C C . VAL B 1 30 ? -23.609 -3.486 2.92 1 63.88 30 VAL B C 1
ATOM 2708 O O . VAL B 1 30 ? -23.047 -4.512 2.523 1 63.88 30 VAL B O 1
ATOM 2711 N N . PHE B 1 31 ? -23.297 -2.297 2.779 1 64.56 31 PHE B N 1
ATOM 2712 C CA . PHE B 1 31 ? -22.172 -2.07 1.879 1 64.56 31 PHE B CA 1
ATOM 2713 C C . PHE B 1 31 ? -20.875 -2.609 2.479 1 64.56 31 PHE B C 1
ATOM 2715 O O . PHE B 1 31 ? -20.031 -3.143 1.76 1 64.56 31 PHE B O 1
ATOM 2722 N N . SER B 1 32 ? -20.812 -2.52 3.75 1 66.69 32 SER B N 1
ATOM 2723 C CA . SER B 1 32 ? -19.578 -2.922 4.398 1 66.69 32 SER B CA 1
ATOM 2724 C C . SER B 1 32 ? -19.516 -4.438 4.574 1 66.69 32 SER B C 1
ATOM 2726 O O . SER B 1 32 ? -18.438 -5.035 4.434 1 66.69 32 SER B O 1
ATOM 2728 N N . TYR B 1 33 ? -20.703 -5.039 4.695 1 71.56 33 TYR B N 1
ATOM 2729 C CA . TYR B 1 33 ? -20.609 -6.418 5.164 1 71.56 33 TYR B CA 1
ATOM 2730 C C . TYR B 1 33 ? -21.031 -7.395 4.07 1 71.56 33 TYR B C 1
ATOM 2732 O O . TYR B 1 33 ? -20.641 -8.57 4.098 1 71.56 33 TYR B O 1
ATOM 2740 N N . VAL B 1 34 ? -21.781 -6.984 3.16 1 72.5 34 VAL B N 1
ATOM 2741 C CA . VAL B 1 34 ? -22.25 -7.875 2.102 1 72.5 34 VAL B CA 1
ATOM 2742 C C . VAL B 1 34 ? -21.047 -8.477 1.363 1 72.5 34 VAL B C 1
ATOM 2744 O O . VAL B 1 34 ? -21 -9.688 1.136 1 72.5 34 VAL B O 1
ATOM 2747 N N . PRO B 1 35 ? -20.078 -7.672 1.127 1 73.31 35 PRO B N 1
ATOM 2748 C CA . PRO B 1 35 ? -18.938 -8.273 0.429 1 73.31 35 PRO B CA 1
ATOM 2749 C C . PRO B 1 35 ? -18.172 -9.281 1.295 1 73.31 35 PRO B C 1
ATOM 2751 O O . PRO B 1 35 ? -17.391 -10.078 0.777 1 73.31 35 PRO B O 1
ATOM 2754 N N . MET B 1 36 ? -18.594 -9.32 2.494 1 77.44 36 MET B N 1
ATOM 2755 C CA . MET B 1 36 ? -17.812 -10.148 3.424 1 77.44 36 MET B CA 1
ATOM 2756 C C . MET B 1 36 ? -18.531 -11.461 3.705 1 77.44 36 MET B C 1
ATOM 2758 O O . MET B 1 36 ? -18.281 -12.102 4.727 1 77.44 36 MET B O 1
ATOM 2762 N N . VAL B 1 37 ? -19.391 -11.82 2.889 1 77.38 37 VAL B N 1
ATOM 2763 C CA . VAL B 1 37 ? -20.156 -13.055 3.09 1 77.38 37 VAL B CA 1
ATOM 2764 C C . VAL B 1 37 ? -19.203 -14.242 3.148 1 77.38 37 VAL B C 1
ATOM 2766 O O . VAL B 1 37 ? -19.469 -15.227 3.84 1 77.38 37 VAL B O 1
ATOM 2769 N N . GLY B 1 38 ? -18.047 -14.125 2.518 1 79.69 38 GLY B N 1
ATOM 2770 C CA . GLY B 1 38 ? -17.062 -15.18 2.52 1 79.69 38 GLY B CA 1
ATOM 2771 C C . GLY B 1 38 ? -16.453 -15.43 3.887 1 79.69 38 GLY B C 1
ATOM 2772 O O . GLY B 1 38 ? -15.828 -16.469 4.117 1 79.69 38 GLY B O 1
ATOM 2773 N N . ILE B 1 39 ? -16.734 -14.547 4.793 1 84.56 39 ILE B N 1
ATOM 2774 C CA . ILE B 1 39 ? -16.219 -14.688 6.156 1 84.56 39 ILE B CA 1
ATOM 2775 C C . ILE B 1 39 ? -16.844 -15.922 6.812 1 84.56 39 ILE B C 1
ATOM 2777 O O . ILE B 1 39 ? -16.25 -16.531 7.695 1 84.56 39 ILE B O 1
ATOM 2781 N N . TYR B 1 40 ? -17.938 -16.281 6.285 1 84.81 40 TYR B N 1
ATOM 2782 C CA . TYR B 1 40 ? -18.688 -17.422 6.824 1 84.81 40 TYR B CA 1
ATOM 2783 C C . TYR B 1 40 ? -17.844 -18.703 6.746 1 84.81 40 TYR B C 1
ATOM 2785 O O . TYR B 1 40 ? -17.969 -19.578 7.609 1 84.81 40 TYR B O 1
ATOM 2793 N N . TYR B 1 41 ? -16.984 -18.75 5.832 1 88.06 41 TYR B N 1
ATOM 2794 C CA . TYR B 1 41 ? -16.203 -19.969 5.59 1 88.06 41 TYR B CA 1
ATOM 2795 C C . TYR B 1 41 ? -15.188 -20.188 6.707 1 88.06 41 TYR B C 1
ATOM 2797 O O . TYR B 1 41 ? -14.688 -21.297 6.887 1 88.06 41 TYR B O 1
ATOM 2805 N N . ALA B 1 42 ? -14.922 -19.109 7.445 1 91.5 42 ALA B N 1
ATOM 2806 C CA . ALA B 1 42 ? -14.008 -19.25 8.578 1 91.5 42 ALA B CA 1
ATOM 2807 C C . ALA B 1 42 ? -14.594 -20.156 9.656 1 91.5 42 ALA B C 1
ATOM 2809 O O . ALA B 1 42 ? -13.852 -20.734 10.445 1 91.5 42 ALA B O 1
ATOM 2810 N N . PHE B 1 43 ? -15.891 -20.328 9.578 1 92.75 43 PHE B N 1
ATOM 2811 C CA . PHE B 1 43 ? -16.578 -21.062 10.633 1 92.75 43 PHE B CA 1
ATOM 2812 C C . PHE B 1 43 ? -17.141 -22.375 10.102 1 92.75 43 PHE B C 1
ATOM 2814 O O . PHE B 1 43 ? -17.969 -23.016 10.75 1 92.75 43 PHE B O 1
ATOM 2821 N N . THR B 1 44 ? -16.672 -22.75 8.938 1 90.31 44 THR B N 1
ATOM 2822 C CA . THR B 1 44 ? -17.203 -23.969 8.312 1 90.31 44 THR B CA 1
ATOM 2823 C C . THR B 1 44 ? -16.062 -24.922 7.938 1 90.31 44 THR B C 1
ATOM 2825 O O . THR B 1 44 ? -14.898 -24.516 7.891 1 90.31 44 THR B O 1
ATOM 2828 N N . LYS B 1 45 ? -16.484 -26.203 7.848 1 89 45 LYS B N 1
ATOM 2829 C CA . LYS B 1 45 ? -15.664 -27.156 7.117 1 89 45 LYS B CA 1
ATOM 2830 C C . LYS B 1 45 ? -15.984 -27.141 5.625 1 89 45 LYS B C 1
ATOM 2832 O O . LYS B 1 45 ? -16.859 -27.859 5.164 1 89 45 LYS B O 1
ATOM 2837 N N . PHE B 1 46 ? -15.266 -26.312 5 1 82.62 46 PHE B N 1
ATOM 2838 C CA . PHE B 1 46 ? -15.594 -25.984 3.617 1 82.62 46 PHE B CA 1
ATOM 2839 C C . PHE B 1 46 ? -15.602 -27.25 2.75 1 82.62 46 PHE B C 1
ATOM 2841 O O . PHE B 1 46 ? -14.703 -28.078 2.859 1 82.62 46 PHE B O 1
ATOM 2848 N N . ASP B 1 47 ? -16.703 -27.328 2.051 1 78.44 47 ASP B N 1
ATOM 2849 C CA . ASP B 1 47 ? -16.891 -28.375 1.063 1 78.44 47 ASP B CA 1
ATOM 2850 C C . ASP B 1 47 ? -17.266 -27.797 -0.3 1 78.44 47 ASP B C 1
ATOM 2852 O O . ASP B 1 47 ? -18.266 -27.094 -0.424 1 78.44 47 ASP B O 1
ATOM 2856 N N . PHE B 1 48 ? -16.438 -28.031 -1.249 1 73.12 48 PHE B N 1
ATOM 2857 C CA . PHE B 1 48 ? -16.625 -27.484 -2.586 1 73.12 48 PHE B CA 1
ATOM 2858 C C . PHE B 1 48 ? -17.969 -27.922 -3.162 1 73.12 48 PHE B C 1
ATOM 2860 O O . PHE B 1 48 ? -18.547 -27.234 -3.998 1 73.12 48 PHE B O 1
ATOM 2867 N N . GLU B 1 49 ? -18.438 -29.047 -2.77 1 69 49 GLU B N 1
ATOM 2868 C CA . GLU B 1 49 ? -19.672 -29.594 -3.326 1 69 49 GLU B CA 1
ATOM 2869 C C . GLU B 1 49 ? -20.891 -28.859 -2.781 1 69 49 GLU B C 1
ATOM 2871 O O . GLU B 1 49 ? -21.859 -28.641 -3.504 1 69 49 GLU B O 1
ATOM 2876 N N . GLY B 1 50 ? -20.906 -28.547 -1.576 1 62.53 50 GLY B N 1
ATOM 2877 C CA . GLY B 1 50 ? -22.094 -28 -0.94 1 62.53 50 GLY B CA 1
ATOM 2878 C C . GLY B 1 50 ? -22.266 -26.516 -1.182 1 62.53 50 GLY B C 1
ATOM 2879 O O . GLY B 1 50 ? -23.344 -25.969 -0.96 1 62.53 50 GLY B O 1
ATOM 2880 N N . GLY B 1 51 ? -21.391 -25.922 -1.945 1 61.12 51 GLY B N 1
ATOM 2881 C CA . GLY B 1 51 ? -21.469 -24.484 -2.145 1 61.12 51 GLY B CA 1
ATOM 2882 C C . GLY B 1 51 ? -21.266 -23.688 -0.867 1 61.12 51 GLY B C 1
ATOM 2883 O O . GLY B 1 51 ? -20.703 -24.203 0.103 1 61.12 51 GLY B O 1
ATOM 2884 N N . LEU B 1 52 ? -21.609 -22.344 -0.831 1 62.12 52 LEU B N 1
ATOM 2885 C CA . LEU B 1 52 ? -21.422 -21.422 0.284 1 62.12 52 LEU B CA 1
ATOM 2886 C C . LEU B 1 52 ? -22.141 -21.938 1.532 1 62.12 52 LEU B C 1
ATOM 2888 O O . LEU B 1 52 ? -21.562 -21.922 2.625 1 62.12 52 LEU B O 1
ATOM 2892 N N . PHE B 1 53 ? -23.375 -22.469 1.337 1 69.81 53 PHE B N 1
ATOM 2893 C CA . PHE B 1 53 ? -24.172 -22.766 2.516 1 69.81 53 PHE B CA 1
ATOM 2894 C C . PHE B 1 53 ? -24.297 -24.266 2.715 1 69.81 53 PHE B C 1
ATOM 2896 O O . PHE B 1 53 ? -25.016 -24.719 3.613 1 69.81 53 PHE B O 1
ATOM 2903 N N . GLY B 1 54 ? -23.5 -24.906 1.961 1 74.62 54 GLY B N 1
ATOM 2904 C CA . GLY B 1 54 ? -23.547 -26.344 2.08 1 74.62 54 GLY B CA 1
ATOM 2905 C C . GLY B 1 54 ? -22.469 -26.906 2.975 1 74.62 54 GLY B C 1
ATOM 2906 O O . GLY B 1 54 ? -22.484 -28.094 3.316 1 74.62 54 GLY B O 1
ATOM 2907 N N . SER B 1 55 ? -21.672 -26.062 3.445 1 83.25 55 SER B N 1
ATOM 2908 C CA . SER B 1 55 ? -20.562 -26.516 4.285 1 83.25 55 SER B CA 1
ATOM 2909 C C . SER B 1 55 ? -20.984 -26.609 5.75 1 83.25 55 SER B C 1
ATOM 2911 O O . SER B 1 55 ? -21.828 -25.828 6.211 1 83.25 55 SER B O 1
ATOM 2913 N N . GLU B 1 56 ? -20.547 -27.656 6.469 1 88.88 56 GLU B N 1
ATOM 2914 C CA . GLU B 1 56 ? -20.875 -27.859 7.879 1 88.88 56 GLU B CA 1
ATOM 2915 C C . GLU B 1 56 ? -20.344 -26.734 8.742 1 88.88 56 GLU B C 1
ATOM 2917 O O . GLU B 1 56 ? -19.188 -26.328 8.609 1 88.88 56 GLU B O 1
ATOM 2922 N N . PHE B 1 57 ? -21.266 -26.266 9.547 1 91.5 57 PHE B N 1
ATOM 2923 C CA . PHE B 1 57 ? -20.844 -25.234 10.5 1 91.5 57 PHE B CA 1
ATOM 2924 C C . PHE B 1 57 ? -20.078 -25.844 11.664 1 91.5 57 PHE B C 1
ATOM 2926 O O . PHE B 1 57 ? -20.625 -26.656 12.414 1 91.5 57 PHE B O 1
ATOM 2933 N N . ILE B 1 58 ? -18.828 -25.453 11.859 1 93.25 58 ILE B N 1
ATOM 2934 C CA . ILE B 1 58 ? -18 -26.078 12.883 1 93.25 58 ILE B CA 1
ATOM 2935 C C . ILE B 1 58 ? -17.578 -25.016 13.906 1 93.25 58 ILE B C 1
ATOM 2937 O O . ILE B 1 58 ? -16.672 -25.25 14.711 1 93.25 58 ILE B O 1
ATOM 2941 N N . GLY B 1 59 ? -18.109 -23.875 13.805 1 93.5 59 GLY B N 1
ATOM 2942 C CA . GLY B 1 59 ? -17.828 -22.828 14.773 1 93.5 59 GLY B CA 1
ATOM 2943 C C . GLY B 1 59 ? -16.391 -22.328 14.711 1 93.5 59 GLY B C 1
ATOM 2944 O O . GLY B 1 59 ? -15.914 -21.953 13.641 1 93.5 59 GLY B O 1
ATOM 2945 N N . PHE B 1 60 ? -15.727 -22.516 15.914 1 95.12 60 PHE B N 1
ATOM 2946 C CA . PHE B 1 60 ? -14.398 -21.922 16.016 1 95.12 60 PHE B CA 1
ATOM 2947 C C . PHE B 1 60 ? -13.32 -22.984 15.859 1 95.12 60 PHE B C 1
ATOM 2949 O O . PHE B 1 60 ? -12.164 -22.766 16.234 1 95.12 60 PHE B O 1
ATOM 2956 N N . GLU B 1 61 ? -13.602 -24.062 15.242 1 94.88 61 GLU B N 1
ATOM 2957 C CA . GLU B 1 61 ? -12.664 -25.172 15.125 1 94.88 61 GLU B CA 1
ATOM 2958 C C . GLU B 1 61 ? -11.453 -24.797 14.289 1 94.88 61 GLU B C 1
ATOM 2960 O O . GLU B 1 61 ? -10.32 -25.172 14.609 1 94.88 61 GLU B O 1
ATOM 2965 N N . ASN B 1 62 ? -11.711 -24.078 13.227 1 94.56 62 ASN B N 1
ATOM 2966 C CA . ASN B 1 62 ? -10.594 -23.641 12.406 1 94.56 62 ASN B CA 1
ATOM 2967 C C . ASN B 1 62 ? -9.633 -22.75 13.195 1 94.56 62 ASN B C 1
ATOM 2969 O O . ASN B 1 62 ? -8.414 -22.859 13.055 1 94.56 62 ASN B O 1
ATOM 2973 N N . PHE B 1 63 ? -10.203 -21.984 14.055 1 94.62 63 PHE B N 1
ATOM 2974 C CA . PHE B 1 63 ? -9.398 -21.094 14.883 1 94.62 63 PHE B CA 1
ATOM 2975 C C . PHE B 1 63 ? -8.625 -21.891 15.938 1 94.62 63 PHE B C 1
ATOM 2977 O O . PHE B 1 63 ? -7.461 -21.594 16.203 1 94.62 63 PHE B O 1
ATOM 2984 N N . ARG B 1 64 ? -9.297 -22.797 16.438 1 94.5 64 ARG B N 1
ATOM 2985 C CA . ARG B 1 64 ? -8.656 -23.656 17.438 1 94.5 64 ARG B CA 1
ATOM 2986 C C . ARG B 1 64 ? -7.473 -24.406 16.844 1 94.5 64 ARG B C 1
ATOM 2988 O O . ARG B 1 64 ? -6.406 -24.484 17.453 1 94.5 64 ARG B O 1
ATOM 2995 N N . PHE B 1 65 ? -7.652 -24.875 15.703 1 93.12 65 PHE B N 1
ATOM 2996 C CA . PHE B 1 65 ? -6.582 -25.594 15.039 1 93.12 65 PHE B CA 1
ATOM 2997 C C . PHE B 1 65 ? -5.406 -24.672 14.742 1 93.12 65 PHE B C 1
ATOM 2999 O O . PHE B 1 65 ? -4.246 -25.047 14.93 1 93.12 65 PHE B O 1
ATOM 3006 N N . LEU B 1 66 ? -5.668 -23.531 14.312 1 93.12 66 LEU B N 1
ATOM 3007 C CA . LEU B 1 66 ? -4.625 -22.562 14.016 1 93.12 66 LEU B CA 1
ATOM 3008 C C . LEU B 1 66 ? -3.822 -22.234 15.273 1 93.12 66 LEU B C 1
ATOM 3010 O O . LEU B 1 66 ? -2.596 -22.125 15.219 1 93.12 66 LEU B O 1
ATOM 3014 N N . PHE B 1 67 ? -4.496 -22.125 16.344 1 93 67 PHE B N 1
ATOM 3015 C CA . PHE B 1 67 ? -3.869 -21.75 17.609 1 93 67 PHE B CA 1
ATOM 3016 C C . PHE B 1 67 ? -3.057 -22.906 18.188 1 93 67 PHE B C 1
ATOM 3018 O O . PHE B 1 67 ? -1.909 -22.719 18.594 1 93 67 PHE B O 1
ATOM 3025 N N . GLU B 1 68 ? -3.584 -24.062 18.125 1 93.06 68 GLU B N 1
ATOM 3026 C CA . GLU B 1 68 ? -2.977 -25.219 18.766 1 93.06 68 GLU B CA 1
ATOM 3027 C C . GLU B 1 68 ? -1.781 -25.734 17.969 1 93.06 68 GLU B C 1
ATOM 3029 O O . GLU B 1 68 ? -0.861 -26.328 18.531 1 93.06 68 GLU B O 1
ATOM 3034 N N . SER B 1 69 ? -1.764 -25.484 16.719 1 91.38 69 SER B N 1
ATOM 3035 C CA . SER B 1 69 ? -0.667 -25.953 15.875 1 91.38 69 SER B CA 1
ATOM 3036 C C . SER B 1 69 ? 0.575 -25.078 16.062 1 91.38 69 SER B C 1
ATOM 3038 O O . SER B 1 69 ? 1.665 -25.453 15.609 1 91.38 69 SER B O 1
ATOM 3040 N N . GLY B 1 70 ? 0.441 -23.906 16.688 1 90.12 70 GLY B N 1
ATOM 3041 C CA . GLY B 1 70 ? 1.571 -23 16.844 1 90.12 70 GLY B CA 1
ATOM 3042 C C . GLY B 1 70 ? 1.791 -22.109 15.633 1 90.12 70 GLY B C 1
ATOM 3043 O O . GLY B 1 70 ? 2.574 -21.172 15.688 1 90.12 70 GLY B O 1
ATOM 3044 N N . LEU B 1 71 ? 1.097 -22.375 14.609 1 90.88 71 LEU B N 1
ATOM 3045 C CA . LEU B 1 71 ? 1.215 -21.625 13.367 1 90.88 71 LEU B CA 1
ATOM 3046 C C . LEU B 1 71 ? 0.81 -20.172 13.578 1 90.88 71 LEU B C 1
ATOM 3048 O O . LEU B 1 71 ? 1.48 -19.25 13.086 1 90.88 71 LEU B O 1
ATOM 3052 N N . LEU B 1 72 ? -0.169 -20.047 14.305 1 92.69 72 LEU B N 1
ATOM 3053 C CA . LEU B 1 72 ? -0.704 -18.703 14.508 1 92.69 72 LEU B CA 1
ATOM 3054 C C . LEU B 1 72 ? 0.291 -17.828 15.258 1 92.69 72 LEU B C 1
ATOM 3056 O O . LEU B 1 72 ? 0.442 -16.641 14.953 1 92.69 72 LEU B O 1
ATOM 3060 N N . TRP B 1 73 ? 0.917 -18.344 16.156 1 92.5 73 TRP B N 1
ATOM 3061 C CA . TRP B 1 73 ? 1.892 -17.594 16.938 1 92.5 73 TRP B CA 1
ATOM 3062 C C . TRP B 1 73 ? 3.062 -17.141 16.062 1 92.5 73 TRP B C 1
ATOM 3064 O O . TRP B 1 73 ? 3.469 -15.977 16.109 1 92.5 73 TRP B O 1
ATOM 3074 N N . ASN B 1 74 ? 3.582 -18.047 15.367 1 93.38 74 ASN B N 1
ATOM 3075 C CA . ASN B 1 74 ? 4.723 -17.719 14.516 1 93.38 74 ASN B CA 1
ATOM 3076 C C . ASN B 1 74 ? 4.355 -16.703 13.445 1 93.38 74 ASN B C 1
ATOM 3078 O O . ASN B 1 74 ? 5.109 -15.758 13.203 1 93.38 74 ASN B O 1
ATOM 3082 N N . LEU B 1 75 ? 3.203 -16.859 12.883 1 93.75 75 LEU B N 1
ATOM 3083 C CA . LEU B 1 75 ? 2.727 -15.93 11.852 1 93.75 75 LEU B CA 1
ATOM 3084 C C . LEU B 1 75 ? 2.508 -14.539 12.438 1 93.75 75 LEU B C 1
ATOM 3086 O O . LEU B 1 75 ? 2.889 -13.539 11.82 1 93.75 75 LEU B O 1
ATOM 3090 N N . THR B 1 76 ? 1.927 -14.539 13.609 1 92.62 76 THR B N 1
ATOM 3091 C CA . THR B 1 76 ? 1.666 -13.266 14.258 1 92.62 76 THR B CA 1
ATOM 3092 C C . THR B 1 76 ? 2.973 -12.578 14.648 1 92.62 76 THR B C 1
ATOM 3094 O O . THR B 1 76 ? 3.145 -11.383 14.43 1 92.62 76 THR B O 1
ATOM 3097 N N . LYS B 1 77 ? 3.814 -13.312 15.156 1 93.62 77 LYS B N 1
ATOM 3098 C CA . LYS B 1 77 ? 5.121 -12.805 15.555 1 93.62 77 LYS B CA 1
ATOM 3099 C C . LYS B 1 77 ? 5.859 -12.195 14.367 1 93.62 77 LYS B C 1
ATOM 3101 O O . LYS B 1 77 ? 6.316 -11.047 14.43 1 93.62 77 LYS B O 1
ATOM 3106 N N . ASN B 1 78 ? 5.977 -12.953 13.289 1 93.38 78 ASN B N 1
ATOM 3107 C CA . ASN B 1 78 ? 6.645 -12.453 12.094 1 93.38 78 ASN B CA 1
ATOM 3108 C C . ASN B 1 78 ? 5.961 -11.211 11.547 1 93.38 78 ASN B C 1
ATOM 3110 O O . ASN B 1 78 ? 6.625 -10.219 11.234 1 93.38 78 ASN B O 1
ATOM 3114 N N . THR B 1 79 ? 4.66 -11.242 11.508 1 92.25 79 THR B N 1
ATOM 3115 C CA . THR B 1 79 ? 3.893 -10.133 10.953 1 92.25 79 THR B CA 1
ATOM 3116 C C . THR B 1 79 ? 4.102 -8.867 11.773 1 92.25 79 THR B C 1
ATOM 3118 O O . THR B 1 79 ? 4.398 -7.805 11.227 1 92.25 79 THR B O 1
ATOM 3121 N N . VAL B 1 80 ? 4.02 -8.992 13.047 1 89.94 80 VAL B N 1
ATOM 3122 C CA . VAL B 1 80 ? 4.113 -7.836 13.938 1 89.94 80 VAL B CA 1
ATOM 3123 C C . VAL B 1 80 ? 5.555 -7.328 13.969 1 89.94 80 VAL B C 1
ATOM 3125 O O . VAL B 1 80 ? 5.797 -6.121 13.867 1 89.94 80 VAL B O 1
ATOM 3128 N N . LEU B 1 81 ? 6.488 -8.203 14.062 1 92.56 81 LEU B N 1
ATOM 3129 C CA . LEU B 1 81 ? 7.887 -7.805 14.18 1 92.56 81 LEU B CA 1
ATOM 3130 C C . LEU B 1 81 ? 8.367 -7.121 12.898 1 92.56 81 LEU B C 1
ATOM 3132 O O . LEU B 1 81 ? 9.062 -6.105 12.961 1 92.56 81 LEU B O 1
ATOM 3136 N N . TYR B 1 82 ? 8.023 -7.688 11.766 1 93.75 82 TYR B N 1
ATOM 3137 C CA . TYR B 1 82 ? 8.406 -7.051 10.516 1 93.75 82 TYR B CA 1
ATOM 3138 C C . TYR B 1 82 ? 7.77 -5.668 10.391 1 93.75 82 TYR B C 1
ATOM 3140 O O . TYR B 1 82 ? 8.438 -4.703 10.016 1 93.75 82 TYR B O 1
ATOM 3148 N N . ASN B 1 83 ? 6.531 -5.609 10.711 1 90.81 83 ASN B N 1
ATOM 3149 C CA . ASN B 1 83 ? 5.848 -4.328 10.586 1 90.81 83 ASN B CA 1
ATOM 3150 C C . ASN B 1 83 ? 6.418 -3.287 11.547 1 90.81 83 ASN B C 1
ATOM 3152 O O . ASN B 1 83 ? 6.516 -2.107 11.203 1 90.81 83 ASN B O 1
ATOM 3156 N N . LEU B 1 84 ? 6.754 -3.727 12.711 1 89.44 84 LEU B N 1
ATOM 3157 C CA . LEU B 1 84 ? 7.395 -2.824 13.664 1 89.44 84 LEU B CA 1
ATOM 3158 C C . LEU B 1 84 ? 8.758 -2.369 13.148 1 89.44 84 LEU B C 1
ATOM 3160 O O . LEU B 1 84 ? 9.109 -1.195 13.273 1 89.44 84 LEU B O 1
ATOM 3164 N N . ALA B 1 85 ? 9.469 -3.275 12.617 1 92.81 85 ALA B N 1
ATOM 3165 C CA . ALA B 1 85 ? 10.766 -2.93 12.047 1 92.81 85 ALA B CA 1
ATOM 3166 C C . ALA B 1 85 ? 10.617 -1.946 10.891 1 92.81 85 ALA B C 1
ATOM 3168 O O . ALA B 1 85 ? 11.359 -0.965 10.805 1 92.81 85 ALA B O 1
ATOM 3169 N N . PHE B 1 86 ? 9.656 -2.24 10.039 1 92.31 86 PHE B N 1
ATOM 3170 C CA . PHE B 1 86 ? 9.391 -1.344 8.914 1 92.31 86 PHE B CA 1
ATOM 3171 C C . PHE B 1 86 ? 9.062 0.059 9.414 1 92.31 86 PHE B C 1
ATOM 3173 O O . PHE B 1 86 ? 9.57 1.048 8.875 1 92.31 86 PHE B O 1
ATOM 3180 N N . LEU B 1 87 ? 8.281 0.067 10.398 1 89.75 87 LEU B N 1
ATOM 3181 C CA . LEU B 1 87 ? 7.801 1.343 10.922 1 89.75 87 LEU B CA 1
ATOM 3182 C C . LEU B 1 87 ? 8.938 2.111 11.594 1 89.75 87 LEU B C 1
ATOM 3184 O O . LEU B 1 87 ? 9.18 3.275 11.273 1 89.75 87 LEU B O 1
ATOM 3188 N N . ILE B 1 88 ? 9.633 1.496 12.445 1 91.5 88 ILE B N 1
ATOM 3189 C CA . ILE B 1 88 ? 10.648 2.162 13.258 1 91.5 88 ILE B CA 1
ATOM 3190 C C . ILE B 1 88 ? 11.875 2.48 12.406 1 91.5 88 ILE B C 1
ATOM 3192 O O . ILE B 1 88 ? 12.273 3.641 12.297 1 91.5 88 ILE B O 1
ATOM 3196 N N . ILE B 1 89 ? 12.383 1.517 11.789 1 93.62 89 ILE B N 1
ATOM 3197 C CA . ILE B 1 89 ? 13.602 1.721 11.008 1 93.62 89 ILE B CA 1
ATOM 3198 C C . ILE B 1 89 ? 13.297 2.609 9.797 1 93.62 89 ILE B C 1
ATOM 3200 O O . ILE B 1 89 ? 14.07 3.516 9.477 1 93.62 89 ILE B O 1
ATOM 3204 N N . GLY B 1 90 ? 12.164 2.363 9.195 1 92 90 GLY B N 1
ATOM 3205 C CA . GLY B 1 90 ? 11.773 3.166 8.047 1 92 90 GLY B CA 1
ATOM 3206 C C . GLY B 1 90 ? 11.625 4.641 8.375 1 92 90 GLY B C 1
ATOM 3207 O O . GLY B 1 90 ? 12.211 5.492 7.703 1 92 90 GLY B O 1
ATOM 3208 N N . ASN B 1 91 ? 10.961 4.883 9.422 1 90.25 91 ASN B N 1
ATOM 3209 C CA . ASN B 1 91 ? 10.711 6.273 9.789 1 90.25 91 ASN B CA 1
ATOM 3210 C C . ASN B 1 91 ? 11.977 6.965 10.281 1 90.25 91 ASN B C 1
ATOM 3212 O O . ASN B 1 91 ? 12.227 8.125 9.938 1 90.25 91 ASN B O 1
ATOM 3216 N N . VAL B 1 92 ? 12.727 6.27 11.016 1 91.5 92 VAL B N 1
ATOM 3217 C CA . VAL B 1 92 ? 13.969 6.84 11.539 1 91.5 92 VAL B CA 1
ATOM 3218 C C . VAL B 1 92 ? 14.914 7.156 10.383 1 91.5 92 VAL B C 1
ATOM 3220 O O . VAL B 1 92 ? 15.508 8.234 10.336 1 91.5 92 VAL B O 1
ATOM 3223 N N . MET B 1 93 ? 14.992 6.277 9.5 1 91 93 MET B N 1
ATOM 3224 C CA . MET B 1 93 ? 15.891 6.488 8.367 1 91 93 MET B CA 1
ATOM 3225 C C . MET B 1 93 ? 15.406 7.633 7.484 1 91 93 MET B C 1
ATOM 3227 O O . MET B 1 93 ? 16.203 8.414 6.973 1 91 93 MET B O 1
ATOM 3231 N N . GLN B 1 94 ? 14.141 7.684 7.27 1 91.75 94 GLN B N 1
ATOM 3232 C CA . GLN B 1 94 ? 13.57 8.773 6.484 1 91.75 94 GLN B CA 1
ATOM 3233 C C . GLN B 1 94 ? 13.852 10.125 7.137 1 91.75 94 GLN B C 1
ATOM 3235 O O . GLN B 1 94 ? 14.219 11.086 6.453 1 91.75 94 GLN B O 1
ATOM 3240 N N . LEU B 1 95 ? 13.734 10.18 8.43 1 91.94 95 LEU B N 1
ATOM 3241 C CA . LEU B 1 95 ? 13.992 11.398 9.188 1 91.94 95 LEU B CA 1
ATOM 3242 C C . LEU B 1 95 ? 15.469 11.781 9.117 1 91.94 95 LEU B C 1
ATOM 3244 O O . LEU B 1 95 ? 15.797 12.938 8.859 1 91.94 95 LEU B O 1
ATOM 3248 N N . VAL B 1 96 ? 16.312 10.828 9.305 1 89.94 96 VAL B N 1
ATOM 3249 C CA . VAL B 1 96 ? 17.75 11.055 9.281 1 89.94 96 VAL B CA 1
ATOM 3250 C C . VAL B 1 96 ? 18.172 11.547 7.902 1 89.94 96 VAL B C 1
ATOM 3252 O O . VAL B 1 96 ? 18.922 12.531 7.785 1 89.94 96 VAL B O 1
ATOM 3255 N N . CYS B 1 97 ? 17.672 10.945 6.879 1 87.38 97 CYS B N 1
ATOM 3256 C CA . CYS B 1 97 ? 18.016 11.344 5.516 1 87.38 97 CYS B CA 1
ATOM 3257 C C . CYS B 1 97 ? 17.516 12.742 5.215 1 87.38 97 CYS B C 1
ATOM 3259 O O . CYS B 1 97 ? 18.203 13.531 4.566 1 87.38 97 CYS B O 1
ATOM 3261 N N . ALA B 1 98 ? 16.328 13.047 5.695 1 89.81 98 ALA B N 1
ATOM 3262 C CA . ALA B 1 98 ? 15.766 14.375 5.473 1 89.81 98 ALA B CA 1
ATOM 3263 C C . ALA B 1 98 ? 16.609 15.453 6.145 1 89.81 98 ALA B 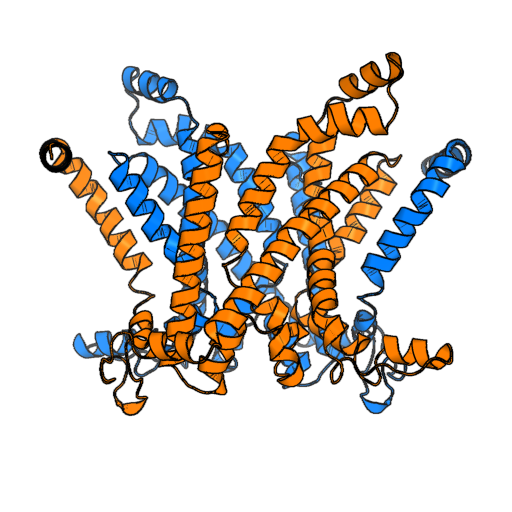C 1
ATOM 3265 O O . ALA B 1 98 ? 16.875 16.5 5.555 1 89.81 98 ALA B O 1
ATOM 3266 N N . ILE B 1 99 ? 17.031 15.172 7.328 1 87.88 99 ILE B N 1
ATOM 3267 C CA . ILE B 1 99 ? 17.844 16.125 8.078 1 87.88 99 ILE B CA 1
ATOM 3268 C C . ILE B 1 99 ? 19.188 16.328 7.375 1 87.88 99 ILE B C 1
ATOM 3270 O O . ILE B 1 99 ? 19.656 17.453 7.215 1 87.88 99 ILE B O 1
ATOM 3274 N N . PHE B 1 100 ? 19.766 15.25 6.926 1 84.38 100 PHE B N 1
ATOM 3275 C CA . PHE B 1 100 ? 21.031 15.336 6.219 1 84.38 100 PHE B CA 1
ATOM 3276 C C . PHE B 1 100 ? 20.875 16.125 4.922 1 84.38 100 PHE B C 1
ATOM 3278 O O . PHE B 1 100 ? 21.719 16.969 4.605 1 84.38 100 PHE B O 1
ATOM 3285 N N . LEU B 1 101 ? 19.875 15.883 4.234 1 83.81 101 LEU B N 1
ATOM 3286 C CA . LEU B 1 101 ? 19.656 16.562 2.963 1 83.81 101 LEU B CA 1
ATOM 3287 C C . LEU B 1 101 ? 19.375 18.047 3.182 1 83.81 101 LEU B C 1
ATOM 3289 O O . LEU B 1 101 ? 19.734 18.875 2.342 1 83.81 101 LEU B O 1
ATOM 3293 N N . SER B 1 102 ? 18.734 18.297 4.289 1 84.94 102 SER B N 1
ATOM 3294 C CA . SER B 1 102 ? 18.406 19.688 4.582 1 84.94 102 SER B CA 1
ATOM 3295 C C . SER B 1 102 ? 19.656 20.516 4.809 1 84.94 102 SER B C 1
ATOM 3297 O O . SER B 1 102 ? 19.625 21.734 4.691 1 84.94 102 SER B O 1
ATOM 3299 N N . GLN B 1 103 ? 20.719 19.812 5.117 1 78.12 103 GLN B N 1
ATOM 3300 C CA . GLN B 1 103 ? 21.969 20.5 5.41 1 78.12 103 GLN B CA 1
ATOM 3301 C C . GLN B 1 103 ? 22.812 20.688 4.145 1 78.12 103 GLN B C 1
ATOM 3303 O O . GLN B 1 103 ? 23.828 21.391 4.16 1 78.12 103 GLN B O 1
ATOM 3308 N N . LEU B 1 104 ? 22.391 20 3.098 1 75.44 104 LEU B N 1
ATOM 3309 C CA . LEU B 1 104 ? 23.156 20.078 1.857 1 75.44 104 LEU B CA 1
ATOM 3310 C C . LEU B 1 104 ? 22.984 21.453 1.203 1 75.44 104 LEU B C 1
ATOM 3312 O O . LEU B 1 104 ? 21.891 22.016 1.228 1 75.44 104 LEU B O 1
ATOM 3316 N N . PRO B 1 105 ? 24.156 21.844 0.725 1 71.44 105 PRO B N 1
ATOM 3317 C CA . PRO B 1 105 ? 24.078 23.141 0.049 1 71.44 105 PRO B CA 1
ATOM 3318 C C . PRO B 1 105 ? 23.5 23.031 -1.361 1 71.44 105 PRO B C 1
ATOM 3320 O O . PRO B 1 105 ? 23.625 21.984 -2.01 1 71.44 105 PRO B O 1
ATOM 3323 N N . GLY B 1 106 ? 22.922 24.062 -1.835 1 71.25 106 GLY B N 1
ATOM 3324 C CA . GLY B 1 106 ? 22.5 24.203 -3.221 1 71.25 106 GLY B CA 1
ATOM 3325 C C . GLY B 1 106 ? 21.172 23.531 -3.52 1 71.25 106 GLY B C 1
ATOM 3326 O O . GLY B 1 106 ? 20.938 22.391 -3.1 1 71.25 106 GLY B O 1
ATOM 3327 N N . LYS B 1 107 ? 20.438 24.094 -4.148 1 74.75 107 LYS B N 1
ATOM 3328 C CA . LYS B 1 107 ? 19.078 23.641 -4.5 1 74.75 107 LYS B CA 1
ATOM 3329 C C . LYS B 1 107 ? 19.141 22.484 -5.492 1 74.75 107 LYS B C 1
ATOM 3331 O O . LYS B 1 107 ? 18.344 21.531 -5.391 1 74.75 107 LYS B O 1
ATOM 3336 N N . LEU B 1 108 ? 20.156 22.469 -6.332 1 73.12 108 LEU B N 1
ATOM 3337 C CA . LEU B 1 108 ? 20.25 21.453 -7.371 1 73.12 108 LEU B CA 1
ATOM 3338 C C . LEU B 1 108 ? 20.672 20.109 -6.785 1 73.12 108 LEU B C 1
ATOM 3340 O O . LEU B 1 108 ? 20.156 19.062 -7.199 1 73.12 108 LEU B O 1
ATOM 3344 N N . PHE B 1 109 ? 21.562 20.188 -5.902 1 71.06 109 PHE B N 1
ATOM 3345 C CA . PHE B 1 109 ? 22.016 18.953 -5.266 1 71.06 109 PHE B CA 1
ATOM 3346 C C . PHE B 1 109 ? 20.891 18.328 -4.441 1 71.06 109 PHE B C 1
ATOM 3348 O O . PHE B 1 109 ? 20.719 17.109 -4.461 1 71.06 109 PHE B O 1
ATOM 3355 N N . LYS B 1 110 ? 20.156 19.156 -3.814 1 75.56 110 LYS B N 1
ATOM 3356 C CA . LYS B 1 110 ? 19.031 18.672 -3.018 1 75.56 110 LYS B CA 1
ATOM 3357 C C . LYS B 1 110 ? 17.984 18.016 -3.9 1 75.56 110 LYS B C 1
ATOM 3359 O O . LYS B 1 110 ? 17.516 16.906 -3.605 1 75.56 110 LYS B O 1
ATOM 3364 N N . LYS B 1 111 ? 17.844 18.609 -4.977 1 75.25 111 LYS B N 1
ATOM 3365 C CA . LYS B 1 111 ? 16.828 18.109 -5.902 1 75.25 111 LYS B CA 1
ATOM 3366 C C . LYS B 1 111 ? 17.266 16.797 -6.547 1 75.25 111 LYS B C 1
ATOM 3368 O O . LYS B 1 111 ? 16.453 15.883 -6.703 1 75.25 111 LYS B O 1
ATOM 3373 N N . SER B 1 112 ? 18.484 16.75 -6.914 1 75.31 112 SER B N 1
ATOM 3374 C CA . SER B 1 112 ? 19 15.539 -7.539 1 75.31 112 SER B CA 1
ATOM 3375 C C . SER B 1 112 ? 19.016 14.375 -6.551 1 75.31 112 SER B C 1
ATOM 3377 O O . SER B 1 112 ? 18.656 13.25 -6.906 1 75.31 112 SER B O 1
ATOM 3379 N N . ALA B 1 113 ? 19.453 14.688 -5.363 1 75.38 113 ALA B N 1
ATOM 3380 C CA . ALA B 1 113 ? 19.484 13.648 -4.34 1 75.38 113 ALA B CA 1
ATOM 3381 C C . ALA B 1 113 ? 18.078 13.133 -4.043 1 75.38 113 ALA B C 1
ATOM 3383 O O . ALA B 1 113 ? 17.859 11.93 -3.902 1 75.38 113 ALA B O 1
ATOM 3384 N N . GLN B 1 114 ? 17.188 13.969 -4.039 1 76.44 114 GLN B N 1
ATOM 3385 C CA . GLN B 1 114 ? 15.789 13.617 -3.803 1 76.44 114 GLN B CA 1
ATOM 3386 C C . GLN B 1 114 ? 15.258 12.719 -4.918 1 76.44 114 GLN B C 1
ATOM 3388 O O . GLN B 1 114 ? 14.562 11.734 -4.652 1 76.44 114 GLN B O 1
ATOM 3393 N N . SER B 1 115 ? 15.617 13.055 -6.062 1 74.88 115 SER B N 1
ATOM 3394 C CA . SER B 1 115 ? 15.117 12.297 -7.207 1 74.88 115 SER B CA 1
ATOM 3395 C C . SER B 1 115 ? 15.68 10.875 -7.219 1 74.88 115 SER B C 1
ATOM 3397 O O . SER B 1 115 ? 14.945 9.922 -7.473 1 74.88 115 SER B O 1
ATOM 3399 N N . VAL B 1 116 ? 16.891 10.812 -6.898 1 76.38 116 VAL B N 1
ATOM 3400 C CA . VAL B 1 116 ? 17.562 9.516 -6.918 1 76.38 116 VAL B CA 1
ATOM 3401 C C . VAL B 1 116 ? 16.984 8.633 -5.809 1 76.38 116 VAL B C 1
ATOM 3403 O O . VAL B 1 116 ? 16.766 7.434 -6.012 1 76.38 116 VAL B O 1
ATOM 3406 N N . MET B 1 117 ? 16.734 9.266 -4.738 1 78.75 117 MET B N 1
ATOM 3407 C CA . MET B 1 117 ? 16.234 8.492 -3.602 1 78.75 117 MET B CA 1
ATOM 3408 C C . MET B 1 117 ? 14.766 8.117 -3.799 1 78.75 117 MET B C 1
ATOM 3410 O O . MET B 1 117 ? 14.281 7.16 -3.188 1 78.75 117 MET B O 1
ATOM 3414 N N . PHE B 1 118 ? 14.18 8.828 -4.711 1 79.5 118 PHE B N 1
ATOM 3415 C CA . PHE B 1 118 ? 12.742 8.633 -4.898 1 79.5 118 PHE B CA 1
ATOM 3416 C C . PHE B 1 118 ? 12.477 7.551 -5.934 1 79.5 118 PHE B C 1
ATOM 3418 O O . PHE B 1 118 ? 11.375 6.988 -5.977 1 79.5 118 PHE B O 1
ATOM 3425 N N . LEU B 1 119 ? 13.43 7.141 -6.645 1 79.25 119 LEU B N 1
ATOM 3426 C CA . LEU B 1 119 ? 13.242 6.246 -7.781 1 79.25 119 LEU B CA 1
ATOM 3427 C C . LEU B 1 119 ? 12.773 4.871 -7.32 1 79.25 119 LEU B C 1
ATOM 3429 O O . LEU B 1 119 ? 11.875 4.281 -7.926 1 79.25 119 LEU B O 1
ATOM 3433 N N . PRO B 1 120 ? 13.367 4.316 -6.254 1 84.69 120 PRO B N 1
ATOM 3434 C CA . PRO B 1 120 ? 12.945 2.977 -5.824 1 84.69 120 PRO B CA 1
ATOM 3435 C C . PRO B 1 120 ? 11.469 2.91 -5.457 1 84.69 120 PRO B C 1
ATOM 3437 O O . PRO B 1 120 ? 10.852 1.847 -5.559 1 84.69 120 PRO B O 1
ATOM 3440 N N . TYR B 1 121 ? 10.953 3.975 -5.113 1 85.75 121 TYR B N 1
ATOM 3441 C CA . TYR B 1 121 ? 9.562 4.027 -4.68 1 85.75 121 TYR B CA 1
ATOM 3442 C C . TYR B 1 121 ? 8.625 3.604 -5.801 1 85.75 121 TYR B C 1
ATOM 3444 O O . TYR B 1 121 ? 7.562 3.023 -5.551 1 85.75 121 TYR B O 1
ATOM 3452 N N . PHE B 1 122 ? 9.039 3.752 -6.977 1 81.69 122 PHE B N 1
ATOM 3453 C CA . PHE B 1 122 ? 8.172 3.508 -8.125 1 81.69 122 PHE B CA 1
ATOM 3454 C C . PHE B 1 122 ? 8.375 2.098 -8.664 1 81.69 122 PHE B C 1
ATOM 3456 O O . PHE B 1 122 ? 7.645 1.66 -9.562 1 81.69 122 PHE B O 1
ATOM 3463 N N . LEU B 1 123 ? 9.281 1.473 -8.148 1 85.94 123 LEU B N 1
ATOM 3464 C CA . LEU B 1 123 ? 9.469 0.081 -8.539 1 85.94 123 LEU B CA 1
ATOM 3465 C C . LEU B 1 123 ? 8.406 -0.811 -7.914 1 85.94 123 LEU B C 1
ATOM 3467 O O . LEU B 1 123 ? 8.102 -0.681 -6.723 1 85.94 123 LEU B O 1
ATOM 3471 N N . SER B 1 124 ? 7.828 -1.616 -8.734 1 86.56 124 SER B N 1
ATOM 3472 C CA . SER B 1 124 ? 6.875 -2.57 -8.172 1 86.56 124 SER B CA 1
ATOM 3473 C C . SER B 1 124 ? 7.586 -3.633 -7.34 1 86.56 124 SER B C 1
ATOM 3475 O O . SER B 1 124 ? 8.773 -3.896 -7.539 1 86.56 124 SER B O 1
ATOM 3477 N N . TRP B 1 125 ? 6.871 -4.176 -6.477 1 90.31 125 TRP B N 1
ATOM 3478 C CA . TRP B 1 125 ? 7.457 -5.262 -5.695 1 90.31 125 TRP B CA 1
ATOM 3479 C C . TRP B 1 125 ? 7.754 -6.469 -6.578 1 90.31 125 TRP B C 1
ATOM 3481 O O . TRP B 1 125 ? 8.656 -7.254 -6.289 1 90.31 125 TRP B O 1
ATOM 3491 N N . VAL B 1 126 ? 7.023 -6.57 -7.648 1 88.81 126 VAL B N 1
ATOM 3492 C CA . VAL B 1 126 ? 7.301 -7.648 -8.594 1 88.81 126 VAL B CA 1
ATOM 3493 C C . VAL B 1 126 ? 8.719 -7.504 -9.141 1 88.81 126 VAL B C 1
ATOM 3495 O O . VAL B 1 126 ? 9.492 -8.461 -9.133 1 88.81 126 VAL B O 1
ATOM 3498 N N . LEU B 1 127 ? 9 -6.375 -9.523 1 87.88 127 LEU B N 1
ATOM 3499 C CA . LEU B 1 127 ? 10.328 -6.105 -10.062 1 87.88 127 LEU B CA 1
ATOM 3500 C C . LEU B 1 127 ? 11.391 -6.238 -8.977 1 87.88 127 LEU B C 1
ATOM 3502 O O . LEU B 1 127 ? 12.469 -6.797 -9.219 1 87.88 127 LEU B O 1
ATOM 3506 N N . VAL B 1 128 ? 11.102 -5.762 -7.836 1 90.69 128 VAL B N 1
ATOM 3507 C CA . VAL B 1 128 ? 12.039 -5.855 -6.723 1 90.69 128 VAL B CA 1
ATOM 3508 C C . VAL B 1 128 ? 12.312 -7.324 -6.398 1 90.69 128 VAL B C 1
ATOM 3510 O O . VAL B 1 128 ? 13.445 -7.699 -6.098 1 90.69 128 VAL B O 1
ATOM 3513 N N . GLY B 1 129 ? 11.258 -8.094 -6.504 1 91.25 129 GLY B N 1
ATOM 3514 C CA . GLY B 1 129 ? 11.445 -9.516 -6.301 1 91.25 129 GLY B CA 1
ATOM 3515 C C . GLY B 1 129 ? 12.438 -10.133 -7.273 1 91.25 129 GLY B C 1
ATOM 3516 O O . GLY B 1 129 ? 13.258 -10.969 -6.891 1 91.25 129 GLY B O 1
ATOM 3517 N N . ALA B 1 130 ? 12.344 -9.719 -8.453 1 87.56 130 ALA B N 1
ATOM 3518 C CA . ALA B 1 130 ? 13.273 -10.195 -9.469 1 87.56 130 ALA B CA 1
ATOM 3519 C C . ALA B 1 130 ? 14.703 -9.758 -9.164 1 87.56 130 ALA B C 1
ATOM 3521 O O . ALA B 1 130 ? 15.648 -10.523 -9.352 1 87.56 130 ALA B O 1
ATOM 3522 N N . PHE B 1 131 ? 14.797 -8.57 -8.68 1 88.5 131 PHE B N 1
ATOM 3523 C CA . PHE B 1 131 ? 16.109 -8.062 -8.297 1 88.5 131 PHE B CA 1
ATOM 3524 C C . PHE B 1 131 ? 16.703 -8.891 -7.16 1 88.5 131 PHE B C 1
ATOM 3526 O O . PHE B 1 131 ? 17.875 -9.258 -7.199 1 88.5 131 PHE B O 1
ATOM 3533 N N . VAL B 1 132 ? 15.906 -9.125 -6.234 1 91.44 132 VAL B N 1
ATOM 3534 C CA . VAL B 1 132 ? 16.359 -9.859 -5.059 1 91.44 132 VAL B CA 1
ATOM 3535 C C . VAL B 1 132 ? 16.812 -11.258 -5.469 1 91.44 132 VAL B C 1
ATOM 3537 O O . VAL B 1 132 ? 17.859 -11.734 -5.02 1 91.44 132 VAL B O 1
ATOM 3540 N N . PHE B 1 133 ? 16.062 -11.867 -6.305 1 88.94 133 PHE B N 1
ATOM 3541 C CA . PHE B 1 133 ? 16.438 -13.195 -6.781 1 88.94 133 PHE B CA 1
ATOM 3542 C C . PHE B 1 133 ? 17.766 -13.156 -7.523 1 88.94 133 PHE B C 1
ATOM 3544 O O . PHE B 1 133 ? 18.609 -14.039 -7.34 1 88.94 133 PHE B O 1
ATOM 3551 N N . ASN B 1 134 ? 17.969 -12.188 -8.289 1 84.75 134 ASN B N 1
ATOM 3552 C CA . ASN B 1 134 ? 19.188 -12.055 -9.055 1 84.75 134 ASN B CA 1
ATOM 3553 C C . ASN B 1 134 ? 20.391 -11.758 -8.156 1 84.75 134 ASN B C 1
ATOM 3555 O O . ASN B 1 134 ? 21.516 -12.133 -8.477 1 84.75 134 ASN B O 1
ATOM 3559 N N . LEU B 1 135 ? 20.125 -11.148 -7.09 1 89.94 135 LEU B N 1
ATOM 3560 C CA . LEU B 1 135 ? 21.188 -10.797 -6.168 1 89.94 135 LEU B CA 1
ATOM 3561 C C . LEU B 1 135 ? 21.594 -11.992 -5.32 1 89.94 135 LEU B C 1
ATOM 3563 O O . LEU B 1 135 ? 22.797 -12.25 -5.133 1 89.94 135 LEU B O 1
ATOM 3567 N N . PHE B 1 136 ? 20.609 -12.812 -4.891 1 92.12 136 PHE B N 1
ATOM 3568 C CA . PHE B 1 136 ? 20.922 -13.711 -3.789 1 92.12 136 PHE B CA 1
ATOM 3569 C C . PHE B 1 136 ? 20.797 -15.164 -4.23 1 92.12 136 PHE B C 1
ATOM 3571 O O . PHE B 1 136 ? 21.016 -16.078 -3.434 1 92.12 136 PHE B O 1
ATOM 3578 N N . SER B 1 137 ? 20.484 -15.359 -5.488 1 89.12 137 SER B N 1
ATOM 3579 C CA . SER B 1 137 ? 20.484 -16.719 -5.996 1 89.12 137 SER B CA 1
ATOM 3580 C C . SER B 1 137 ? 21.906 -17.281 -6.039 1 89.12 137 SER B C 1
ATOM 3582 O O . SER B 1 137 ? 22.875 -16.562 -5.805 1 89.12 137 SER B O 1
ATOM 3584 N N . ASP B 1 138 ? 22.016 -18.594 -6.293 1 87.44 138 ASP B N 1
ATOM 3585 C CA . ASP B 1 138 ? 23.328 -19.266 -6.297 1 87.44 138 ASP B CA 1
ATOM 3586 C C . ASP B 1 138 ? 24.25 -18.641 -7.336 1 87.44 138 ASP B C 1
ATOM 3588 O O . ASP B 1 138 ? 25.438 -18.422 -7.066 1 87.44 138 ASP B O 1
ATOM 3592 N N . LEU B 1 139 ? 23.75 -18.312 -8.43 1 81.75 139 LEU B N 1
ATOM 3593 C CA . LEU B 1 139 ? 24.531 -17.672 -9.484 1 81.75 139 LEU B CA 1
ATOM 3594 C C . LEU B 1 139 ? 24.266 -16.172 -9.523 1 81.75 139 LEU B C 1
ATOM 3596 O O . LEU B 1 139 ? 24.453 -15.531 -10.562 1 81.75 139 LEU B O 1
ATOM 3600 N N . GLY B 1 140 ? 23.906 -15.633 -8.359 1 85.06 140 GLY B N 1
ATOM 3601 C CA . GLY B 1 140 ? 23.547 -14.227 -8.297 1 85.06 140 GLY B CA 1
ATOM 3602 C C . GLY B 1 140 ? 24.75 -13.32 -8.141 1 85.06 140 GLY B C 1
ATOM 3603 O O . GLY B 1 140 ? 25.891 -13.789 -8.062 1 85.06 140 GLY B O 1
ATOM 3604 N N . VAL B 1 141 ? 24.531 -12.094 -8.086 1 84.81 141 VAL B N 1
ATOM 3605 C CA . VAL B 1 141 ? 25.562 -11.07 -8.055 1 84.81 141 VAL B CA 1
ATOM 3606 C C . VAL B 1 141 ? 26.391 -11.203 -6.777 1 84.81 141 VAL B C 1
ATOM 3608 O O . VAL B 1 141 ? 27.625 -11.125 -6.816 1 84.81 141 VAL B O 1
ATOM 3611 N N . VAL B 1 142 ? 25.766 -11.422 -5.641 1 89.25 142 VAL B N 1
ATOM 3612 C CA . VAL B 1 142 ? 26.453 -11.484 -4.359 1 89.25 142 VAL B CA 1
ATOM 3613 C C . VAL B 1 142 ? 27.469 -12.625 -4.367 1 89.25 142 VAL B C 1
ATOM 3615 O O . VAL B 1 142 ? 28.641 -12.438 -4.031 1 89.25 142 VAL B O 1
ATOM 3618 N N . ASN B 1 143 ? 27.016 -13.742 -4.82 1 91.12 143 ASN B N 1
ATOM 3619 C CA . ASN B 1 143 ? 27.906 -14.898 -4.844 1 91.12 143 ASN B CA 1
ATOM 3620 C C . ASN B 1 143 ? 28.984 -14.75 -5.922 1 91.12 143 ASN B C 1
ATOM 3622 O O . ASN B 1 143 ? 30.109 -15.211 -5.75 1 91.12 143 ASN B O 1
ATOM 3626 N N . THR B 1 144 ? 28.672 -14.117 -6.98 1 86.31 144 THR B N 1
ATOM 3627 C CA . THR B 1 144 ? 29.656 -13.852 -8.016 1 86.31 144 THR B CA 1
ATOM 3628 C C . THR B 1 144 ? 30.766 -12.953 -7.48 1 86.31 144 THR B C 1
ATOM 3630 O O . THR B 1 144 ? 31.953 -13.195 -7.727 1 86.31 144 THR B O 1
ATOM 3633 N N . VAL B 1 145 ? 30.406 -11.945 -6.773 1 88 145 VAL B N 1
ATOM 3634 C CA . VAL B 1 145 ? 31.375 -11.016 -6.195 1 88 145 VAL B CA 1
ATOM 3635 C C . VAL B 1 145 ? 32.188 -11.734 -5.125 1 88 145 VAL B C 1
ATOM 3637 O O . VAL B 1 145 ? 33.406 -11.547 -5.047 1 88 145 VAL B O 1
ATOM 3640 N N . LEU B 1 146 ? 31.531 -12.516 -4.316 1 92.69 146 LEU B N 1
ATOM 3641 C CA . LEU B 1 146 ? 32.25 -13.273 -3.297 1 92.69 146 LEU B CA 1
ATOM 3642 C C . LEU B 1 146 ? 33.281 -14.18 -3.934 1 92.69 146 LEU B C 1
ATOM 3644 O O . LEU B 1 146 ? 34.438 -14.234 -3.465 1 92.69 146 LEU B O 1
ATOM 3648 N N . LYS B 1 147 ? 32.938 -14.812 -4.98 1 91.06 147 LYS B N 1
ATOM 3649 C CA . LYS B 1 147 ? 33.844 -15.703 -5.684 1 91.06 147 LYS B CA 1
ATOM 3650 C C . LYS B 1 147 ? 35.031 -14.922 -6.254 1 91.06 147 LYS B C 1
ATOM 3652 O O . LYS B 1 147 ? 36.188 -15.383 -6.195 1 91.06 147 LYS B O 1
ATOM 3657 N N . GLN B 1 148 ? 34.75 -13.836 -6.789 1 91.38 148 GLN B N 1
ATOM 3658 C CA . GLN B 1 148 ? 35.812 -13.008 -7.363 1 91.38 148 GLN B CA 1
ATOM 3659 C C . GLN B 1 148 ? 36.781 -12.531 -6.289 1 91.38 148 GLN B C 1
ATOM 3661 O O . GLN B 1 148 ? 37.969 -12.328 -6.566 1 91.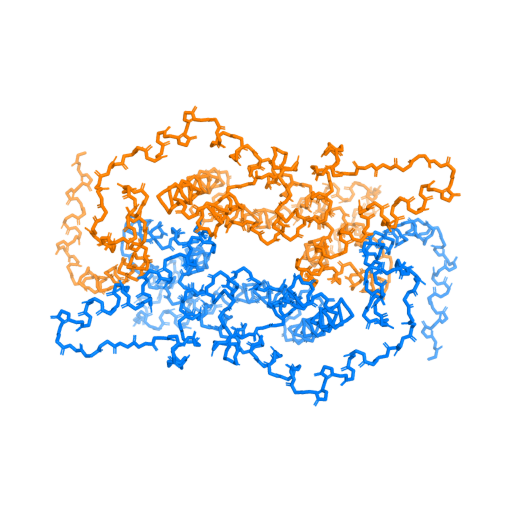38 148 GLN B O 1
ATOM 3666 N N . LEU B 1 149 ? 36.281 -12.367 -5.113 1 94.19 149 LEU B N 1
ATOM 3667 C CA . LEU B 1 149 ? 37.125 -11.914 -4.008 1 94.19 149 LEU B CA 1
ATOM 3668 C C . LEU B 1 149 ? 37.781 -13.094 -3.318 1 94.19 149 LEU B C 1
ATOM 3670 O O . LEU B 1 149 ? 38.5 -12.922 -2.33 1 94.19 149 LEU B O 1
ATOM 3674 N N . GLY B 1 150 ? 37.531 -14.211 -3.75 1 93.56 150 GLY B N 1
ATOM 3675 C CA . GLY B 1 150 ? 38.156 -15.414 -3.205 1 93.56 150 GLY B CA 1
ATOM 3676 C C . GLY B 1 150 ? 37.438 -15.945 -1.98 1 93.56 150 GLY B C 1
ATOM 3677 O O . GLY B 1 150 ? 38 -16.75 -1.232 1 93.56 150 GLY B O 1
ATOM 3678 N N . MET B 1 151 ? 36.281 -15.523 -1.798 1 95.56 151 MET B N 1
ATOM 3679 C CA . MET B 1 151 ? 35.5 -15.961 -0.64 1 95.56 151 MET B CA 1
ATOM 3680 C C . MET B 1 151 ? 34.531 -17.094 -1.018 1 95.56 151 MET B C 1
ATOM 3682 O O . MET B 1 151 ? 34.281 -17.312 -2.199 1 95.56 151 MET B O 1
ATOM 3686 N N . GLN B 1 152 ? 34.094 -17.797 -0.045 1 94.75 152 GLN B N 1
ATOM 3687 C CA . GLN B 1 152 ? 33.125 -18.875 -0.276 1 94.75 152 GLN B CA 1
ATOM 3688 C C . GLN B 1 152 ? 31.734 -18.328 -0.532 1 94.75 152 GLN B C 1
ATOM 3690 O O . GLN B 1 152 ? 31.312 -17.391 0.135 1 94.75 152 GLN B O 1
ATOM 3695 N N . PRO B 1 153 ? 31.109 -18.984 -1.521 1 93.75 153 PRO B N 1
ATOM 3696 C CA . PRO B 1 153 ? 29.734 -18.578 -1.771 1 93.75 153 PRO B CA 1
ATOM 3697 C C . PRO B 1 153 ? 28.812 -18.859 -0.588 1 93.75 153 PRO B C 1
ATOM 3699 O O . PRO B 1 153 ? 29.125 -19.703 0.253 1 93.75 153 PRO B O 1
ATOM 3702 N N . TYR B 1 154 ? 27.812 -18.109 -0.448 1 94.62 154 TYR B N 1
ATOM 3703 C CA . TYR B 1 154 ? 26.812 -18.266 0.589 1 94.62 154 TYR B CA 1
ATOM 3704 C C . TYR B 1 154 ? 25.469 -18.688 -0.014 1 94.62 154 TYR B C 1
ATOM 3706 O O . TYR B 1 154 ? 24.984 -18.078 -0.969 1 94.62 154 TYR B O 1
ATOM 3714 N N . ASP B 1 155 ? 24.922 -19.781 0.525 1 94 155 ASP B N 1
ATOM 3715 C CA . ASP B 1 155 ? 23.609 -20.203 0.071 1 94 155 ASP B CA 1
ATOM 3716 C C . ASP B 1 155 ? 22.5 -19.594 0.926 1 94 155 ASP B C 1
ATOM 3718 O O . ASP B 1 155 ? 22.141 -20.141 1.97 1 94 155 ASP B O 1
ATOM 3722 N N . PHE B 1 156 ? 21.906 -18.609 0.385 1 94.06 156 PHE B N 1
ATOM 3723 C CA . PHE B 1 156 ? 20.906 -17.859 1.127 1 94.06 156 PHE B CA 1
ATOM 3724 C C . PHE B 1 156 ? 19.625 -18.656 1.289 1 94.06 156 PHE B C 1
ATOM 3726 O O . PHE B 1 156 ? 18.797 -18.359 2.148 1 94.06 156 PHE B O 1
ATOM 3733 N N . TYR B 1 157 ? 19.422 -19.641 0.525 1 91.62 157 TYR B N 1
ATOM 3734 C CA . TYR B 1 157 ? 18.156 -20.359 0.532 1 91.62 157 TYR B CA 1
ATOM 3735 C C . TYR B 1 157 ? 18.25 -21.625 1.366 1 91.62 157 TYR B C 1
ATOM 3737 O O . TYR B 1 157 ? 17.234 -22.281 1.635 1 91.62 157 TYR B O 1
ATOM 3745 N N . ILE B 1 158 ? 19.453 -21.953 1.741 1 89.31 158 ILE B N 1
ATOM 3746 C CA . ILE B 1 158 ? 19.672 -23.016 2.703 1 89.31 158 ILE B CA 1
ATOM 3747 C C . ILE B 1 158 ? 19.922 -22.438 4.086 1 89.31 158 ILE B C 1
ATOM 3749 O O . ILE B 1 158 ? 19.281 -22.828 5.066 1 89.31 158 ILE B O 1
ATOM 3753 N N . GLN B 1 159 ? 20.812 -21.484 4.078 1 91.25 159 GLN B N 1
ATOM 3754 C CA . GLN B 1 159 ? 21.031 -20.703 5.293 1 91.25 159 GLN B CA 1
ATOM 3755 C C . GLN B 1 159 ? 20.156 -19.453 5.312 1 91.25 159 GLN B C 1
ATOM 3757 O O . GLN B 1 159 ? 20.547 -18.406 4.789 1 91.25 159 GLN B O 1
ATOM 3762 N N . THR B 1 160 ? 19.094 -19.531 6.078 1 91.62 160 THR B N 1
ATOM 3763 C CA . THR B 1 160 ? 18 -18.578 5.875 1 91.62 160 THR B CA 1
ATOM 3764 C C . THR B 1 160 ? 18.078 -17.438 6.883 1 91.62 160 THR B C 1
ATOM 3766 O O . THR B 1 160 ? 17.281 -16.516 6.844 1 91.62 160 THR B O 1
ATOM 3769 N N . ALA B 1 161 ? 19.094 -17.312 7.695 1 91.56 161 ALA B N 1
ATOM 3770 C CA . ALA B 1 161 ? 19.203 -16.344 8.781 1 91.56 161 ALA B CA 1
ATOM 3771 C C . ALA B 1 161 ? 19.234 -14.914 8.242 1 91.56 161 ALA B C 1
ATOM 3773 O O . ALA B 1 161 ? 18.625 -14.008 8.812 1 91.56 161 ALA B O 1
ATOM 3774 N N . PRO B 1 162 ? 19.766 -14.672 7.102 1 94.94 162 PRO B N 1
ATOM 3775 C CA . PRO B 1 162 ? 19.906 -13.289 6.641 1 94.94 162 PRO B CA 1
ATOM 3776 C C . PRO B 1 162 ? 18.609 -12.711 6.102 1 94.94 162 PRO B C 1
ATOM 3778 O O . PRO B 1 162 ? 18.5 -11.492 5.91 1 94.94 162 PRO B O 1
ATOM 3781 N N . TRP B 1 163 ? 17.641 -13.516 5.855 1 95.94 163 TRP B N 1
ATOM 3782 C CA . TRP B 1 163 ? 16.469 -13.078 5.121 1 95.94 163 TRP B CA 1
ATOM 3783 C C . TRP B 1 163 ? 15.664 -12.07 5.934 1 95.94 163 TRP B C 1
ATOM 3785 O O . TRP B 1 163 ? 15.023 -11.172 5.371 1 95.94 163 TRP B O 1
ATOM 3795 N N . LYS B 1 164 ? 15.742 -12.203 7.309 1 94.62 164 LYS B N 1
ATOM 3796 C CA . LYS B 1 164 ? 15.039 -11.219 8.125 1 94.62 164 LYS B CA 1
ATOM 3797 C C . LYS B 1 164 ? 15.602 -9.82 7.91 1 94.62 164 LYS B C 1
ATOM 3799 O O . LYS B 1 164 ? 14.852 -8.836 7.902 1 94.62 164 LYS B O 1
ATOM 3804 N N . TYR B 1 165 ? 16.828 -9.703 7.617 1 95.25 165 TYR B N 1
ATOM 3805 C CA . TYR B 1 165 ? 17.469 -8.414 7.387 1 95.25 165 TYR B CA 1
ATOM 3806 C C . TYR B 1 165 ? 17.281 -7.965 5.945 1 95.25 165 TYR B C 1
ATOM 3808 O O . TYR B 1 165 ? 17.109 -6.773 5.676 1 95.25 165 TYR B O 1
ATOM 3816 N N . ILE B 1 166 ? 17.312 -8.93 5.062 1 95.19 166 ILE B N 1
ATOM 3817 C CA . ILE B 1 166 ? 17.172 -8.625 3.643 1 95.19 166 ILE B CA 1
ATOM 3818 C C . ILE B 1 166 ? 15.805 -8.023 3.375 1 95.19 166 ILE B C 1
ATOM 3820 O O . ILE B 1 166 ? 15.688 -7.016 2.68 1 95.19 166 ILE B O 1
ATOM 3824 N N . ILE B 1 167 ? 14.773 -8.609 4 1 95.88 167 ILE B N 1
ATOM 3825 C CA . ILE B 1 167 ? 13.406 -8.148 3.818 1 95.88 167 ILE B CA 1
ATOM 3826 C C . ILE B 1 167 ? 13.266 -6.727 4.363 1 95.88 167 ILE B C 1
ATOM 3828 O O . ILE B 1 167 ? 12.711 -5.848 3.693 1 95.88 167 ILE B O 1
ATOM 3832 N N . VAL B 1 168 ? 13.812 -6.488 5.508 1 95.25 168 VAL B N 1
ATOM 3833 C CA . VAL B 1 168 ? 13.727 -5.168 6.121 1 95.25 168 VAL B CA 1
ATOM 3834 C C . VAL B 1 168 ? 14.484 -4.152 5.266 1 95.25 168 VAL B C 1
ATOM 3836 O O . VAL B 1 168 ? 14 -3.039 5.043 1 95.25 168 VAL B O 1
ATOM 3839 N N . PHE B 1 169 ? 15.57 -4.566 4.789 1 94.19 169 PHE B N 1
ATOM 3840 C CA . PHE B 1 169 ? 16.391 -3.686 3.971 1 94.19 169 PHE B CA 1
ATOM 3841 C C . PHE B 1 169 ? 15.625 -3.215 2.74 1 94.19 169 PHE B C 1
ATOM 3843 O O . PHE B 1 169 ? 15.562 -2.016 2.465 1 94.19 169 PHE B O 1
ATOM 3850 N N . PHE B 1 170 ? 15.039 -4.129 2.027 1 93.62 170 PHE B N 1
ATOM 3851 C CA . PHE B 1 170 ? 14.391 -3.768 0.771 1 93.62 170 PHE B CA 1
ATOM 3852 C C . PHE B 1 170 ? 13.117 -2.98 1.026 1 93.62 170 PHE B C 1
ATOM 3854 O O . PHE B 1 170 ? 12.75 -2.104 0.24 1 93.62 170 PHE B O 1
ATOM 3861 N N . SER B 1 171 ? 12.453 -3.277 2.123 1 93.06 171 SER B N 1
ATOM 3862 C CA . SER B 1 171 ? 11.289 -2.479 2.498 1 93.06 171 SER B CA 1
ATOM 3863 C C . SER B 1 171 ? 11.672 -1.025 2.754 1 93.06 171 SER B C 1
ATOM 3865 O O . SER B 1 171 ? 11.047 -0.107 2.225 1 93.06 171 SER B O 1
ATOM 3867 N N . VAL B 1 172 ? 12.703 -0.842 3.508 1 91.75 172 VAL B N 1
ATOM 3868 C CA . VAL B 1 172 ? 13.18 0.496 3.846 1 91.75 172 VAL B CA 1
ATOM 3869 C C . VAL B 1 172 ? 13.742 1.175 2.6 1 91.75 172 VAL B C 1
ATOM 3871 O O . VAL B 1 172 ? 13.469 2.354 2.352 1 91.75 172 VAL B O 1
ATOM 3874 N N . TRP B 1 173 ? 14.453 0.389 1.854 1 91.44 173 TRP B N 1
ATOM 3875 C CA . TRP B 1 173 ? 15.062 0.898 0.63 1 91.44 173 TRP B CA 1
ATOM 3876 C C . TRP B 1 173 ? 14.008 1.455 -0.317 1 91.44 173 TRP B C 1
ATOM 3878 O O . TRP B 1 173 ? 14.141 2.574 -0.816 1 91.44 173 TRP B O 1
ATOM 3888 N N . LYS B 1 174 ? 12.953 0.751 -0.544 1 89.56 174 LYS B N 1
ATOM 3889 C CA . LYS B 1 174 ? 11.914 1.141 -1.495 1 89.56 174 LYS B CA 1
ATOM 3890 C C . LYS B 1 174 ? 11.133 2.354 -0.995 1 89.56 174 LYS B C 1
ATOM 3892 O O . LYS B 1 174 ? 10.711 3.195 -1.788 1 89.56 174 LYS B O 1
ATOM 3897 N N . GLY B 1 175 ? 11.062 2.475 0.31 1 88.25 175 GLY B N 1
ATOM 3898 C CA . GLY B 1 175 ? 10.219 3.52 0.873 1 88.25 175 GLY B CA 1
ATOM 3899 C C . GLY B 1 175 ? 11 4.73 1.345 1 88.25 175 GLY B C 1
ATOM 3900 O O . GLY B 1 175 ? 10.422 5.754 1.699 1 88.25 175 GLY B O 1
ATOM 3901 N N . LEU B 1 176 ? 12.219 4.707 1.293 1 88.81 176 LEU B N 1
ATOM 3902 C CA . LEU B 1 176 ? 13.078 5.715 1.904 1 88.81 176 LEU B CA 1
ATOM 3903 C C . LEU B 1 176 ? 12.852 7.082 1.269 1 88.81 176 LEU B C 1
ATOM 3905 O O . LEU B 1 176 ? 12.664 8.078 1.974 1 88.81 176 LEU B O 1
ATOM 3909 N N . GLY B 1 177 ? 12.859 7.078 0.044 1 84.56 177 GLY B N 1
ATOM 3910 C CA . GLY B 1 177 ? 12.773 8.344 -0.671 1 84.56 177 GLY B CA 1
ATOM 3911 C C . GLY B 1 177 ? 11.484 9.094 -0.409 1 84.56 177 GLY B C 1
ATOM 3912 O O . GLY B 1 177 ? 11.484 10.312 -0.235 1 84.56 177 GLY B O 1
ATOM 3913 N N . TYR B 1 178 ? 10.406 8.414 -0.388 1 83.12 178 TYR B N 1
ATOM 3914 C CA . TYR B 1 178 ? 9.094 9.039 -0.234 1 83.12 178 TYR B CA 1
ATOM 3915 C C . TYR B 1 178 ? 8.984 9.75 1.112 1 83.12 178 TYR B C 1
ATOM 3917 O O . TYR B 1 178 ? 8.641 10.93 1.172 1 83.12 178 TYR B O 1
ATOM 3925 N N . GLY B 1 179 ? 9.281 9.062 2.164 1 85.12 179 GLY B N 1
ATOM 3926 C CA . GLY B 1 179 ? 9.219 9.664 3.488 1 85.12 179 GLY B CA 1
ATOM 3927 C C . GLY B 1 179 ? 10.219 10.781 3.686 1 85.12 179 GLY B C 1
ATOM 3928 O O . GLY B 1 179 ? 9.922 11.789 4.34 1 85.12 179 GLY B O 1
ATOM 3929 N N . THR B 1 180 ? 11.328 10.625 3.086 1 87.69 180 THR B N 1
ATOM 3930 C CA . THR B 1 180 ? 12.367 11.633 3.193 1 87.69 180 THR B CA 1
ATOM 3931 C C . THR B 1 180 ? 11.898 12.953 2.584 1 87.69 180 THR B C 1
ATOM 3933 O O . THR B 1 180 ? 12.117 14.023 3.162 1 87.69 180 THR B O 1
ATOM 3936 N N . VAL B 1 181 ? 11.281 12.844 1.527 1 83 181 VAL B N 1
ATOM 3937 C CA . VAL B 1 181 ? 10.82 14.039 0.819 1 83 181 VAL B CA 1
ATOM 3938 C C . VAL B 1 181 ? 9.766 14.758 1.651 1 83 181 VAL B C 1
ATOM 3940 O O . VAL B 1 181 ? 9.75 15.992 1.716 1 83 181 VAL B O 1
ATOM 3943 N N . ILE B 1 182 ? 8.969 14.047 2.287 1 82 182 ILE B N 1
ATOM 3944 C CA . ILE B 1 182 ? 7.918 14.633 3.115 1 82 182 ILE B CA 1
ATOM 3945 C C . ILE B 1 182 ? 8.547 15.336 4.316 1 82 182 ILE B C 1
ATOM 3947 O O . ILE B 1 182 ? 8.195 16.484 4.621 1 82 182 ILE B O 1
ATOM 3951 N N . TYR B 1 183 ? 9.461 14.711 4.93 1 88.19 183 TYR B N 1
ATOM 3952 C CA . TYR B 1 183 ? 10.156 15.32 6.062 1 88.19 183 TYR B CA 1
ATOM 3953 C C . TYR B 1 183 ? 10.953 16.547 5.625 1 88.19 183 TYR B C 1
ATOM 3955 O O . TYR B 1 183 ? 11 17.547 6.34 1 88.19 183 TYR B O 1
ATOM 3963 N N . LEU B 1 184 ? 11.547 16.406 4.539 1 86.81 184 LEU B N 1
ATOM 3964 C CA . LEU B 1 184 ? 12.344 17.516 4.027 1 86.81 184 LEU B CA 1
ATOM 3965 C C . LEU B 1 184 ? 11.469 18.75 3.766 1 86.81 184 LEU B C 1
ATOM 3967 O O . LEU B 1 184 ? 11.852 19.875 4.102 1 86.81 184 LEU B O 1
ATOM 3971 N N . ALA B 1 185 ? 10.359 18.469 3.184 1 81.94 185 ALA B N 1
ATOM 3972 C CA . ALA B 1 185 ? 9.414 19.562 2.939 1 81.94 185 ALA B CA 1
ATOM 3973 C C . ALA B 1 185 ? 9 20.234 4.246 1 81.94 185 ALA B C 1
ATOM 3975 O O . ALA B 1 185 ? 8.875 21.453 4.305 1 81.94 185 ALA B O 1
ATOM 3976 N N . ALA B 1 186 ? 8.805 19.453 5.203 1 84.88 186 ALA B N 1
ATOM 3977 C CA . ALA B 1 186 ? 8.453 20 6.516 1 84.88 186 ALA B CA 1
ATOM 3978 C C . ALA B 1 186 ? 9.602 20.812 7.105 1 84.88 186 ALA B C 1
ATOM 3980 O O . ALA B 1 186 ? 9.375 21.859 7.707 1 84.88 186 ALA B O 1
ATOM 3981 N N . ILE B 1 187 ? 10.781 20.438 6.926 1 89.5 187 ILE B N 1
ATOM 3982 C CA . ILE B 1 187 ? 11.953 21.141 7.434 1 89.5 187 ILE B CA 1
ATOM 3983 C C . ILE B 1 187 ? 12.117 22.469 6.699 1 89.5 187 ILE B C 1
ATOM 3985 O O . ILE B 1 187 ? 12.422 23.5 7.316 1 89.5 187 ILE B O 1
ATOM 3989 N N . MET B 1 188 ? 11.883 22.359 5.457 1 84.25 188 MET B N 1
ATOM 3990 C CA . MET B 1 188 ? 12.055 23.547 4.629 1 84.25 188 MET B CA 1
ATOM 3991 C C . MET B 1 188 ? 11 24.609 4.965 1 84.25 188 MET B C 1
ATOM 3993 O O . MET B 1 188 ? 11.156 25.781 4.633 1 84.25 188 MET B O 1
ATOM 3997 N N . SER B 1 189 ? 10 24.141 5.586 1 84.38 189 SER B N 1
ATOM 3998 C CA . SER B 1 189 ? 8.945 25.062 5.969 1 84.38 189 SER B CA 1
ATOM 3999 C C . SER B 1 189 ? 9.297 25.797 7.258 1 84.38 189 SER B C 1
ATOM 4001 O O . SER B 1 189 ? 8.648 26.781 7.613 1 84.38 189 SER B O 1
ATOM 4003 N N . ILE B 1 190 ? 10.367 25.406 7.91 1 89.06 190 ILE B N 1
ATOM 4004 C CA . ILE B 1 190 ? 10.82 26.062 9.133 1 89.06 190 ILE B CA 1
ATOM 4005 C C . ILE B 1 190 ? 11.547 27.359 8.773 1 89.06 190 ILE B C 1
ATOM 4007 O O . ILE B 1 190 ? 12.383 27.375 7.867 1 89.06 190 ILE B O 1
ATOM 4011 N N . SER B 1 191 ? 11.227 28.422 9.477 1 90.94 191 SER B N 1
ATOM 4012 C CA . SER B 1 191 ? 11.797 29.734 9.195 1 90.94 191 SER B CA 1
ATOM 4013 C C . SER B 1 191 ? 13.32 29.703 9.32 1 90.94 191 SER B C 1
ATOM 4015 O O . SER B 1 191 ? 13.859 29.234 10.328 1 90.94 191 SER B O 1
ATOM 4017 N N . ASP B 1 192 ? 13.898 30.297 8.398 1 89.75 192 ASP B N 1
ATOM 4018 C CA . ASP B 1 192 ? 15.359 30.406 8.422 1 89.75 192 ASP B CA 1
ATOM 4019 C C . ASP B 1 192 ? 15.82 31.297 9.57 1 89.75 192 ASP B C 1
ATOM 4021 O O . ASP B 1 192 ? 16.953 31.156 10.047 1 89.75 192 ASP B O 1
ATOM 4025 N N . GLU B 1 193 ? 14.938 32.094 9.953 1 93.75 193 GLU B N 1
ATOM 4026 C CA . GLU B 1 193 ? 15.258 33.031 11.016 1 93.75 193 GLU B CA 1
ATOM 4027 C C . GLU B 1 193 ? 15.602 32.312 12.312 1 93.75 193 GLU B C 1
ATOM 4029 O O . GLU B 1 193 ? 16.469 32.781 13.07 1 93.75 193 GLU B O 1
ATOM 4034 N N . LEU B 1 194 ? 14.977 31.234 12.492 1 94.25 194 LEU B N 1
ATOM 4035 C CA . LEU B 1 194 ? 15.234 30.438 13.695 1 94.25 194 LEU B CA 1
ATOM 4036 C C . LEU B 1 194 ? 16.656 29.875 13.68 1 94.25 194 LEU B C 1
ATOM 4038 O O . LEU B 1 194 ? 17.344 29.906 14.695 1 94.25 194 LEU B O 1
ATOM 4042 N N . TYR B 1 195 ? 17.094 29.516 12.578 1 91.38 195 TYR B N 1
ATOM 4043 C CA . TYR B 1 195 ? 18.422 28.922 12.461 1 91.38 195 TYR B CA 1
ATOM 4044 C C . TYR B 1 195 ? 19.5 29.984 12.508 1 91.38 195 TYR B C 1
ATOM 4046 O O . TYR B 1 195 ? 20.578 29.766 13.094 1 91.38 195 TYR B O 1
ATOM 4054 N N . GLU B 1 196 ? 19.188 31.125 11.961 1 92.94 196 GLU B N 1
ATOM 4055 C CA . GLU B 1 196 ? 20.125 32.25 12.008 1 92.94 196 GLU B CA 1
ATOM 4056 C C . GLU B 1 196 ? 20.328 32.719 13.438 1 92.94 196 GLU B C 1
ATOM 4058 O O . GLU B 1 196 ? 21.469 33 13.852 1 92.94 196 GLU B O 1
ATOM 4063 N N . ALA B 1 197 ? 19.234 32.812 14.062 1 95.5 197 ALA B N 1
ATOM 4064 C CA . ALA B 1 197 ? 19.312 33.25 15.461 1 95.5 197 ALA B CA 1
ATOM 4065 C C . ALA B 1 197 ? 20.125 32.25 16.281 1 95.5 197 ALA B C 1
ATOM 4067 O O . ALA B 1 197 ? 20.922 32.656 17.141 1 95.5 197 ALA B O 1
ATOM 4068 N N . ALA B 1 198 ? 19.969 31 16.047 1 93.88 198 ALA B N 1
ATOM 4069 C CA . ALA B 1 198 ? 20.703 29.969 16.766 1 93.88 198 ALA B CA 1
ATOM 4070 C C . ALA B 1 198 ? 22.203 30.047 16.453 1 93.88 198 ALA B C 1
ATOM 4072 O O . ALA B 1 198 ? 23.031 29.859 17.344 1 93.88 198 ALA B O 1
ATOM 4073 N N . ARG B 1 199 ? 22.484 30.375 15.258 1 91.88 199 ARG B N 1
ATOM 4074 C CA . ARG B 1 199 ? 23.875 30.516 14.859 1 91.88 199 ARG B CA 1
ATOM 4075 C C . ARG B 1 199 ? 24.531 31.703 15.555 1 91.88 199 ARG B C 1
ATOM 4077 O O . ARG B 1 199 ? 25.703 31.625 15.969 1 91.88 199 ARG B O 1
ATOM 4084 N N . ILE B 1 200 ? 23.797 32.719 15.641 1 94.81 200 ILE B N 1
ATOM 4085 C CA . ILE B 1 200 ? 24.297 33.938 16.312 1 94.81 200 ILE B CA 1
ATOM 4086 C C . ILE B 1 200 ? 24.547 33.625 17.797 1 94.81 200 ILE B C 1
ATOM 4088 O O . ILE B 1 200 ? 25.531 34.125 18.375 1 94.81 200 ILE B O 1
ATOM 4092 N N . ASP B 1 201 ? 23.781 32.75 18.375 1 95.19 201 ASP B N 1
ATOM 4093 C CA . ASP B 1 201 ? 23.938 32.344 19.781 1 95.19 201 ASP B CA 1
ATOM 4094 C C . ASP B 1 201 ? 25.047 31.297 19.922 1 95.19 201 ASP B C 1
ATOM 4096 O O . ASP B 1 201 ? 25.328 30.844 21.047 1 95.19 201 ASP B O 1
ATOM 4100 N N . GLY B 1 202 ? 25.625 30.875 18.828 1 92.94 202 GLY B N 1
ATOM 4101 C CA . GLY B 1 202 ? 26.766 29.969 18.875 1 92.94 202 GLY B CA 1
ATOM 4102 C C . GLY B 1 202 ? 26.359 28.5 18.812 1 92.94 202 GLY B C 1
ATOM 4103 O O . GLY B 1 202 ? 27.172 27.625 19.109 1 92.94 202 GLY B O 1
ATOM 4104 N N . ALA B 1 203 ? 25.125 28.266 18.469 1 92 203 ALA B N 1
ATOM 4105 C CA . ALA B 1 203 ? 24.672 26.875 18.406 1 92 203 ALA B CA 1
ATOM 4106 C C . ALA B 1 203 ? 25.266 26.156 17.203 1 92 203 ALA B C 1
ATOM 4108 O O . ALA B 1 203 ? 25.344 26.719 16.109 1 92 203 ALA B O 1
ATOM 4109 N N . ASN B 1 204 ? 25.766 24.938 17.484 1 91.5 204 ASN B N 1
ATOM 4110 C CA . ASN B 1 204 ? 26.25 24.125 16.359 1 91.5 204 ASN B CA 1
ATOM 4111 C C . ASN B 1 204 ? 25.125 23.391 15.664 1 91.5 204 ASN B C 1
ATOM 4113 O O . ASN B 1 204 ? 23.953 23.5 16.062 1 91.5 204 ASN B O 1
ATOM 4117 N N . ILE B 1 205 ? 25.453 22.688 14.664 1 87.44 205 ILE B N 1
ATOM 4118 C CA . ILE B 1 205 ? 24.453 22.062 13.797 1 87.44 205 ILE B CA 1
ATOM 4119 C C . ILE B 1 205 ? 23.688 21 14.578 1 87.44 205 ILE B C 1
ATOM 4121 O O . ILE B 1 205 ? 22.484 20.844 14.406 1 87.44 205 ILE B O 1
ATOM 4125 N N . PHE B 1 206 ? 24.359 20.297 15.43 1 90.06 206 PHE B N 1
ATOM 4126 C CA . PHE B 1 206 ? 23.703 19.234 16.203 1 90.06 206 PHE B CA 1
ATOM 4127 C C . PHE B 1 206 ? 22.734 19.828 17.219 1 90.06 206 PHE B C 1
ATOM 4129 O O . PHE B 1 206 ? 21.672 19.266 17.469 1 90.06 206 PHE B O 1
ATOM 4136 N N . GLN B 1 207 ? 23.141 20.969 17.75 1 92.56 207 GLN B N 1
ATOM 4137 C CA . GLN B 1 207 ? 22.266 21.688 18.688 1 92.56 207 GLN B CA 1
ATOM 4138 C C . GLN B 1 207 ? 21.031 22.234 17.969 1 92.56 207 GLN B C 1
ATOM 4140 O O . GLN B 1 207 ? 19.922 22.172 18.5 1 92.56 207 GLN B O 1
ATOM 4145 N N . GLN B 1 208 ? 21.281 22.672 16.75 1 93.81 208 GLN B N 1
ATOM 4146 C CA . GLN B 1 208 ? 20.172 23.188 15.961 1 93.81 208 GLN B CA 1
ATOM 4147 C C . GLN B 1 208 ? 19.188 22.078 15.617 1 93.81 208 GLN B C 1
ATOM 4149 O O . GLN B 1 208 ? 17.969 22.266 15.703 1 93.81 208 GLN B O 1
ATOM 4154 N N . ILE B 1 209 ? 19.734 20.922 15.25 1 92.88 209 ILE B N 1
ATOM 4155 C CA . ILE B 1 209 ? 18.891 19.781 14.883 1 92.88 209 ILE B CA 1
ATOM 4156 C C . ILE B 1 209 ? 18.078 19.328 16.094 1 92.88 209 ILE B C 1
ATOM 4158 O O . ILE B 1 209 ? 16.859 19.125 16 1 92.88 209 ILE B O 1
ATOM 4162 N N . ARG B 1 210 ? 18.672 19.25 17.203 1 93.12 210 ARG B N 1
ATOM 4163 C CA . ARG B 1 210 ? 18.047 18.703 18.406 1 93.12 210 ARG B CA 1
ATOM 4164 C C . ARG B 1 210 ? 17.047 19.688 19.016 1 93.12 210 ARG B C 1
ATOM 4166 O O . ARG B 1 210 ? 16 19.297 19.531 1 93.12 210 ARG B O 1
ATOM 4173 N N . ARG B 1 211 ? 17.266 21 18.891 1 94.81 211 ARG B N 1
ATOM 4174 C CA . ARG B 1 211 ? 16.484 21.984 19.641 1 94.81 211 ARG B CA 1
ATOM 4175 C C . ARG B 1 211 ? 15.523 22.734 18.719 1 94.81 211 ARG B C 1
ATOM 4177 O O . ARG B 1 211 ? 14.562 23.344 19.188 1 94.81 211 ARG B O 1
ATOM 4184 N N . ILE B 1 212 ? 15.758 22.672 17.438 1 94.88 212 ILE B N 1
ATOM 4185 C CA . ILE B 1 212 ? 14.898 23.406 16.516 1 94.88 212 ILE B CA 1
ATOM 4186 C C . ILE B 1 212 ? 14.227 22.438 15.539 1 94.88 212 ILE B C 1
ATOM 4188 O O . ILE B 1 212 ? 13.008 22.234 15.602 1 94.88 212 ILE B O 1
ATOM 4192 N N . THR B 1 213 ? 15.016 21.703 14.812 1 94.19 213 THR B N 1
ATOM 4193 C CA . THR B 1 213 ? 14.492 20.875 13.719 1 94.19 213 THR B CA 1
ATOM 4194 C C . THR B 1 213 ? 13.594 19.766 14.258 1 94.19 213 THR B C 1
ATOM 4196 O O . THR B 1 213 ? 12.43 19.656 13.867 1 94.19 213 THR B O 1
ATOM 4199 N N . LEU B 1 214 ? 14.07 18.984 15.195 1 94 214 LEU B N 1
ATOM 4200 C CA . LEU B 1 214 ? 13.352 17.797 15.664 1 94 214 LEU B CA 1
ATOM 4201 C C . LEU B 1 214 ? 12.078 18.188 16.406 1 94 214 LEU B C 1
ATOM 4203 O O . LEU B 1 214 ? 11.008 17.641 16.125 1 94 214 LEU B O 1
ATOM 4207 N N . PRO B 1 215 ? 12.164 19.188 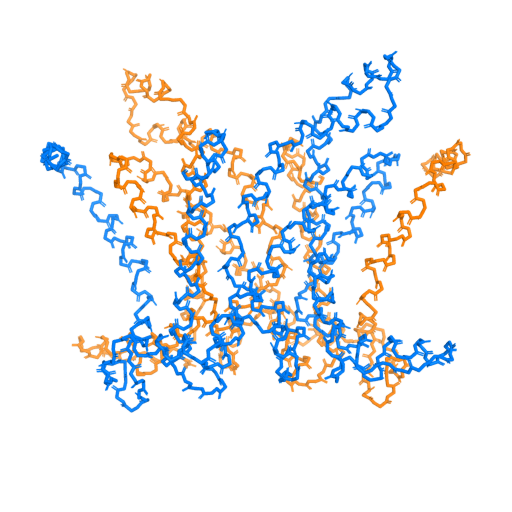17.25 1 93.38 215 PRO B N 1
ATOM 4208 C CA . PRO B 1 215 ? 10.93 19.594 17.922 1 93.38 215 PRO B CA 1
ATOM 4209 C C . PRO B 1 215 ? 9.875 20.141 16.969 1 93.38 215 PRO B C 1
ATOM 4211 O O . PRO B 1 215 ? 8.68 19.891 17.141 1 93.38 215 PRO B O 1
ATOM 4214 N N . LEU B 1 216 ? 10.312 20.859 15.992 1 91.94 216 LEU B N 1
ATOM 4215 C CA . LEU B 1 216 ? 9.359 21.469 15.07 1 91.94 216 LEU B CA 1
ATOM 4216 C C . LEU B 1 216 ? 8.836 20.438 14.078 1 91.94 216 LEU B C 1
ATOM 4218 O O . LEU B 1 216 ? 7.82 20.672 13.422 1 91.94 216 LEU B O 1
ATOM 4222 N N . LEU B 1 217 ? 9.523 19.281 13.977 1 91.38 217 LEU B N 1
ATOM 4223 C CA . LEU B 1 217 ? 9.102 18.219 13.078 1 91.38 217 LEU B CA 1
ATOM 4224 C C . LEU B 1 217 ? 8.172 17.234 13.789 1 91.38 217 LEU B C 1
ATOM 4226 O O . LEU B 1 217 ? 7.621 16.328 13.156 1 91.38 217 LEU B O 1
ATOM 4230 N N . LYS B 1 218 ? 7.988 17.375 15.039 1 87.06 218 LYS B N 1
ATOM 4231 C CA . LYS B 1 218 ? 7.238 16.422 15.852 1 87.06 218 LYS B CA 1
ATOM 4232 C C . LYS B 1 218 ? 5.836 16.203 15.297 1 87.06 218 LYS B C 1
ATOM 4234 O O . LYS B 1 218 ? 5.387 15.07 15.148 1 87.06 218 LYS B O 1
ATOM 4239 N N . PRO B 1 219 ? 5.105 17.219 14.883 1 78.81 219 PRO B N 1
ATOM 4240 C CA . PRO B 1 219 ? 3.768 17 14.336 1 78.81 219 PRO B CA 1
ATOM 4241 C C . PRO B 1 219 ? 3.789 16.172 13.047 1 78.81 219 PRO B C 1
ATOM 4243 O O . PRO B 1 219 ? 2.945 15.297 12.859 1 78.81 219 PRO B O 1
ATOM 4246 N N . THR B 1 220 ? 4.719 16.531 12.227 1 80.19 220 THR B N 1
ATOM 4247 C CA . THR B 1 220 ? 4.852 15.789 10.977 1 80.19 220 THR B CA 1
ATOM 4248 C C . THR B 1 220 ? 5.211 14.336 11.258 1 80.19 220 THR B C 1
ATOM 4250 O O . THR B 1 220 ? 4.66 13.422 10.641 1 80.19 220 THR B O 1
ATOM 4253 N N . PHE B 1 221 ? 6.074 14.141 12.18 1 84.12 221 PHE B N 1
ATOM 4254 C CA . PHE B 1 221 ? 6.504 12.797 12.57 1 84.12 221 PHE B CA 1
ATOM 4255 C C . PHE B 1 221 ? 5.324 11.984 13.094 1 84.12 221 PHE B C 1
ATOM 4257 O O . PHE B 1 221 ? 5.137 10.828 12.695 1 84.12 221 PHE B O 1
ATOM 4264 N N . ILE B 1 222 ? 4.574 12.547 13.906 1 75.88 222 ILE B N 1
ATOM 4265 C CA . ILE B 1 222 ? 3.426 11.867 14.492 1 75.88 222 ILE B CA 1
ATOM 4266 C C . ILE B 1 222 ? 2.412 11.523 13.406 1 75.88 222 ILE B C 1
ATOM 4268 O O . ILE B 1 222 ? 1.859 10.422 13.391 1 75.88 222 ILE B O 1
ATOM 4272 N N . LEU B 1 223 ? 2.23 12.453 12.547 1 72.88 223 LEU B N 1
ATOM 4273 C CA . LEU B 1 223 ? 1.292 12.227 11.453 1 72.88 223 LEU B CA 1
ATOM 4274 C C . LEU B 1 223 ? 1.755 11.07 10.57 1 72.88 223 LEU B C 1
ATOM 4276 O O . LEU B 1 223 ? 0.957 10.211 10.203 1 72.88 223 LEU B O 1
ATOM 4280 N N . LEU B 1 224 ? 3.033 11.039 10.273 1 78.12 224 LEU B N 1
ATOM 4281 C CA . LEU B 1 224 ? 3.566 9.992 9.398 1 78.12 224 LEU B CA 1
ATOM 4282 C C . LEU B 1 224 ? 3.533 8.633 10.094 1 78.12 224 LEU B C 1
ATOM 4284 O O . LEU B 1 224 ? 3.273 7.613 9.453 1 78.12 224 LEU B O 1
ATOM 4288 N N . ILE B 1 225 ? 3.754 8.648 11.336 1 78.06 225 ILE B N 1
ATOM 4289 C CA . ILE B 1 225 ? 3.707 7.402 12.094 1 78.06 225 ILE B CA 1
ATOM 4290 C C . ILE B 1 225 ? 2.271 6.879 12.141 1 78.06 225 ILE B C 1
ATOM 4292 O O . ILE B 1 225 ? 2.039 5.672 12.008 1 78.06 225 ILE B O 1
ATOM 4296 N N . LEU B 1 226 ? 1.347 7.762 12.305 1 70.81 226 LEU B N 1
ATOM 4297 C CA . LEU B 1 226 ? -0.056 7.367 12.336 1 70.81 226 LEU B CA 1
ATOM 4298 C C . LEU B 1 226 ? -0.482 6.785 10.992 1 70.81 226 LEU B C 1
ATOM 4300 O O . LEU B 1 226 ? -1.188 5.773 10.938 1 70.81 226 LEU B O 1
ATOM 4304 N N . PHE B 1 227 ? -0.035 7.367 9.961 1 71.81 227 PHE B N 1
ATOM 4305 C CA . PHE B 1 227 ? -0.343 6.867 8.625 1 71.81 227 PHE B CA 1
ATOM 4306 C C . PHE B 1 227 ? 0.302 5.508 8.391 1 71.81 227 PHE B C 1
ATOM 4308 O O . PHE B 1 227 ? -0.298 4.629 7.77 1 71.81 227 PHE B O 1
ATOM 4315 N N . SER B 1 228 ? 1.479 5.371 8.93 1 77.88 228 SER B N 1
ATOM 4316 C CA . SER B 1 228 ? 2.191 4.109 8.758 1 77.88 228 SER B CA 1
ATOM 4317 C C . SER B 1 228 ? 1.565 3.002 9.594 1 77.88 228 SER B C 1
ATOM 4319 O O . SER B 1 228 ? 1.558 1.838 9.195 1 77.88 228 SER B O 1
ATOM 4321 N N . LEU B 1 229 ? 1.069 3.432 10.711 1 74.81 229 LEU B N 1
ATOM 4322 C CA . LEU B 1 229 ? 0.433 2.463 11.602 1 74.81 229 LEU B CA 1
ATOM 4323 C C . LEU B 1 229 ? -0.828 1.889 10.969 1 74.81 229 LEU B C 1
ATOM 4325 O O . LEU B 1 229 ? -1.128 0.705 11.133 1 74.81 229 LEU B O 1
ATOM 4329 N N . GLY B 1 230 ? -1.562 2.686 10.273 1 68.62 230 GLY B N 1
ATOM 4330 C CA . GLY B 1 230 ? -2.752 2.205 9.594 1 68.62 230 GLY B CA 1
ATOM 4331 C C . GLY B 1 230 ? -2.455 1.15 8.547 1 68.62 230 GLY B C 1
ATOM 4332 O O . GLY B 1 230 ? -3.314 0.329 8.227 1 68.62 230 GLY B O 1
ATOM 4333 N N . GLY B 1 231 ? -1.183 1.104 8.094 1 69.62 231 GLY B N 1
ATOM 4334 C CA . GLY B 1 231 ? -0.804 0.194 7.023 1 69.62 231 GLY B CA 1
ATOM 4335 C C . GLY B 1 231 ? -0.226 -1.114 7.527 1 69.62 231 GLY B C 1
ATOM 4336 O O . GLY B 1 231 ? 0.021 -2.033 6.746 1 69.62 231 GLY B O 1
ATOM 4337 N N . ILE B 1 232 ? 0.063 -1.245 8.844 1 64.38 232 ILE B N 1
ATOM 4338 C CA . ILE B 1 232 ? 0.759 -2.406 9.383 1 64.38 232 ILE B CA 1
ATOM 4339 C C . ILE B 1 232 ? -0.063 -3.668 9.125 1 64.38 232 ILE B C 1
ATOM 4341 O O . ILE B 1 232 ? 0.489 -4.719 8.789 1 64.38 232 ILE B O 1
ATOM 4345 N N . LEU B 1 233 ? -1.336 -3.566 9.312 1 65.38 233 LEU B N 1
ATOM 4346 C CA . LEU B 1 233 ? -2.031 -4.844 9.195 1 65.38 233 LEU B CA 1
ATOM 4347 C C . LEU B 1 233 ? -2.951 -4.855 7.984 1 65.38 233 LEU B C 1
ATOM 4349 O O . LEU B 1 233 ? -3.895 -5.645 7.922 1 65.38 233 LEU B O 1
ATOM 4353 N N . LYS B 1 234 ? -2.555 -3.938 7.039 1 66.75 234 LYS B N 1
ATOM 4354 C CA . LYS B 1 234 ? -3.359 -4 5.82 1 66.75 234 LYS B CA 1
ATOM 4355 C C . LYS B 1 234 ? -2.861 -5.102 4.891 1 66.75 234 LYS B C 1
ATOM 4357 O O . LYS B 1 234 ? -3.459 -5.355 3.842 1 66.75 234 LYS B O 1
ATOM 4362 N N . GLY B 1 235 ? -1.927 -5.844 5.316 1 67 235 GLY B N 1
ATOM 4363 C CA . GLY B 1 235 ? -1.396 -6.941 4.523 1 67 235 GLY B CA 1
ATOM 4364 C C . GLY B 1 235 ? -0.197 -6.543 3.684 1 67 235 GLY B C 1
ATOM 4365 O O . GLY B 1 235 ? -0.189 -5.473 3.07 1 67 235 GLY B O 1
ATOM 4366 N N . GLN B 1 236 ? 0.802 -7.176 3.775 1 82.06 236 GLN B N 1
ATOM 4367 C CA . GLN B 1 236 ? 2.018 -6.941 3.002 1 82.06 236 GLN B CA 1
ATOM 4368 C C . GLN B 1 236 ? 2.338 -8.141 2.109 1 82.06 236 GLN B C 1
ATOM 4370 O O . GLN B 1 236 ? 3.494 -8.555 2.012 1 82.06 236 GLN B O 1
ATOM 4375 N N . PHE B 1 237 ? 1.283 -8.602 1.491 1 88.75 237 PHE B N 1
ATOM 4376 C CA . PHE B 1 237 ? 1.425 -9.781 0.647 1 88.75 237 PHE B CA 1
ATOM 4377 C C . PHE B 1 237 ? 2.449 -9.539 -0.454 1 88.75 237 PHE B C 1
ATOM 4379 O O . PHE B 1 237 ? 3.301 -10.391 -0.716 1 88.75 237 PHE B O 1
ATOM 4386 N N . ASP B 1 238 ? 2.424 -8.383 -1.029 1 89.69 238 ASP B N 1
ATOM 4387 C CA . ASP B 1 238 ? 3.236 -8.086 -2.207 1 89.69 238 ASP B CA 1
ATOM 4388 C C . ASP B 1 238 ? 4.727 -8.219 -1.894 1 89.69 238 ASP B C 1
ATOM 4390 O O . ASP B 1 238 ? 5.445 -8.953 -2.57 1 89.69 238 ASP B O 1
ATOM 4394 N N . LEU B 1 239 ? 5.098 -7.613 -0.844 1 91.94 239 LEU B N 1
ATOM 4395 C CA . LEU B 1 239 ? 6.504 -7.613 -0.454 1 91.94 239 LEU B CA 1
ATOM 4396 C C . LEU B 1 239 ? 6.988 -9.031 -0.173 1 91.94 239 LEU B C 1
ATOM 4398 O O . LEU B 1 239 ? 7.945 -9.5 -0.794 1 91.94 239 LEU B O 1
ATOM 4402 N N . PHE B 1 240 ? 6.309 -9.727 0.583 1 94 240 PHE B N 1
ATOM 4403 C CA . PHE B 1 240 ? 6.762 -11.023 1.059 1 94 240 PHE B CA 1
ATOM 4404 C C . PHE B 1 240 ? 6.617 -12.078 -0.032 1 94 240 PHE B C 1
ATOM 4406 O O . PHE B 1 240 ? 7.5 -12.922 -0.213 1 94 240 PHE B O 1
ATOM 4413 N N . TYR B 1 241 ? 5.582 -12.008 -0.714 1 93.19 241 TYR B N 1
ATOM 4414 C CA . TYR B 1 241 ? 5.371 -13.008 -1.754 1 93.19 241 TYR B CA 1
ATOM 4415 C C . TYR B 1 241 ? 6.367 -12.836 -2.893 1 93.19 241 TYR B C 1
ATOM 4417 O O . TYR B 1 241 ? 6.871 -13.812 -3.443 1 93.19 241 TYR B O 1
ATOM 4425 N N . GLN B 1 242 ? 6.609 -11.641 -3.234 1 92 242 GLN B N 1
ATOM 4426 C CA . GLN B 1 242 ? 7.492 -11.406 -4.371 1 92 242 GLN B CA 1
ATOM 4427 C C . GLN B 1 242 ? 8.945 -11.711 -4.016 1 92 242 GLN B C 1
ATOM 4429 O O . GLN B 1 242 ? 9.695 -12.219 -4.852 1 92 242 GLN B O 1
ATOM 4434 N N . ILE B 1 243 ? 9.32 -11.477 -2.809 1 92.75 243 ILE B N 1
ATOM 4435 C CA . ILE B 1 243 ? 10.719 -11.633 -2.41 1 92.75 243 ILE B CA 1
ATOM 4436 C C . ILE B 1 243 ? 10.977 -13.086 -2.006 1 92.75 243 ILE B C 1
ATOM 4438 O O . ILE B 1 243 ? 12.008 -13.664 -2.355 1 92.75 243 ILE B O 1
ATOM 4442 N N . ILE B 1 244 ? 10.031 -13.656 -1.374 1 92.25 244 ILE B N 1
ATOM 4443 C CA . ILE B 1 244 ? 10.242 -14.984 -0.812 1 92.25 244 ILE B CA 1
ATOM 4444 C C . ILE B 1 244 ? 9.641 -16.047 -1.732 1 92.25 244 ILE B C 1
ATOM 4446 O O . ILE B 1 244 ? 10.164 -17.156 -1.85 1 92.25 244 ILE B O 1
ATOM 4450 N N . GLY B 1 245 ? 8.555 -15.742 -2.354 1 87.56 245 GLY B N 1
ATOM 4451 C CA . GLY B 1 245 ? 7.871 -16.688 -3.213 1 87.56 245 GLY B CA 1
ATOM 4452 C C . GLY B 1 245 ? 7.352 -17.906 -2.463 1 87.56 245 GLY B C 1
ATOM 4453 O O . GLY B 1 245 ? 6.805 -17.766 -1.366 1 87.56 245 GLY B O 1
ATOM 4454 N N . SER B 1 246 ? 7.434 -19.047 -3.121 1 86.62 246 SER B N 1
ATOM 4455 C CA . SER B 1 246 ? 6.934 -20.297 -2.531 1 86.62 246 SER B CA 1
ATOM 4456 C C . SER B 1 246 ? 8.078 -21.156 -2.012 1 86.62 246 SER B C 1
ATOM 4458 O O . SER B 1 246 ? 8.047 -22.375 -2.152 1 86.62 246 SER B O 1
ATOM 4460 N N . ASN B 1 247 ? 8.992 -20.484 -1.442 1 89 247 ASN B N 1
ATOM 4461 C CA . ASN B 1 247 ? 10.125 -21.219 -0.885 1 89 247 ASN B CA 1
ATOM 4462 C C . ASN B 1 247 ? 9.883 -21.609 0.569 1 89 247 ASN B C 1
ATOM 4464 O O . ASN B 1 247 ? 10.078 -20.797 1.476 1 89 247 ASN B O 1
ATOM 4468 N N . GLY B 1 248 ? 9.641 -22.859 0.758 1 89.31 248 GLY B N 1
ATOM 4469 C CA . GLY B 1 248 ? 9.258 -23.359 2.068 1 89.31 248 GLY B CA 1
ATOM 4470 C C . GLY B 1 248 ? 10.375 -23.281 3.09 1 89.31 248 GLY B C 1
ATOM 4471 O O . GLY B 1 248 ? 10.117 -23.141 4.289 1 89.31 248 GLY B O 1
ATOM 4472 N N . MET B 1 249 ? 11.625 -23.312 2.67 1 89.31 249 MET B N 1
ATOM 4473 C CA . MET B 1 249 ? 12.773 -23.266 3.564 1 89.31 249 MET B CA 1
ATOM 4474 C C . MET B 1 249 ? 12.844 -21.922 4.285 1 89.31 249 MET B C 1
ATOM 4476 O O . MET B 1 249 ? 13.43 -21.828 5.367 1 89.31 249 MET B O 1
ATOM 4480 N N . LEU B 1 250 ? 12.164 -20.922 3.719 1 92.5 250 LEU B N 1
ATOM 4481 C CA . LEU B 1 250 ? 12.273 -19.578 4.266 1 92.5 250 LEU B CA 1
ATOM 4482 C C . LEU B 1 250 ? 11.062 -19.25 5.133 1 92.5 250 LEU B C 1
ATOM 4484 O O . LEU B 1 250 ? 11.047 -18.219 5.824 1 92.5 250 LEU B O 1
ATOM 4488 N N . TYR B 1 251 ? 10.117 -20.109 5.23 1 90.69 251 TYR B N 1
ATOM 4489 C CA . TYR B 1 251 ? 8.812 -19.766 5.789 1 90.69 251 TYR B CA 1
ATOM 4490 C C . TYR B 1 251 ? 8.914 -19.516 7.289 1 90.69 251 TYR B C 1
ATOM 4492 O O . TYR B 1 251 ? 8.266 -18.609 7.812 1 90.69 251 TYR B O 1
ATOM 4500 N N . ASP B 1 252 ? 9.727 -20.234 7.914 1 89.69 252 ASP B N 1
ATOM 4501 C CA . ASP B 1 252 ? 9.781 -20.109 9.367 1 89.69 252 ASP B CA 1
ATOM 4502 C C . ASP B 1 252 ? 10.117 -18.688 9.781 1 89.69 252 ASP B C 1
ATOM 4504 O O . ASP B 1 252 ? 9.461 -18.125 10.664 1 89.69 252 ASP B O 1
ATOM 4508 N N . ALA B 1 253 ? 11 -18.078 9.023 1 90.06 253 ALA B N 1
ATOM 4509 C CA . ALA B 1 253 ? 11.484 -16.75 9.422 1 90.06 253 ALA B CA 1
ATOM 4510 C C . ALA B 1 253 ? 10.758 -15.656 8.648 1 90.06 253 ALA B C 1
ATOM 4512 O O . ALA B 1 253 ? 10.82 -14.484 9.031 1 90.06 253 ALA B O 1
ATOM 4513 N N . THR B 1 254 ? 9.969 -16.047 7.641 1 93.31 254 THR B N 1
ATOM 4514 C CA . THR B 1 254 ? 9.562 -14.969 6.754 1 93.31 254 THR B CA 1
ATOM 4515 C C . THR B 1 254 ? 8.055 -15.016 6.504 1 93.31 254 THR B C 1
ATOM 4517 O O . THR B 1 254 ? 7.477 -14.047 5.996 1 93.31 254 THR B O 1
ATOM 4520 N N . ASP B 1 255 ? 7.469 -16.094 6.91 1 93.62 255 ASP B N 1
ATOM 4521 C CA . ASP B 1 255 ? 6.051 -16.234 6.609 1 93.62 255 ASP B CA 1
ATOM 4522 C C . ASP B 1 255 ? 5.203 -15.32 7.492 1 93.62 255 ASP B C 1
ATOM 4524 O O . ASP B 1 255 ? 5.418 -15.25 8.703 1 93.62 255 ASP B O 1
ATOM 4528 N N . ILE B 1 256 ? 4.348 -14.594 6.852 1 93.69 256 ILE B N 1
ATOM 4529 C CA . ILE B 1 256 ? 3.41 -13.734 7.566 1 93.69 256 ILE B CA 1
ATOM 4530 C C . ILE B 1 256 ? 1.981 -14.227 7.34 1 93.69 256 ILE B C 1
ATOM 4532 O O . ILE B 1 256 ? 1.756 -15.164 6.574 1 93.69 256 ILE B O 1
ATOM 4536 N N . ILE B 1 257 ? 1.078 -13.594 7.957 1 91.56 257 ILE B N 1
ATOM 4537 C CA . ILE B 1 257 ? -0.299 -14.07 7.922 1 91.56 257 ILE B CA 1
ATOM 4538 C C . ILE B 1 257 ? -0.836 -14 6.496 1 91.56 257 ILE B C 1
ATOM 4540 O O . ILE B 1 257 ? -1.414 -14.969 5.992 1 91.56 257 ILE B O 1
ATOM 4544 N N . ASP B 1 258 ? -0.548 -13.016 5.785 1 92.06 258 ASP B N 1
ATOM 4545 C CA . ASP B 1 258 ? -1.08 -12.82 4.438 1 92.06 258 ASP B CA 1
ATOM 4546 C C . ASP B 1 258 ? -0.588 -13.906 3.486 1 92.06 258 ASP B C 1
ATOM 4548 O O . ASP B 1 258 ? -1.356 -14.414 2.668 1 92.06 258 ASP B O 1
ATOM 4552 N N . THR B 1 259 ? 0.639 -14.211 3.561 1 93.88 259 THR B N 1
ATOM 4553 C CA . THR B 1 259 ? 1.179 -15.227 2.664 1 93.88 259 THR B CA 1
ATOM 4554 C C . THR B 1 259 ? 0.657 -16.609 3.037 1 93.88 259 THR B C 1
ATOM 4556 O O . THR B 1 259 ? 0.431 -17.453 2.164 1 93.88 259 THR B O 1
ATOM 4559 N N . TYR B 1 260 ? 0.475 -16.797 4.312 1 94.06 260 TYR B N 1
ATOM 4560 C CA . TYR B 1 260 ? -0.142 -18.047 4.73 1 94.06 260 TYR B CA 1
ATOM 4561 C C . TYR B 1 260 ? -1.571 -18.156 4.211 1 94.06 260 TYR B C 1
ATOM 4563 O O . TYR B 1 260 ? -1.988 -19.203 3.729 1 94.06 260 TYR B O 1
ATOM 4571 N N . VAL B 1 261 ? -2.27 -17.094 4.363 1 92.44 261 VAL B N 1
ATOM 4572 C CA . VAL B 1 261 ? -3.646 -17.078 3.881 1 92.44 261 VAL B CA 1
ATOM 4573 C C . VAL B 1 261 ? -3.676 -17.375 2.385 1 92.44 261 VAL B C 1
ATOM 4575 O O . VAL B 1 261 ? -4.484 -18.188 1.923 1 92.44 261 VAL B O 1
ATOM 4578 N N . PHE B 1 262 ? -2.803 -16.797 1.744 1 93.06 262 PHE B N 1
ATOM 4579 C CA . PHE B 1 262 ? -2.727 -17.031 0.305 1 93.06 262 PHE B CA 1
ATOM 4580 C C . PHE B 1 262 ? -2.443 -18.484 -0.002 1 93.06 262 PHE B C 1
ATOM 4582 O O . PHE B 1 262 ? -3.137 -19.109 -0.815 1 93.06 262 PHE B O 1
ATOM 4589 N N . ARG B 1 263 ? -1.499 -19 0.598 1 94 263 ARG B N 1
ATOM 4590 C CA . ARG B 1 263 ? -1.12 -20.391 0.377 1 94 263 ARG B CA 1
ATOM 4591 C C . ARG B 1 263 ? -2.254 -21.328 0.761 1 94 263 ARG B C 1
ATOM 4593 O O . ARG B 1 263 ? -2.549 -22.281 0.035 1 94 263 ARG B O 1
ATOM 4600 N N . SER B 1 264 ? -2.893 -21.062 1.828 1 92.88 264 SER B N 1
ATOM 4601 C CA . SER B 1 264 ? -3.996 -21.891 2.301 1 92.88 264 SER B CA 1
ATOM 4602 C C . SER B 1 264 ? -5.168 -21.859 1.328 1 92.88 264 SER B C 1
ATOM 4604 O O . SER B 1 264 ? -5.738 -22.906 1.003 1 92.88 264 SER B O 1
ATOM 4606 N N . LEU B 1 265 ? -5.426 -20.734 0.783 1 89.5 265 LEU B N 1
ATOM 4607 C CA . LEU B 1 265 ? -6.602 -20.547 -0.064 1 89.5 265 LEU B CA 1
ATOM 4608 C C . LEU B 1 265 ? -6.316 -21.016 -1.489 1 89.5 265 LEU B C 1
ATOM 4610 O O . LEU B 1 265 ? -7.188 -21.609 -2.139 1 89.5 265 LEU B O 1
ATOM 4614 N N . THR B 1 266 ? -5.113 -20.859 -1.979 1 87.56 266 THR B N 1
ATOM 4615 C CA . THR B 1 266 ? -4.898 -20.984 -3.416 1 87.56 266 THR B CA 1
ATOM 4616 C C . THR B 1 266 ? -4.016 -22.188 -3.721 1 87.56 266 THR B C 1
ATOM 4618 O O . THR B 1 266 ? -4.043 -22.719 -4.832 1 87.56 266 THR B O 1
ATOM 4621 N N . VAL B 1 267 ? -3.273 -22.562 -2.768 1 87.19 267 VAL B N 1
ATOM 4622 C CA . VAL B 1 267 ? -2.371 -23.688 -3.01 1 87.19 267 VAL B CA 1
ATOM 4623 C C . VAL B 1 267 ? -2.92 -24.938 -2.338 1 87.19 267 VAL B C 1
ATOM 4625 O O . VAL B 1 267 ? -3.145 -25.953 -2.998 1 87.19 267 VAL B O 1
ATOM 4628 N N . ASN B 1 268 ? -3.248 -24.781 -1.066 1 90.19 268 ASN B N 1
ATOM 4629 C CA . ASN B 1 268 ? -3.729 -25.938 -0.308 1 90.19 268 ASN B CA 1
ATOM 4630 C C . ASN B 1 268 ? -5.242 -26.094 -0.436 1 90.19 268 ASN B C 1
ATOM 4632 O O . ASN B 1 268 ? -5.789 -27.156 -0.098 1 90.19 268 ASN B O 1
ATOM 4636 N N . PHE B 1 269 ? -5.895 -25.125 -0.799 1 88.38 269 PHE B N 1
ATOM 4637 C CA . PHE B 1 269 ? -7.344 -25.109 -0.97 1 88.38 269 PHE B CA 1
ATOM 4638 C C . PHE B 1 269 ? -8.047 -25.422 0.345 1 88.38 269 PHE B C 1
ATOM 4640 O O . PHE B 1 269 ? -9.07 -26.109 0.363 1 88.38 269 PHE B O 1
ATOM 4647 N N . ASP B 1 270 ? -7.387 -25.047 1.365 1 90.81 270 ASP B N 1
ATOM 4648 C CA . ASP B 1 270 ? -8.016 -25.078 2.68 1 90.81 270 ASP B CA 1
ATOM 4649 C C . ASP B 1 270 ? -8.727 -23.766 2.979 1 90.81 270 ASP B C 1
ATOM 4651 O O . ASP B 1 270 ? -8.211 -22.938 3.725 1 90.81 270 ASP B O 1
ATOM 4655 N N . ILE B 1 271 ? -9.898 -23.75 2.486 1 89 271 ILE B N 1
ATOM 4656 C CA . ILE B 1 271 ? -10.648 -22.5 2.48 1 89 271 ILE B CA 1
ATOM 4657 C C . ILE B 1 271 ? -11.023 -22.109 3.912 1 89 271 ILE B C 1
ATOM 4659 O O . ILE B 1 271 ? -10.938 -20.938 4.289 1 89 271 ILE B O 1
ATOM 4663 N N . GLY B 1 272 ? -11.375 -23.078 4.656 1 89.88 272 GLY B N 1
ATOM 4664 C CA . GLY B 1 272 ? -11.742 -22.812 6.039 1 89.88 272 GLY B CA 1
ATOM 4665 C C . GLY B 1 272 ? -10.602 -22.234 6.859 1 89.88 272 GLY B C 1
ATOM 4666 O O . GLY B 1 272 ? -10.742 -21.188 7.477 1 89.88 272 GLY B O 1
ATOM 4667 N N . MET B 1 273 ? -9.469 -22.859 6.727 1 91.06 273 MET B N 1
ATOM 4668 C CA . MET B 1 273 ? -8.297 -22.422 7.492 1 91.06 273 MET B CA 1
ATOM 4669 C C . MET B 1 273 ? -7.785 -21.078 6.992 1 91.06 273 MET B C 1
ATOM 4671 O O . MET B 1 273 ? -7.426 -20.219 7.789 1 91.06 273 MET B O 1
ATOM 4675 N N . GLY B 1 274 ? -7.785 -20.938 5.715 1 93.12 274 GLY B N 1
ATOM 4676 C CA . GLY B 1 274 ? -7.336 -19.688 5.133 1 93.12 274 GLY B CA 1
ATOM 4677 C C . GLY B 1 274 ? -8.203 -18.5 5.523 1 93.12 274 GLY B C 1
ATOM 4678 O O . GLY B 1 274 ? -7.688 -17.438 5.898 1 93.12 274 GLY B O 1
ATOM 4679 N N . THR B 1 275 ? -9.453 -18.719 5.492 1 92 275 THR B N 1
ATOM 4680 C CA . THR B 1 275 ? -10.375 -17.641 5.84 1 92 275 THR B CA 1
ATOM 4681 C C . THR B 1 275 ? -10.305 -17.328 7.332 1 92 275 THR B C 1
ATOM 4683 O O . THR B 1 275 ? -10.391 -16.172 7.73 1 92 275 THR B O 1
ATOM 4686 N N . ALA B 1 276 ? -10.156 -18.328 8.086 1 93.31 276 ALA B N 1
ATOM 4687 C CA . ALA B 1 276 ? -10.023 -18.125 9.523 1 93.31 276 ALA B CA 1
ATOM 4688 C C . ALA B 1 276 ? -8.781 -17.297 9.852 1 93.31 276 ALA B C 1
ATOM 4690 O O . ALA B 1 276 ? -8.844 -16.375 10.656 1 93.31 276 ALA B O 1
ATOM 4691 N N . ALA B 1 277 ? -7.711 -17.625 9.234 1 93.25 277 ALA B N 1
ATOM 4692 C CA . ALA B 1 277 ? -6.469 -16.891 9.453 1 93.25 277 ALA B CA 1
ATOM 4693 C C . ALA B 1 277 ? -6.605 -15.445 8.992 1 93.25 277 ALA B C 1
ATOM 4695 O O . ALA B 1 277 ? -6.125 -14.523 9.664 1 93.25 277 ALA B O 1
ATOM 4696 N N . GLY B 1 278 ? -7.234 -15.258 7.863 1 90.94 278 GLY B N 1
ATOM 4697 C CA . GLY B 1 278 ? -7.48 -13.914 7.367 1 90.94 278 GLY B CA 1
ATOM 4698 C C . GLY B 1 278 ? -8.352 -13.086 8.289 1 90.94 278 GLY B C 1
ATOM 4699 O O . GLY B 1 278 ? -8.078 -11.906 8.516 1 90.94 278 GLY B O 1
ATOM 4700 N N . LEU B 1 279 ? -9.312 -13.727 8.781 1 90 279 LEU B N 1
ATOM 4701 C CA . LEU B 1 279 ? -10.203 -13.047 9.703 1 90 279 LEU B CA 1
ATOM 4702 C C . LEU B 1 279 ? -9.477 -12.695 11 1 90 279 LEU B C 1
ATOM 4704 O O . LEU B 1 279 ? -9.68 -11.609 11.555 1 90 279 LEU B O 1
ATOM 4708 N N . TYR B 1 280 ? -8.758 -13.57 11.422 1 91.38 280 TYR B N 1
ATOM 4709 C CA . TYR B 1 280 ? -7.934 -13.297 12.594 1 91.38 280 TYR B CA 1
ATOM 4710 C C . TYR B 1 280 ? -7.055 -12.07 12.367 1 91.38 280 TYR B C 1
ATOM 4712 O O . TYR B 1 280 ? -6.973 -11.195 13.227 1 91.38 280 TYR B O 1
ATOM 4720 N N . GLN B 1 281 ? -6.414 -12.062 11.25 1 88.5 281 GLN B N 1
ATOM 4721 C CA . GLN B 1 281 ? -5.559 -10.922 10.922 1 88.5 281 GLN B CA 1
ATOM 4722 C C . GLN B 1 281 ? -6.336 -9.617 10.969 1 88.5 281 GLN B C 1
ATOM 4724 O O . GLN B 1 281 ? -5.855 -8.617 11.508 1 88.5 281 GLN B O 1
ATOM 4729 N N . SER B 1 282 ? -7.469 -9.633 10.375 1 84.69 282 SER B N 1
ATOM 4730 C CA . SER B 1 282 ? -8.297 -8.43 10.32 1 84.69 282 SER B CA 1
ATOM 4731 C C . SER B 1 282 ? -8.703 -7.969 11.719 1 84.69 282 SER B C 1
ATOM 4733 O O . SER B 1 282 ? -8.617 -6.777 12.023 1 84.69 282 SER B O 1
ATOM 4735 N N . PHE B 1 283 ? -9.07 -8.875 12.523 1 86 283 PHE B N 1
ATOM 4736 C CA . PHE B 1 283 ? -9.5 -8.539 13.875 1 86 283 PHE B CA 1
ATOM 4737 C C . PHE B 1 283 ? -8.32 -8.078 14.719 1 86 283 PHE B C 1
ATOM 4739 O O . PHE B 1 283 ? -8.43 -7.113 15.484 1 86 283 PHE B O 1
ATOM 4746 N N . PHE B 1 284 ? -7.305 -8.789 14.602 1 86.56 284 PHE B N 1
ATOM 4747 C CA . PHE B 1 284 ? -6.098 -8.422 15.336 1 86.56 284 PHE B CA 1
ATOM 4748 C C . PHE B 1 284 ? -5.621 -7.027 14.922 1 86.56 284 PHE B C 1
ATOM 4750 O O . PHE B 1 284 ? -5.285 -6.207 15.781 1 86.56 284 PHE B O 1
ATOM 4757 N N . GLY B 1 285 ? -5.598 -6.805 13.664 1 81.88 285 GLY B N 1
ATOM 4758 C CA . GLY B 1 285 ? -5.215 -5.488 13.172 1 81.88 285 GLY B CA 1
ATOM 4759 C C . GLY B 1 285 ? -6.137 -4.383 13.648 1 81.88 285 GLY B C 1
ATOM 4760 O O . GLY B 1 285 ? -5.676 -3.299 14.016 1 81.88 285 GLY B O 1
ATOM 4761 N N . PHE B 1 286 ? -7.344 -4.656 13.656 1 81 286 PHE B N 1
ATOM 4762 C CA . PHE B 1 286 ? -8.344 -3.693 14.109 1 81 286 PHE B CA 1
ATOM 4763 C C . PHE B 1 286 ? -8.117 -3.33 15.578 1 81 286 PHE B C 1
ATOM 4765 O O . PHE B 1 286 ? -8.102 -2.148 15.93 1 81 286 PHE B O 1
ATOM 4772 N N . ILE B 1 287 ? -7.898 -4.277 16.359 1 82.94 287 ILE B N 1
ATOM 4773 C CA . ILE B 1 287 ? -7.699 -4.059 17.797 1 82.94 287 ILE B CA 1
ATOM 4774 C C . ILE B 1 287 ? -6.406 -3.277 18.016 1 82.94 287 ILE B C 1
ATOM 4776 O O . ILE B 1 287 ? -6.367 -2.359 18.844 1 82.94 287 ILE B O 1
ATOM 4780 N N . LEU B 1 288 ? -5.445 -3.641 17.297 1 79.88 288 LEU B N 1
ATOM 4781 C CA . LEU B 1 288 ? -4.152 -2.979 17.438 1 79.88 288 LEU B CA 1
ATOM 4782 C C . LEU B 1 288 ? -4.254 -1.501 17.078 1 79.88 288 LEU B C 1
ATOM 4784 O O . LEU B 1 288 ? -3.781 -0.642 17.828 1 79.88 288 LEU B O 1
ATOM 4788 N N . ILE B 1 289 ? -4.883 -1.208 16.062 1 74.5 289 ILE B N 1
ATOM 4789 C CA . ILE B 1 289 ? -4.984 0.17 15.594 1 74.5 289 ILE B CA 1
ATOM 4790 C C . ILE B 1 289 ? -5.863 0.976 16.547 1 74.5 289 ILE B C 1
ATOM 4792 O O . ILE B 1 289 ? -5.566 2.133 16.844 1 74.5 289 ILE B O 1
ATOM 4796 N N . MET B 1 290 ? -6.926 0.405 16.984 1 74.19 290 MET B N 1
ATOM 4797 C CA . MET B 1 290 ? -7.82 1.085 17.922 1 74.19 290 MET B CA 1
ATOM 4798 C C . MET B 1 290 ? -7.113 1.358 19.25 1 74.19 290 MET B C 1
ATOM 4800 O O . MET B 1 290 ? -7.309 2.414 19.859 1 74.19 290 MET B O 1
ATOM 4804 N N . SER B 1 291 ? -6.32 0.461 19.625 1 78 291 SER B N 1
ATOM 4805 C CA . SER B 1 291 ? -5.578 0.629 20.875 1 78 291 SER B CA 1
ATOM 4806 C C . SER B 1 291 ? -4.539 1.741 20.75 1 78 291 SER B C 1
ATOM 4808 O O . SER B 1 291 ? -4.43 2.594 21.641 1 78 291 SER B O 1
ATOM 4810 N N . VAL B 1 292 ? -3.859 1.708 19.656 1 72.69 292 VAL B N 1
ATOM 4811 C CA . VAL B 1 292 ? -2.838 2.725 19.422 1 72.69 292 VAL B CA 1
ATOM 4812 C C . VAL B 1 292 ? -3.494 4.098 19.312 1 72.69 292 VAL B C 1
ATOM 4814 O O . VAL B 1 292 ? -2.986 5.086 19.844 1 72.69 292 VAL B O 1
ATOM 4817 N N . ASN B 1 293 ? -4.559 4.141 18.641 1 68.69 293 ASN B N 1
ATOM 4818 C CA . ASN B 1 293 ? -5.301 5.387 18.5 1 68.69 293 ASN B CA 1
ATOM 4819 C C . ASN B 1 293 ? -5.762 5.922 19.859 1 68.69 293 ASN B C 1
ATOM 4821 O O . ASN B 1 293 ? -5.695 7.129 20.109 1 68.69 293 ASN B O 1
ATOM 4825 N N . THR B 1 294 ? -6.223 5.109 20.672 1 71.88 294 THR B N 1
ATOM 4826 C CA . THR B 1 294 ? -6.68 5.508 22 1 71.88 294 THR B CA 1
ATOM 4827 C C . THR B 1 294 ? -5.52 6.043 22.828 1 71.88 294 THR B C 1
ATOM 4829 O O . THR B 1 294 ? -5.676 7.02 23.562 1 71.88 294 THR B O 1
ATOM 4832 N N . ILE B 1 295 ? -4.438 5.488 22.594 1 72.44 295 ILE B N 1
ATOM 4833 C CA . ILE B 1 295 ? -3.254 5.918 23.328 1 72.44 295 ILE B CA 1
ATOM 4834 C C . ILE B 1 295 ? -2.816 7.297 22.844 1 72.44 295 ILE B C 1
ATOM 4836 O O . ILE B 1 295 ? -2.486 8.172 23.656 1 72.44 295 ILE B O 1
ATOM 4840 N N . ILE B 1 296 ? -2.859 7.488 21.625 1 66.5 296 ILE B N 1
ATOM 4841 C CA . ILE B 1 296 ? -2.453 8.758 21.031 1 66.5 296 ILE B CA 1
ATOM 4842 C C . ILE B 1 296 ? -3.443 9.852 21.438 1 66.5 296 ILE B C 1
ATOM 4844 O O . ILE B 1 296 ? -3.047 10.984 21.734 1 66.5 296 ILE B O 1
ATOM 4848 N N . LYS B 1 297 ? -4.648 9.562 21.438 1 66.5 297 LYS B N 1
ATOM 4849 C CA . LYS B 1 297 ? -5.684 10.516 21.828 1 66.5 297 LYS B CA 1
ATOM 4850 C C . LYS B 1 297 ? -5.488 10.977 23.281 1 66.5 297 LYS B C 1
ATOM 4852 O O . LYS B 1 297 ? -5.742 12.141 23.594 1 66.5 297 LYS B O 1
ATOM 4857 N N . LYS B 1 298 ? -5.125 10.086 24.016 1 67.19 298 LYS B N 1
ATOM 4858 C CA . LYS B 1 298 ? -4.922 10.414 25.422 1 67.19 298 LYS B CA 1
ATOM 4859 C C . LYS B 1 298 ? -3.688 11.289 25.609 1 67.19 298 LYS B C 1
ATOM 4861 O O . LYS B 1 298 ? -3.627 12.094 26.531 1 67.19 298 LYS B O 1
ATOM 4866 N N . THR B 1 299 ? -2.707 11.055 24.812 1 58.91 299 THR B N 1
ATOM 4867 C CA . THR B 1 299 ? -1.483 11.836 24.984 1 58.91 299 THR B CA 1
ATOM 4868 C C . THR B 1 299 ? -1.596 13.188 24.281 1 58.91 299 THR B C 1
ATOM 4870 O O . THR B 1 299 ? -1.095 14.195 24.781 1 58.91 299 THR B O 1
ATOM 4873 N N . ARG B 1 300 ? -1.997 13.195 23.062 1 58.12 300 ARG B N 1
ATOM 4874 C CA . ARG B 1 300 ? -2.158 14.477 22.391 1 58.12 300 ARG B CA 1
ATOM 4875 C C . ARG B 1 300 ? -3.484 14.539 21.641 1 58.12 300 ARG B C 1
ATOM 4877 O O . ARG B 1 300 ? -3.607 13.984 20.547 1 58.12 300 ARG B O 1
ATOM 4884 N N . GLU B 1 301 ? -4.426 14.977 22.391 1 55.59 301 GLU B N 1
ATOM 4885 C CA . GLU B 1 301 ? -5.809 15.031 21.922 1 55.59 301 GLU B CA 1
ATOM 4886 C C . GLU B 1 301 ? -5.883 15.492 20.469 1 55.59 301 GLU B C 1
ATOM 4888 O O . GLU B 1 301 ? -6.711 15 19.703 1 55.59 301 GLU B O 1
ATOM 4893 N N . ASP B 1 302 ? -4.809 16.344 20.172 1 55.16 302 ASP B N 1
ATOM 4894 C CA . ASP B 1 302 ? -4.914 17 18.875 1 55.16 302 ASP B CA 1
ATOM 4895 C C . ASP B 1 302 ? -4.457 16.078 17.75 1 55.16 302 ASP B C 1
ATOM 4897 O O . ASP B 1 302 ? -4.715 16.359 16.578 1 55.16 302 ASP B O 1
ATOM 4901 N N . TYR B 1 303 ? -3.801 14.977 18.297 1 52.75 303 TYR B N 1
ATOM 4902 C CA . TYR B 1 303 ? -3.199 14.164 17.25 1 52.75 303 TYR B CA 1
ATOM 4903 C C . TYR B 1 303 ? -3.961 12.859 17.062 1 52.75 303 TYR B C 1
ATOM 4905 O O . TYR B 1 303 ? -3.537 11.984 16.312 1 52.75 303 TYR B O 1
ATOM 4913 N N . ALA B 1 304 ? -5 12.711 17.812 1 52.38 304 ALA B N 1
ATOM 4914 C CA . ALA B 1 304 ? -5.691 11.43 17.781 1 52.38 304 ALA B CA 1
ATOM 4915 C C . ALA B 1 304 ? -6.434 11.234 16.469 1 52.38 304 ALA B C 1
ATOM 4917 O O . ALA B 1 304 ? -7.023 12.18 15.938 1 52.38 304 ALA B O 1
ATOM 4918 N N . LEU B 1 305 ? -6.094 10.031 15.859 1 51 305 LEU B N 1
ATOM 4919 C CA . LEU B 1 305 ? -6.836 9.711 14.648 1 51 305 LEU B CA 1
ATOM 4920 C C . LEU B 1 305 ? -8.305 9.453 14.961 1 51 305 LEU B C 1
ATOM 4922 O O . LEU B 1 305 ? -9.18 9.711 14.125 1 51 305 LEU B O 1
ATOM 4926 N N . PHE B 1 306 ? -8.492 8.656 16.109 1 51.03 306 PHE B N 1
ATOM 4927 C CA . PHE B 1 306 ? -9.859 8.297 16.484 1 51.03 306 PHE B CA 1
ATOM 4928 C C . PHE B 1 306 ? -10.188 8.773 17.891 1 51.03 306 PHE B C 1
ATOM 4930 O O . PHE B 1 306 ? -9.297 8.914 18.734 1 51.03 306 PHE B O 1
#

Organism: NCBI:txid582686